Protein AF-A0A662XXK1-F1 (afdb_monomer)

pLDDT: mean 70.5, std 19.03, range [22.89, 95.5]

Radius of gyration: 34.02 Å; Cα contacts (8 Å, |Δi|>4): 520; chains: 1; bounding box: 99×76×112 Å

Mean predicted aligned error: 16.1 Å

Secondary structure (DSSP, 8-state):
--TT---SS----TT-TTEEEEEEEEE-TTSS-EEEEEEEEEPP----S---------------------TTSHHHHHHHHHHHHHHHHHHHHHHTTHHHHHHHHHHHHSPPB-TTT-----SB-TTT--B-S-----HHHHHHHHHTT--GGG----EE-TTT--EE-GGGEEEEEEE-TTS-EEEEEEEHHHHHHHHHS--TTTT-TT-GGGSSS-EEEPPPTT--HHHHHHHHHHHHHHHSPTT-HHHHHHHHHHHHHHHHHHTT------------HHHHHHHHHHHHHHHHH-GGGSPPTTT-PPTTSS-BSS-----S-TTT--PPPPPPTTHHHHHHHHHHTTHHHHHHHHS-SSPPPHHHHHTPPP-HHHHHHHHHHHHHHT-S-----S--------B---------SSS---------B----SS--SEEEHHHHHHHHHHHHHHHHHHHHHHHHHHHHHHHHHHHHHH-

Solvent-accessible surface area (backbone atoms only — not comparable to full-atom values): 29591 Å² total; per-residue (Å²): 134,78,91,82,77,81,76,92,84,74,98,64,88,81,81,60,82,58,58,49,74,50,76,46,81,42,74,40,96,82,71,82,46,72,47,76,49,78,47,73,49,68,61,78,81,75,76,90,70,86,79,91,72,88,87,83,85,90,84,90,77,91,78,90,80,82,88,80,88,82,88,69,64,67,60,55,57,56,51,48,52,53,50,53,50,53,49,52,52,49,49,55,57,51,59,74,40,45,69,58,53,52,50,16,45,55,52,34,70,53,60,29,27,32,74,83,74,42,84,76,83,66,57,37,15,87,80,76,63,48,74,59,56,83,69,79,74,49,71,65,58,56,50,50,29,61,76,66,75,37,66,69,90,74,55,84,56,60,45,58,20,44,53,36,47,46,57,28,45,64,92,37,52,44,84,44,54,27,31,41,75,86,70,48,78,44,82,42,39,36,30,56,60,62,52,49,34,64,68,57,56,88,53,76,82,69,66,47,83,96,38,77,80,46,63,55,56,44,42,64,38,80,64,64,98,86,64,62,53,54,55,60,51,46,54,49,53,51,51,51,49,74,69,31,53,89,91,34,73,66,32,52,36,55,51,50,52,54,51,47,63,56,51,71,70,46,84,81,59,90,71,88,77,86,72,93,66,94,65,57,74,65,60,54,52,56,47,52,52,51,52,44,44,52,68,68,61,42,69,88,77,49,79,53,72,88,71,55,71,63,82,54,29,73,39,28,71,57,63,54,51,70,45,95,50,48,87,86,42,59,58,57,77,76,79,64,95,55,49,70,58,39,52,48,52,31,52,74,38,18,38,56,62,44,45,51,67,77,63,44,96,60,84,71,53,80,72,57,60,72,72,48,80,89,51,66,56,55,52,50,49,44,52,50,47,32,58,50,70,68,51,94,67,81,89,74,90,88,77,84,76,77,99,24,60,81,36,66,17,59,39,75,58,87,71,93,56,103,64,77,91,71,69,50,65,60,53,68,56,68,58,67,37,95,66,80,69,29,64,41,35,45,62,41,54,52,50,50,52,52,47,18,51,43,48,27,52,52,51,47,50,51,6,44,50,54,47,50,52,52,50,52,54,52,52,54,62,74,74,105

Structure (mmCIF, N/CA/C/O backbone):
data_AF-A0A662XXK1-F1
#
_entry.id   AF-A0A662XXK1-F1
#
loop_
_atom_site.group_PDB
_atom_site.id
_atom_site.type_symbol
_atom_site.label_atom_id
_atom_site.label_alt_id
_atom_site.label_comp_id
_atom_site.label_asym_id
_atom_site.label_entity_id
_atom_site.label_seq_id
_atom_site.pdbx_PDB_ins_code
_atom_site.Cartn_x
_atom_site.Cartn_y
_atom_site.Cartn_z
_atom_site.occupancy
_atom_site.B_iso_or_equiv
_atom_site.auth_seq_id
_atom_site.auth_comp_id
_atom_site.auth_asym_id
_atom_site.auth_atom_id
_atom_site.pdbx_PDB_model_num
ATOM 1 N N . ALA A 1 1 ? 36.171 -15.153 -28.356 1.00 31.58 1 ALA A N 1
ATOM 2 C CA . ALA A 1 1 ? 35.823 -13.988 -27.520 1.00 31.58 1 ALA A CA 1
ATOM 3 C C . ALA A 1 1 ? 34.934 -13.062 -28.339 1.00 31.58 1 ALA A C 1
ATOM 5 O O . ALA A 1 1 ? 35.365 -12.599 -29.386 1.00 31.58 1 ALA A O 1
ATOM 6 N N . THR A 1 2 ? 33.678 -12.884 -27.938 1.00 24.86 2 THR A N 1
ATOM 7 C CA . THR A 1 2 ? 32.708 -12.047 -28.660 1.00 24.86 2 THR A CA 1
ATOM 8 C C . THR A 1 2 ? 32.994 -10.574 -28.346 1.00 24.86 2 THR A C 1
ATOM 10 O O . THR A 1 2 ? 32.985 -10.217 -27.166 1.00 24.86 2 THR A O 1
ATOM 13 N N . PRO A 1 3 ? 33.266 -9.706 -29.335 1.00 25.80 3 PRO A N 1
ATOM 14 C CA . PRO A 1 3 ? 33.479 -8.288 -29.076 1.00 25.80 3 PRO A CA 1
ATOM 15 C C . PRO A 1 3 ? 32.133 -7.654 -28.709 1.00 25.80 3 PRO A C 1
ATOM 17 O O . PRO A 1 3 ? 31.192 -7.719 -29.496 1.00 25.80 3 PRO A O 1
ATOM 20 N N . GLY A 1 4 ? 32.030 -7.065 -27.515 1.00 31.34 4 GLY A N 1
ATOM 21 C CA . GLY A 1 4 ? 30.837 -6.318 -27.094 1.00 31.34 4 GLY A CA 1
ATOM 22 C C . GLY A 1 4 ? 30.323 -6.592 -25.681 1.00 31.34 4 GLY A C 1
ATOM 23 O O . GLY A 1 4 ? 29.349 -5.965 -25.276 1.00 31.34 4 GLY A O 1
ATOM 24 N N . ARG A 1 5 ? 30.951 -7.481 -24.901 1.00 31.17 5 ARG A N 1
ATOM 25 C CA . ARG A 1 5 ? 30.608 -7.633 -23.480 1.00 31.17 5 ARG A CA 1
ATOM 26 C C . ARG A 1 5 ? 31.396 -6.611 -22.657 1.00 31.17 5 ARG A C 1
ATOM 28 O O . ARG A 1 5 ? 32.572 -6.823 -22.382 1.00 31.17 5 ARG A O 1
ATOM 35 N N . VAL A 1 6 ? 30.757 -5.497 -22.306 1.00 30.25 6 VAL A N 1
ATOM 36 C CA . VAL A 1 6 ? 31.266 -4.595 -21.265 1.00 30.25 6 VAL A CA 1
ATOM 37 C C . VAL A 1 6 ? 30.984 -5.275 -19.928 1.00 30.25 6 VAL A C 1
ATOM 39 O O . VAL A 1 6 ? 29.827 -5.524 -19.595 1.00 30.25 6 VAL A O 1
ATOM 42 N N . LEU A 1 7 ? 32.049 -5.671 -19.232 1.00 33.78 7 LEU A N 1
ATOM 43 C CA . LEU A 1 7 ? 31.985 -6.191 -17.870 1.00 33.78 7 LEU A CA 1
ATOM 44 C C . LEU A 1 7 ? 31.773 -5.024 -16.902 1.00 33.78 7 LEU A C 1
ATOM 46 O O . LEU A 1 7 ? 32.402 -3.975 -17.031 1.00 33.78 7 LEU A O 1
ATOM 50 N N . GLU A 1 8 ? 30.844 -5.231 -15.975 1.00 45.00 8 GLU A N 1
ATOM 51 C CA . GLU A 1 8 ? 30.481 -4.336 -14.882 1.00 45.00 8 GLU A CA 1
ATOM 52 C C . GLU A 1 8 ? 31.706 -3.968 -14.040 1.00 45.00 8 GLU A C 1
ATOM 54 O O . GLU A 1 8 ? 32.300 -4.846 -13.422 1.00 45.00 8 GLU A O 1
ATOM 59 N N . ALA A 1 9 ? 32.064 -2.679 -14.040 1.00 32.97 9 ALA A N 1
ATOM 60 C CA . ALA A 1 9 ? 32.615 -1.917 -12.911 1.00 32.97 9 ALA A CA 1
ATOM 61 C C . ALA A 1 9 ? 33.292 -0.639 -13.435 1.00 32.97 9 ALA A C 1
ATOM 63 O O . ALA A 1 9 ? 34.502 -0.588 -13.386 1.00 32.97 9 ALA A O 1
ATOM 64 N N . HIS A 1 10 ? 32.545 0.335 -13.987 1.00 35.16 10 HIS A N 1
ATOM 65 C CA . HIS A 1 10 ? 32.892 1.775 -14.122 1.00 35.16 10 HIS A CA 1
ATOM 66 C C . HIS A 1 10 ? 31.746 2.504 -14.867 1.00 35.16 10 HIS A C 1
ATOM 68 O O . HIS A 1 10 ? 31.880 2.888 -16.025 1.00 35.16 10 HIS A O 1
ATOM 74 N N . ASN A 1 11 ? 30.591 2.694 -14.219 1.00 34.31 11 ASN A N 1
ATOM 75 C CA . ASN A 1 11 ? 29.471 3.479 -14.772 1.00 34.31 11 ASN A CA 1
ATOM 76 C C . ASN A 1 11 ? 29.599 4.985 -14.471 1.00 34.31 11 ASN A C 1
ATOM 78 O O . ASN A 1 11 ? 28.631 5.632 -14.080 1.00 34.31 11 ASN A O 1
ATOM 82 N N . ARG A 1 12 ? 30.784 5.572 -14.665 1.00 38.12 12 ARG A N 1
ATOM 83 C CA . ARG A 1 12 ? 30.908 7.030 -14.783 1.00 38.12 12 ARG A CA 1
ATOM 84 C C . ARG A 1 12 ? 31.282 7.382 -16.210 1.00 38.12 12 ARG A C 1
ATOM 86 O O . ARG A 1 12 ? 32.182 6.789 -16.801 1.00 38.12 12 ARG A O 1
ATOM 93 N N . VAL A 1 13 ? 30.535 8.328 -16.769 1.00 47.72 13 VAL A N 1
ATOM 94 C CA . VAL A 1 13 ? 30.680 8.894 -18.116 1.00 47.72 13 VAL A CA 1
ATOM 95 C C . VAL A 1 13 ? 31.927 9.794 -18.154 1.00 47.72 13 VAL A C 1
ATOM 97 O O . VAL A 1 13 ? 31.874 10.938 -18.575 1.00 47.72 13 VAL A O 1
ATOM 100 N N . ASP A 1 14 ? 33.075 9.281 -17.717 1.00 38.69 14 ASP A N 1
ATOM 101 C CA . ASP A 1 14 ? 34.339 10.028 -17.667 1.00 38.69 14 ASP A CA 1
ATOM 102 C C . ASP A 1 14 ? 35.117 9.913 -18.997 1.00 38.69 14 ASP A C 1
ATOM 104 O O . ASP A 1 14 ? 36.255 10.354 -19.108 1.00 38.69 14 ASP A O 1
ATOM 108 N N . GLN A 1 15 ? 34.508 9.320 -20.036 1.00 48.41 15 GLN A N 1
ATOM 109 C CA . GLN A 1 15 ? 35.154 9.016 -21.325 1.00 48.41 15 GLN A CA 1
ATOM 110 C C . GLN A 1 15 ? 34.659 9.857 -22.517 1.00 48.41 15 GLN A C 1
ATOM 112 O O . GLN A 1 15 ? 35.030 9.581 -23.662 1.00 48.41 15 GLN A O 1
ATOM 117 N N . LEU A 1 16 ? 33.820 10.875 -22.301 1.00 59.28 16 LEU A N 1
ATOM 118 C CA . LEU A 1 16 ? 33.312 11.740 -23.377 1.00 59.28 16 LEU A CA 1
ATOM 119 C C . LEU A 1 16 ? 33.981 13.122 -23.336 1.00 59.28 16 LEU A C 1
ATOM 121 O O . LEU A 1 16 ? 33.328 14.139 -23.135 1.00 59.28 16 LEU A O 1
ATOM 125 N N . HIS A 1 17 ? 35.302 13.160 -23.531 1.00 67.56 17 HIS A N 1
ATOM 126 C CA . HIS A 1 17 ? 36.028 14.423 -23.687 1.00 67.56 17 HIS A CA 1
ATOM 127 C C . HIS A 1 17 ? 35.536 15.193 -24.923 1.00 67.56 17 HIS A C 1
ATOM 129 O O . HIS A 1 17 ? 35.324 14.601 -25.985 1.00 67.56 17 HIS A O 1
ATOM 135 N N . GLY A 1 18 ? 35.364 16.510 -24.774 1.00 72.38 18 GLY A N 1
ATOM 136 C CA . GLY A 1 18 ? 34.945 17.410 -25.851 1.00 72.38 18 GLY A CA 1
ATOM 137 C C . GLY A 1 18 ? 33.483 17.269 -26.278 1.00 72.38 18 GLY A C 1
ATOM 138 O O . GLY A 1 18 ? 33.143 17.755 -27.347 1.00 72.38 18 GLY A O 1
ATOM 139 N N . LEU A 1 19 ? 32.627 16.590 -25.507 1.00 80.19 19 LEU A N 1
ATOM 140 C CA . LEU A 1 19 ? 31.193 16.487 -25.782 1.00 80.19 19 LEU A CA 1
ATOM 141 C C . LEU A 1 19 ? 30.413 17.487 -24.920 1.00 80.19 19 LEU A C 1
ATOM 143 O O . LEU A 1 19 ? 30.423 17.386 -23.695 1.00 80.19 19 LEU A O 1
ATOM 147 N N . SER A 1 20 ? 29.670 18.376 -25.568 1.00 81.00 20 SER A N 1
ATOM 148 C CA . SER A 1 20 ? 28.708 19.271 -24.928 1.00 81.00 20 SER A CA 1
ATOM 149 C C . SER A 1 20 ? 27.298 18.733 -25.146 1.00 81.00 20 SER A C 1
ATOM 151 O O . SER A 1 20 ? 26.922 18.370 -26.264 1.00 81.00 20 SER A O 1
ATOM 153 N N . THR A 1 21 ? 26.517 18.640 -24.069 1.00 83.56 21 THR A N 1
ATOM 154 C CA . THR A 1 21 ? 25.138 18.138 -24.111 1.00 83.56 21 THR A CA 1
ATOM 155 C C . THR A 1 21 ? 24.203 19.050 -23.338 1.00 83.56 21 THR A C 1
ATOM 157 O O . THR A 1 21 ? 24.542 19.492 -22.243 1.00 83.56 21 THR A O 1
ATOM 160 N N . SER A 1 22 ? 23.002 19.263 -23.857 1.00 81.75 22 SER A N 1
ATOM 161 C CA . SER A 1 22 ? 21.910 19.936 -23.164 1.00 81.75 22 SER A CA 1
ATOM 162 C C . SER A 1 22 ? 20.597 19.192 -23.388 1.00 81.75 22 SER A C 1
ATOM 164 O O . SER A 1 22 ? 20.422 18.463 -24.368 1.00 81.75 22 SER A O 1
ATOM 166 N N . TYR A 1 23 ? 19.666 19.351 -22.453 1.00 83.12 23 TYR A N 1
ATOM 167 C CA . TYR A 1 23 ? 18.319 18.816 -22.570 1.00 83.12 23 TYR A CA 1
ATOM 168 C C . TYR A 1 23 ? 17.299 19.917 -22.284 1.00 83.12 23 TYR A C 1
ATOM 170 O O . TYR A 1 23 ? 17.513 20.774 -21.431 1.00 83.12 23 TYR A O 1
ATOM 178 N N . LEU A 1 24 ? 16.192 19.877 -23.014 1.00 82.44 24 LEU A N 1
ATOM 179 C CA . LEU A 1 24 ? 15.006 20.688 -22.783 1.00 82.44 24 LEU A CA 1
ATOM 180 C C . LEU A 1 24 ? 13.843 19.734 -22.532 1.00 82.44 24 LEU A C 1
ATOM 182 O O . LEU A 1 24 ? 13.635 18.799 -23.309 1.00 82.44 24 LEU A O 1
ATOM 186 N N . VAL A 1 25 ? 13.107 19.960 -21.449 1.00 83.38 25 VAL A N 1
ATOM 187 C CA . VAL A 1 25 ? 11.906 19.197 -21.109 1.00 83.38 25 VAL A CA 1
ATOM 188 C C . VAL A 1 25 ? 10.737 20.167 -21.087 1.00 83.38 25 VAL A C 1
ATOM 190 O O . VAL A 1 25 ? 10.667 21.022 -20.211 1.00 83.38 25 VAL A O 1
ATOM 193 N N . ASP A 1 26 ? 9.825 20.015 -22.043 1.00 82.88 26 ASP A N 1
ATOM 194 C CA . ASP A 1 26 ? 8.605 20.814 -22.131 1.00 82.88 26 ASP A CA 1
ATOM 195 C C . ASP A 1 26 ? 7.387 19.941 -21.827 1.00 82.88 26 ASP A C 1
ATOM 197 O O . ASP A 1 26 ? 7.275 18.821 -22.330 1.00 82.88 26 ASP A O 1
ATOM 201 N N . ILE A 1 27 ? 6.431 20.466 -21.067 1.00 81.31 27 ILE A N 1
ATOM 202 C CA . ILE A 1 27 ? 5.107 19.849 -20.939 1.00 81.31 27 ILE A CA 1
ATOM 203 C C . ILE A 1 27 ? 4.303 20.207 -22.191 1.00 81.31 27 ILE A C 1
ATOM 205 O O . ILE A 1 27 ? 4.246 21.373 -22.587 1.00 81.31 27 ILE A O 1
ATOM 209 N N . LEU A 1 28 ? 3.697 19.211 -22.839 1.00 80.19 28 LEU A N 1
ATOM 210 C CA . LEU A 1 28 ? 2.855 19.456 -24.006 1.00 80.19 28 LEU A CA 1
ATOM 211 C C . LEU A 1 28 ? 1.603 20.270 -23.616 1.00 80.19 28 LEU A C 1
ATOM 213 O O . LEU A 1 28 ? 1.118 20.144 -22.490 1.00 80.19 28 LEU A O 1
ATOM 217 N N . PRO A 1 29 ? 1.049 21.093 -24.528 1.00 75.56 29 PRO A N 1
ATOM 218 C CA . PRO A 1 29 ? -0.060 22.003 -24.218 1.00 75.56 29 PRO A CA 1
ATOM 219 C C . PRO A 1 29 ? -1.327 21.316 -23.688 1.00 75.56 29 PRO A C 1
ATOM 221 O O . PRO A 1 29 ? -2.119 21.938 -22.990 1.00 75.56 29 PRO A O 1
ATOM 224 N N . ASP A 1 30 ? -1.518 20.036 -24.007 1.00 76.00 30 ASP A N 1
ATOM 225 C CA . ASP A 1 30 ? -2.641 19.212 -23.556 1.00 76.00 30 ASP A CA 1
ATOM 226 C C . ASP A 1 30 ? -2.396 18.524 -22.201 1.00 76.00 30 ASP A C 1
ATOM 228 O O . ASP A 1 30 ? -3.271 17.810 -21.716 1.00 76.00 30 ASP A O 1
ATOM 232 N N . ARG A 1 31 ? -1.220 18.728 -21.587 1.00 62.09 31 ARG A N 1
ATOM 233 C CA . ARG A 1 31 ? -0.736 18.034 -20.380 1.00 62.09 31 ARG A CA 1
ATOM 234 C C . ARG A 1 31 ? -0.688 16.504 -20.511 1.00 62.09 31 ARG A C 1
ATOM 236 O O . ARG A 1 31 ? -0.513 15.824 -19.505 1.00 62.09 31 ARG A O 1
ATOM 243 N N . LYS A 1 32 ? -0.789 15.945 -21.725 1.00 65.19 32 LYS A N 1
ATOM 244 C CA . LYS A 1 32 ? -0.796 14.486 -21.960 1.00 65.19 32 LYS A CA 1
ATOM 245 C C . LYS A 1 32 ? 0.587 13.902 -22.238 1.00 65.19 32 LYS A C 1
ATOM 247 O O . LYS A 1 32 ? 0.710 12.718 -22.543 1.00 65.19 32 LYS A O 1
ATOM 252 N N . GLY A 1 33 ? 1.644 14.705 -22.141 1.00 68.50 33 GLY A N 1
ATOM 253 C CA . GLY A 1 33 ? 2.997 14.206 -22.329 1.00 68.50 33 GLY A CA 1
ATOM 254 C C . GLY A 1 33 ? 4.087 15.239 -22.099 1.00 68.50 33 GLY A C 1
ATOM 255 O O . GLY A 1 33 ? 3.839 16.436 -21.954 1.00 68.50 33 GLY A O 1
ATOM 256 N N . LEU A 1 34 ? 5.317 14.736 -22.090 1.00 79.06 34 LEU A N 1
ATOM 257 C CA . LEU A 1 34 ? 6.538 15.525 -22.025 1.00 79.06 34 LEU A CA 1
ATOM 258 C C . LEU A 1 34 ? 7.250 15.439 -23.372 1.00 79.06 34 LEU A C 1
ATOM 260 O O . LEU A 1 34 ? 7.427 14.352 -23.929 1.00 79.06 34 LEU A O 1
ATOM 264 N N . ARG A 1 35 ? 7.706 16.577 -23.882 1.00 82.38 35 ARG A N 1
ATOM 265 C CA . ARG A 1 35 ? 8.644 16.647 -24.995 1.00 82.38 35 ARG A CA 1
ATOM 266 C C . ARG A 1 35 ? 10.044 16.805 -24.429 1.00 82.38 35 ARG A C 1
ATOM 268 O O . ARG A 1 35 ? 10.363 17.831 -23.843 1.00 82.38 35 ARG A O 1
ATOM 275 N N . VAL A 1 36 ? 10.884 15.801 -24.656 1.00 81.50 36 VAL A N 1
ATOM 276 C CA . VAL A 1 36 ? 12.310 15.860 -24.326 1.00 81.50 36 VAL A CA 1
ATOM 277 C C . VAL A 1 36 ? 13.096 16.120 -25.605 1.00 81.50 36 VAL A C 1
ATOM 279 O O . VAL A 1 36 ? 13.094 15.293 -26.518 1.00 81.50 36 VAL A O 1
ATOM 282 N N . VAL A 1 37 ? 13.772 17.262 -25.678 1.00 83.50 37 VAL A N 1
ATOM 283 C CA . VAL A 1 37 ? 14.719 17.585 -26.749 1.00 83.50 37 VAL A CA 1
ATOM 284 C C . VAL A 1 37 ? 16.121 17.440 -26.184 1.00 83.50 37 VAL A C 1
ATOM 286 O O . VAL A 1 37 ? 16.512 18.178 -25.287 1.00 83.50 37 VAL A O 1
ATOM 289 N N . PHE A 1 38 ? 16.878 16.480 -26.704 1.00 83.88 38 PHE A N 1
ATOM 290 C CA . PHE A 1 38 ? 18.276 16.283 -26.339 1.00 83.88 38 PHE A CA 1
ATOM 291 C C . PHE A 1 38 ? 19.176 16.823 -27.445 1.00 83.88 38 PHE A C 1
ATOM 293 O O . PHE A 1 38 ? 19.081 16.393 -28.598 1.00 83.88 38 PHE A O 1
ATOM 300 N N . HIS A 1 39 ? 20.057 17.750 -27.090 1.00 84.75 39 HIS A N 1
ATOM 301 C CA . HIS A 1 39 ? 21.043 18.320 -27.989 1.00 84.75 39 HIS A CA 1
ATOM 302 C C . HIS A 1 39 ? 22.439 17.890 -27.541 1.00 84.75 39 HIS A C 1
ATOM 304 O O . HIS A 1 39 ? 22.791 18.010 -26.373 1.00 84.75 39 HIS A O 1
ATOM 310 N N . ALA A 1 40 ? 23.233 17.360 -28.467 1.00 86.44 40 ALA A N 1
ATOM 311 C CA . ALA A 1 40 ? 24.598 16.935 -28.194 1.00 86.44 40 ALA A CA 1
ATOM 312 C C . ALA A 1 40 ? 25.489 17.229 -29.396 1.00 86.44 40 ALA A C 1
ATOM 314 O O . ALA A 1 40 ? 25.115 16.931 -30.534 1.00 86.44 40 ALA A O 1
ATOM 315 N N . TRP A 1 41 ? 26.670 17.782 -29.142 1.00 85.50 41 TRP A N 1
ATOM 316 C CA . TRP A 1 41 ? 27.671 18.082 -30.160 1.00 85.50 41 TRP A CA 1
ATOM 317 C C . TRP A 1 41 ? 29.079 17.958 -29.580 1.00 85.50 41 TRP A C 1
ATOM 319 O O . TRP A 1 41 ? 29.278 18.086 -28.374 1.00 85.50 41 TRP A O 1
ATOM 329 N N . PHE A 1 42 ? 30.060 17.690 -30.440 1.00 84.38 42 PHE A N 1
ATOM 330 C CA . PHE A 1 42 ? 31.465 17.756 -30.046 1.00 84.38 42 PHE A CA 1
ATOM 331 C C . PHE A 1 42 ? 31.993 19.177 -30.266 1.00 84.38 42 PHE A C 1
ATOM 333 O O . PHE A 1 42 ? 31.730 19.781 -31.308 1.00 84.38 42 PHE A O 1
ATOM 340 N N . GLU A 1 43 ? 32.716 19.713 -29.287 1.00 78.00 43 GLU A N 1
ATOM 341 C CA . GLU A 1 43 ? 33.414 20.990 -29.391 1.00 78.00 43 GLU A CA 1
ATOM 342 C C . GLU A 1 43 ? 34.547 20.841 -30.418 1.00 78.00 43 GLU A C 1
ATOM 344 O O . GLU A 1 43 ? 35.380 19.936 -30.286 1.00 78.00 43 GLU A O 1
ATOM 349 N N . PRO A 1 44 ? 34.583 21.663 -31.479 1.00 65.12 44 PRO A N 1
ATOM 350 C CA . PRO A 1 44 ? 35.665 21.592 -32.445 1.00 65.12 44 PRO A CA 1
ATOM 351 C C . PRO A 1 44 ? 36.979 21.942 -31.744 1.00 65.12 44 PRO A C 1
ATOM 353 O O . PRO A 1 44 ? 37.112 23.016 -31.158 1.00 65.12 44 PRO A O 1
ATOM 356 N N . VAL A 1 45 ? 37.966 21.045 -31.816 1.00 59.66 45 VAL A N 1
ATOM 357 C CA . VAL A 1 45 ? 39.319 21.335 -31.336 1.00 59.66 45 VAL A CA 1
ATOM 358 C C . VAL A 1 45 ? 39.866 22.456 -32.215 1.00 59.66 45 VAL A C 1
ATOM 360 O O . VAL A 1 45 ? 40.223 22.238 -33.373 1.00 59.66 45 VAL A O 1
ATOM 363 N N . ALA A 1 46 ? 39.874 23.685 -31.700 1.00 50.44 46 ALA A N 1
ATOM 364 C CA . ALA A 1 46 ? 40.514 24.792 -32.384 1.00 50.44 46 ALA A CA 1
ATOM 365 C C . ALA A 1 46 ? 42.008 24.465 -32.484 1.00 50.44 46 ALA A C 1
ATOM 367 O O . ALA A 1 46 ? 42.715 24.459 -31.476 1.00 50.44 46 ALA A O 1
ATOM 368 N N . ASN A 1 47 ? 42.492 24.177 -33.693 1.00 43.91 47 ASN A N 1
ATOM 369 C CA . ASN A 1 47 ? 43.922 24.140 -33.971 1.00 43.91 47 ASN A CA 1
ATOM 370 C C . ASN A 1 47 ? 44.495 25.525 -33.640 1.00 43.91 47 ASN A C 1
ATOM 372 O O . ASN A 1 47 ? 44.405 26.463 -34.435 1.00 43.91 47 ASN A O 1
ATOM 376 N N . VAL A 1 48 ? 45.072 25.670 -32.446 1.00 48.44 48 VAL A N 1
ATOM 377 C CA . VAL A 1 48 ? 45.920 26.808 -32.089 1.00 48.44 48 VAL A CA 1
ATOM 378 C C . VAL A 1 48 ? 47.189 26.670 -32.923 1.00 48.44 48 VAL A C 1
ATOM 380 O O . VAL A 1 48 ? 48.154 26.025 -32.528 1.00 48.44 48 VAL A O 1
ATOM 383 N N . GLY A 1 49 ? 47.159 27.211 -34.137 1.00 46.31 49 GLY A N 1
ATOM 384 C CA . GLY A 1 49 ? 48.261 27.047 -35.070 1.00 46.31 49 GLY A CA 1
ATOM 385 C C . GLY A 1 49 ? 47.991 27.665 -36.429 1.00 46.31 49 GLY A C 1
ATOM 386 O O . GLY A 1 49 ? 47.654 26.966 -37.371 1.00 46.31 49 GLY A O 1
ATOM 387 N N . GLN A 1 50 ? 48.238 28.973 -36.511 1.00 46.22 50 GLN A N 1
ATOM 388 C CA . GLN A 1 50 ? 48.533 29.725 -37.735 1.00 46.22 50 GLN A CA 1
ATOM 389 C C . GLN A 1 50 ? 47.392 29.901 -38.754 1.00 46.22 50 GLN A C 1
ATOM 391 O O . GLN A 1 50 ? 47.208 29.122 -39.679 1.00 46.22 50 GLN A O 1
ATOM 396 N N . SER A 1 51 ? 46.753 31.071 -38.711 1.00 33.53 51 SER A N 1
ATOM 397 C CA . SER A 1 51 ? 46.606 31.883 -39.927 1.00 33.53 51 SER A CA 1
ATOM 398 C C . SER A 1 51 ? 46.380 33.350 -39.572 1.00 33.53 51 SER A C 1
ATOM 400 O O . SER A 1 51 ? 45.278 33.883 -39.495 1.00 33.53 51 SER A O 1
ATOM 402 N N . ASN A 1 52 ? 47.509 34.033 -39.409 1.00 38.06 52 ASN A N 1
ATOM 403 C CA . ASN A 1 52 ? 47.632 35.388 -39.917 1.00 38.06 52 ASN A CA 1
ATOM 404 C C . ASN A 1 52 ? 47.234 35.356 -41.403 1.00 38.06 52 ASN A C 1
ATOM 406 O O . ASN A 1 52 ? 47.916 34.698 -42.183 1.00 38.06 52 ASN A O 1
ATOM 410 N N . MET A 1 53 ? 46.171 36.056 -41.798 1.00 38.22 53 MET A N 1
ATOM 411 C CA . MET A 1 53 ? 46.274 37.190 -42.727 1.00 38.22 53 MET A CA 1
ATOM 412 C C . MET A 1 53 ? 44.907 37.636 -43.253 1.00 38.22 53 MET A C 1
ATOM 414 O O . MET A 1 53 ? 44.171 36.911 -43.915 1.00 38.22 53 MET A O 1
ATOM 418 N N . ARG A 1 54 ? 44.655 38.921 -42.997 1.00 39.12 54 ARG A N 1
ATOM 419 C CA . ARG A 1 54 ? 44.102 39.907 -43.931 1.00 39.12 54 ARG A CA 1
ATOM 420 C C . ARG A 1 54 ? 44.008 39.403 -45.377 1.00 39.12 54 ARG A C 1
ATOM 422 O O . ARG A 1 54 ? 45.023 39.096 -45.993 1.00 39.12 54 ARG A O 1
ATOM 429 N N . SER A 1 55 ? 42.811 39.466 -45.948 1.00 38.53 55 SER A N 1
ATOM 430 C CA . SER A 1 55 ? 42.634 39.502 -47.397 1.00 38.53 55 SER A CA 1
ATOM 431 C C . SER A 1 55 ? 42.178 40.891 -47.818 1.00 38.53 55 SER A C 1
ATOM 433 O O . SER A 1 55 ? 41.058 41.295 -47.524 1.00 38.53 55 SER A O 1
ATOM 435 N N . ALA A 1 56 ? 43.053 41.584 -48.544 1.00 34.72 56 ALA A N 1
ATOM 436 C CA . ALA A 1 56 ? 42.666 42.338 -49.726 1.00 34.72 56 ALA A CA 1
ATOM 437 C C . ALA A 1 56 ? 43.858 42.409 -50.698 1.00 34.72 56 ALA A C 1
ATOM 439 O O . ALA A 1 56 ? 44.874 43.037 -50.410 1.00 34.72 56 ALA A O 1
ATOM 440 N N . SER A 1 57 ? 43.644 41.798 -51.868 1.00 37.00 57 SER A N 1
ATOM 441 C CA . SER A 1 57 ? 44.107 42.257 -53.185 1.00 37.00 57 SER A CA 1
ATOM 442 C C . SER A 1 57 ? 45.455 41.766 -53.751 1.00 37.00 57 SER A C 1
ATOM 444 O O . SER A 1 57 ? 46.527 42.261 -53.427 1.00 37.00 57 SER A O 1
ATOM 446 N N . SER A 1 58 ? 45.301 40.933 -54.794 1.00 40.50 58 SER A N 1
ATOM 447 C CA . SER A 1 58 ? 45.941 41.072 -56.118 1.00 40.50 58 SER A CA 1
ATOM 448 C C . SER A 1 58 ? 47.376 40.563 -56.321 1.00 40.50 58 SER A C 1
ATOM 450 O O . SER A 1 58 ? 48.333 41.271 -56.038 1.00 40.50 58 SER A O 1
ATOM 452 N N . ARG A 1 59 ? 47.526 39.436 -57.039 1.00 36.28 59 ARG A N 1
ATOM 453 C CA . ARG A 1 59 ? 48.045 39.358 -58.431 1.00 36.28 59 ARG A CA 1
ATOM 454 C C . ARG A 1 59 ? 48.501 37.943 -58.807 1.00 36.28 59 ARG A C 1
ATOM 456 O O . ARG A 1 59 ? 49.051 37.197 -58.011 1.00 36.28 59 ARG A O 1
ATOM 463 N N . SER A 1 60 ? 48.266 37.629 -60.076 1.00 43.62 60 SER A N 1
ATOM 464 C CA . SER A 1 60 ? 48.648 36.425 -60.810 1.00 43.62 60 SER A CA 1
ATOM 465 C C . SER A 1 60 ? 50.140 36.081 -60.751 1.00 43.62 60 SER A C 1
ATOM 467 O O . SER A 1 60 ? 50.979 36.959 -60.951 1.00 43.62 60 SER A O 1
ATOM 469 N N . SER A 1 61 ? 50.471 34.792 -60.684 1.00 34.72 61 SER A N 1
ATOM 470 C CA . SER A 1 61 ? 51.517 34.192 -61.531 1.00 34.72 61 SER A CA 1
ATOM 471 C C . SER A 1 61 ? 51.473 32.664 -61.467 1.00 34.72 61 SER A C 1
ATOM 473 O O . SER A 1 61 ? 51.360 32.060 -60.406 1.00 34.72 61 SER A O 1
ATOM 475 N N . HIS A 1 62 ? 51.546 32.047 -62.645 1.00 43.59 62 HIS A N 1
ATOM 476 C CA . HIS A 1 62 ? 51.774 30.621 -62.835 1.00 43.59 62 HIS A CA 1
ATOM 477 C C . HIS A 1 62 ? 53.063 30.148 -62.155 1.00 43.59 62 HIS A C 1
ATOM 479 O O . HIS A 1 62 ? 54.087 30.817 -62.276 1.00 43.59 62 HIS A O 1
ATOM 485 N N . ARG A 1 63 ? 53.044 28.927 -61.607 1.00 35.75 63 ARG A N 1
ATOM 486 C CA . ARG A 1 63 ? 54.155 27.967 -61.712 1.00 35.75 63 ARG A CA 1
ATOM 487 C C . ARG A 1 63 ? 53.671 26.544 -61.422 1.00 35.75 63 ARG A C 1
ATOM 489 O O . ARG A 1 63 ? 53.047 26.278 -60.403 1.00 35.75 63 ARG A O 1
ATOM 496 N N . GLN A 1 64 ? 53.951 25.662 -62.378 1.00 43.34 64 GLN A N 1
ATOM 497 C CA . GLN A 1 64 ? 53.877 24.205 -62.272 1.00 43.34 64 GLN A CA 1
ATOM 498 C C . GLN A 1 64 ? 54.818 23.708 -61.163 1.00 43.34 64 GLN A C 1
ATOM 500 O O . GLN A 1 64 ? 55.863 24.331 -60.977 1.00 43.34 64 GLN A O 1
ATOM 505 N N . SER A 1 65 ? 54.493 22.585 -60.505 1.00 35.03 65 SER A N 1
ATOM 506 C CA . SER A 1 65 ? 55.406 21.459 -60.186 1.00 35.03 65 SER A CA 1
ATOM 507 C C . SER A 1 65 ? 54.785 20.485 -59.171 1.00 35.03 65 SER A C 1
ATOM 509 O O . SER A 1 65 ? 54.584 20.836 -58.017 1.00 35.03 65 SER A O 1
ATOM 511 N N . SER A 1 66 ? 54.583 19.249 -59.635 1.00 36.06 66 SER A N 1
ATOM 512 C CA . SER A 1 66 ? 55.055 18.003 -59.005 1.00 36.06 66 SER A CA 1
ATOM 513 C C . SER A 1 66 ? 54.464 17.507 -57.677 1.00 36.06 66 SER A C 1
ATOM 515 O O . SER A 1 66 ? 54.567 18.118 -56.622 1.00 36.06 66 SER A O 1
ATOM 517 N N . ALA A 1 67 ? 53.957 16.276 -57.770 1.00 45.88 67 ALA A N 1
ATOM 518 C CA . ALA A 1 67 ? 53.595 15.360 -56.699 1.00 45.88 67 ALA A CA 1
ATOM 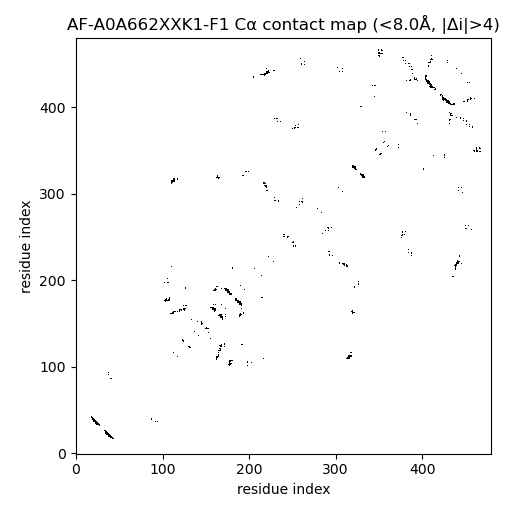519 C C . ALA A 1 67 ? 54.661 15.212 -55.599 1.00 45.88 67 ALA A C 1
ATOM 521 O O . ALA A 1 67 ? 55.852 15.203 -55.907 1.00 45.88 67 ALA A O 1
ATOM 522 N N . SER A 1 68 ? 54.221 14.958 -54.357 1.00 38.72 68 SER A N 1
ATOM 523 C CA . SER A 1 68 ? 54.620 13.797 -53.532 1.00 38.72 68 SER A CA 1
ATOM 524 C C . SER A 1 68 ? 53.966 13.821 -52.141 1.00 38.72 68 SER A C 1
ATOM 526 O O . SER A 1 68 ? 54.014 14.820 -51.436 1.00 38.72 68 SER A O 1
ATOM 528 N N . GLY A 1 69 ? 53.377 12.673 -51.792 1.00 45.88 69 GLY A N 1
ATOM 529 C CA . GLY A 1 69 ? 52.979 12.139 -50.483 1.00 45.88 69 GLY A CA 1
ATOM 530 C C . GLY A 1 69 ? 53.074 12.975 -49.199 1.00 45.88 69 GLY A C 1
ATOM 531 O O . GLY A 1 69 ? 54.146 13.371 -48.757 1.00 45.88 69 GLY A O 1
ATOM 532 N N . SER A 1 70 ? 51.941 13.054 -48.496 1.00 41.19 70 SER A N 1
ATOM 533 C CA . 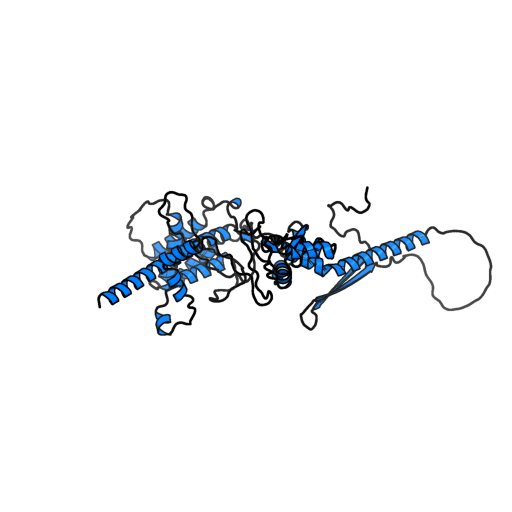SER A 1 70 ? 51.862 13.039 -47.021 1.00 41.19 70 SER A CA 1
ATOM 534 C C . SER A 1 70 ? 50.429 12.680 -46.593 1.00 41.19 70 SER A C 1
ATOM 536 O O . SER A 1 70 ? 49.653 13.500 -46.121 1.00 41.19 70 SER A O 1
ATOM 538 N N . SER A 1 71 ? 50.035 11.425 -46.821 1.00 43.88 71 SER A N 1
ATOM 539 C CA . SER A 1 71 ? 48.700 10.890 -46.512 1.00 43.88 71 SER A CA 1
ATOM 540 C C . SER A 1 71 ? 48.637 10.210 -45.137 1.00 43.88 71 SER A C 1
ATOM 542 O O . SER A 1 71 ? 48.165 9.079 -45.033 1.00 43.88 71 SER A O 1
ATOM 544 N N . SER A 1 72 ? 49.137 10.853 -44.079 1.00 46.44 72 SER A N 1
ATOM 545 C CA . SER A 1 72 ? 49.086 10.291 -42.716 1.00 46.44 72 SER A CA 1
ATOM 546 C C . SER A 1 72 ? 48.283 11.119 -41.706 1.00 46.44 72 SER A C 1
ATOM 548 O O . SER A 1 72 ? 47.821 10.538 -40.729 1.00 46.44 72 SER A O 1
ATOM 550 N N . SER A 1 73 ? 48.027 12.414 -41.942 1.00 45.56 73 SER A N 1
ATOM 551 C CA . SER A 1 73 ? 47.229 13.256 -41.025 1.00 45.56 73 SER A CA 1
ATOM 552 C C . SER A 1 73 ? 45.728 13.279 -41.340 1.00 45.56 73 SER A C 1
ATOM 554 O O . SER A 1 73 ? 44.903 13.344 -40.436 1.00 45.56 73 SER A O 1
ATOM 556 N N . SER A 1 74 ? 45.335 13.137 -42.609 1.00 48.38 74 SER A N 1
ATOM 557 C CA . SER A 1 74 ? 43.919 13.172 -43.013 1.00 48.38 74 SER A CA 1
ATOM 558 C C . SER A 1 74 ? 43.142 11.900 -42.647 1.00 48.38 74 SER A C 1
ATOM 560 O O . SER A 1 74 ? 41.914 11.916 -42.523 1.00 48.38 74 SER A O 1
ATOM 562 N N . HIS A 1 75 ? 43.833 10.775 -42.439 1.00 49.50 75 HIS A N 1
ATOM 563 C CA . HIS A 1 75 ? 43.201 9.519 -42.032 1.00 49.50 75 HIS A CA 1
ATOM 564 C C . HIS A 1 75 ? 42.834 9.482 -40.540 1.00 49.50 75 HIS A C 1
ATOM 566 O O . HIS A 1 75 ? 41.850 8.829 -40.195 1.00 49.50 75 HIS A O 1
ATOM 572 N N . SER A 1 76 ? 43.560 10.175 -39.653 1.00 52.72 76 SER A N 1
ATOM 573 C CA . SER A 1 76 ? 43.215 10.220 -38.223 1.00 52.72 76 SER A CA 1
ATOM 574 C C . SER A 1 76 ? 42.005 11.116 -37.963 1.00 52.72 76 SER A C 1
ATOM 576 O O . SER A 1 76 ? 41.062 10.669 -37.315 1.00 52.72 76 SER A O 1
ATOM 578 N N . GLU A 1 77 ? 41.965 12.312 -38.558 1.00 55.16 77 GLU A N 1
ATOM 579 C CA . GLU A 1 77 ? 40.857 13.272 -38.402 1.00 55.16 77 GLU A CA 1
ATOM 580 C C . GLU A 1 77 ? 39.535 12.732 -38.977 1.00 55.16 77 GLU A C 1
ATOM 582 O O . GLU A 1 77 ? 38.473 12.839 -38.362 1.00 55.16 77 GLU A O 1
ATOM 587 N N . THR A 1 78 ? 39.584 12.054 -40.132 1.00 61.22 78 THR A N 1
ATOM 588 C CA . THR A 1 78 ? 38.389 11.428 -40.730 1.00 61.22 78 THR A CA 1
ATOM 589 C C . THR A 1 78 ? 37.887 10.219 -39.938 1.00 61.22 78 THR A C 1
ATOM 591 O O . THR A 1 78 ? 36.682 9.951 -39.920 1.00 61.22 78 THR A O 1
ATOM 594 N N . ASN A 1 79 ? 38.775 9.482 -39.266 1.00 65.06 79 ASN A N 1
ATOM 595 C CA . ASN A 1 79 ? 38.395 8.372 -38.391 1.00 65.06 79 ASN A CA 1
ATOM 596 C C . ASN A 1 79 ? 37.836 8.862 -37.048 1.00 65.06 79 ASN A C 1
ATOM 598 O O . ASN A 1 79 ? 36.891 8.258 -36.532 1.00 65.06 79 ASN A O 1
ATOM 602 N N . GLU A 1 80 ? 38.356 9.970 -36.522 1.00 69.31 80 GLU A N 1
ATOM 603 C CA . GLU A 1 80 ? 37.849 10.622 -35.317 1.00 69.31 80 GLU A CA 1
ATOM 604 C C . GLU A 1 80 ? 36.453 11.214 -35.543 1.00 69.31 80 GLU A C 1
ATOM 606 O O . GLU A 1 80 ? 35.533 10.886 -34.794 1.00 69.31 80 GLU A O 1
ATOM 611 N N . GLY A 1 81 ? 36.233 11.943 -36.643 1.00 74.94 81 GLY A N 1
ATOM 612 C CA . GLY A 1 81 ? 34.903 12.447 -37.012 1.00 74.94 81 GLY A CA 1
ATOM 613 C C . GLY A 1 81 ? 33.867 11.328 -37.199 1.00 74.94 81 GLY A C 1
ATOM 614 O O . GLY A 1 81 ? 32.727 11.430 -36.741 1.00 74.94 81 GLY A O 1
ATOM 615 N N . LYS A 1 82 ? 34.265 10.183 -37.777 1.00 78.31 82 LYS A N 1
ATOM 616 C CA . LYS A 1 82 ? 33.408 8.981 -37.854 1.00 78.31 82 LYS A CA 1
ATOM 617 C C . LYS A 1 82 ? 33.132 8.363 -36.481 1.00 78.31 82 LYS A C 1
ATOM 619 O O . LYS A 1 82 ? 32.061 7.789 -36.270 1.00 78.31 82 LYS A O 1
ATOM 624 N N . ALA A 1 83 ? 34.082 8.405 -35.549 1.00 78.94 83 ALA A N 1
ATOM 625 C CA . ALA A 1 83 ? 33.886 7.916 -34.185 1.00 78.94 83 ALA A CA 1
ATOM 626 C C . ALA A 1 83 ? 32.950 8.837 -33.386 1.00 78.94 83 ALA A C 1
ATOM 628 O O . ALA A 1 83 ? 32.020 8.342 -32.749 1.00 78.94 83 ALA A O 1
ATOM 629 N N . GLN A 1 84 ? 33.137 10.153 -33.490 1.00 82.19 84 GLN A N 1
ATOM 630 C CA . GLN A 1 84 ? 32.274 11.180 -32.902 1.00 82.19 84 GLN A CA 1
ATOM 631 C C . GLN A 1 84 ? 30.833 11.059 -33.417 1.00 82.19 84 GLN A C 1
ATOM 633 O O . GLN A 1 84 ? 29.906 10.939 -32.617 1.00 82.19 84 GLN A O 1
ATOM 638 N N . LEU A 1 85 ? 30.632 10.950 -34.736 1.00 82.19 85 LEU A N 1
ATOM 639 C CA . LEU A 1 85 ? 29.304 10.746 -35.327 1.00 82.19 85 LEU A CA 1
ATOM 640 C C . LEU A 1 85 ? 28.634 9.458 -34.825 1.00 82.19 85 LEU A C 1
ATOM 642 O O . LEU A 1 85 ? 27.457 9.469 -34.468 1.00 82.19 85 LEU A O 1
ATOM 646 N N . ARG A 1 86 ? 29.374 8.341 -34.745 1.00 83.56 86 ARG A N 1
ATOM 647 C CA . ARG A 1 86 ? 28.844 7.083 -34.186 1.00 83.56 86 ARG A CA 1
ATOM 648 C C . ARG A 1 86 ? 28.405 7.240 -32.730 1.00 83.56 86 ARG A C 1
ATOM 650 O O . ARG A 1 86 ? 27.376 6.678 -32.360 1.00 83.56 86 ARG A O 1
ATOM 657 N N . ARG A 1 87 ? 29.148 8.001 -31.921 1.00 83.69 87 ARG A N 1
ATOM 658 C CA . ARG A 1 87 ? 28.797 8.295 -30.522 1.00 83.69 87 ARG A CA 1
ATOM 659 C C . ARG A 1 87 ? 27.548 9.172 -30.424 1.00 83.69 87 ARG A C 1
ATOM 661 O O . ARG A 1 87 ? 26.642 8.816 -29.679 1.00 83.69 87 ARG A O 1
ATOM 668 N N . LEU A 1 88 ? 27.442 10.240 -31.219 1.00 84.88 88 LEU A N 1
ATOM 669 C CA . LEU A 1 88 ? 26.242 11.090 -31.262 1.00 84.88 88 LEU A CA 1
ATOM 670 C C . LEU A 1 88 ? 24.995 10.300 -31.680 1.00 84.88 88 LEU A C 1
ATOM 672 O O . LEU A 1 88 ? 23.950 10.408 -31.045 1.00 84.88 88 LEU A O 1
ATOM 676 N N . LEU A 1 89 ? 25.111 9.435 -32.693 1.00 85.38 89 LEU A N 1
ATOM 677 C CA . LEU A 1 89 ? 24.016 8.549 -33.099 1.00 85.38 89 LEU A CA 1
ATOM 678 C C . LEU A 1 89 ? 23.649 7.537 -32.006 1.00 85.38 89 LEU A C 1
ATOM 680 O O . LEU A 1 89 ? 22.473 7.205 -31.854 1.00 85.38 89 LEU A O 1
ATOM 684 N N . ALA A 1 90 ? 24.625 7.040 -31.242 1.00 85.12 90 ALA A N 1
ATOM 685 C CA . ALA A 1 90 ? 24.362 6.170 -30.100 1.00 85.12 90 ALA A CA 1
ATOM 686 C C . ALA A 1 90 ? 23.608 6.911 -28.984 1.00 85.12 90 ALA A C 1
ATOM 688 O O . ALA A 1 90 ? 22.642 6.362 -28.457 1.00 85.12 90 ALA A O 1
ATOM 689 N N . LEU A 1 91 ? 23.981 8.161 -28.686 1.00 84.12 91 LEU A N 1
ATOM 690 C CA . LEU A 1 91 ? 23.272 9.014 -27.726 1.00 84.12 91 LEU A CA 1
ATOM 691 C C . LEU A 1 91 ? 21.836 9.295 -28.179 1.00 84.12 91 LEU A C 1
ATOM 693 O O . LEU A 1 91 ? 20.903 9.053 -27.419 1.00 84.12 91 LEU A O 1
ATOM 697 N N . ALA A 1 92 ? 21.637 9.699 -29.437 1.00 84.88 92 ALA A N 1
ATOM 698 C CA . ALA A 1 92 ? 20.305 9.943 -29.995 1.00 84.88 92 ALA A CA 1
ATOM 699 C C . ALA A 1 92 ? 19.408 8.692 -29.920 1.00 84.88 92 ALA A C 1
ATOM 701 O O . ALA A 1 92 ? 18.251 8.765 -29.507 1.00 84.88 92 ALA A O 1
ATOM 702 N N . ARG A 1 93 ? 19.956 7.513 -30.248 1.00 86.38 93 ARG A N 1
ATOM 703 C CA . ARG A 1 93 ? 19.248 6.230 -30.089 1.00 86.38 93 ARG A CA 1
ATOM 704 C C . ARG A 1 93 ? 18.969 5.887 -28.627 1.00 86.38 93 ARG A C 1
ATOM 706 O O . ARG A 1 93 ? 17.976 5.221 -28.358 1.00 86.38 93 ARG A O 1
ATOM 713 N N . GLY A 1 94 ? 19.837 6.292 -27.704 1.00 84.44 94 GLY A N 1
ATOM 714 C CA . GLY A 1 94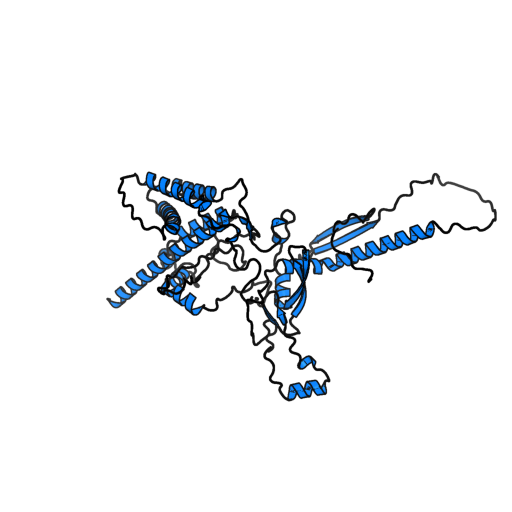 ? 19.637 6.126 -26.266 1.00 84.44 94 GLY A CA 1
ATOM 715 C C . GLY A 1 94 ? 18.463 6.958 -25.756 1.00 84.44 94 GLY A C 1
ATOM 716 O O . GLY A 1 94 ? 17.588 6.426 -25.081 1.00 84.44 94 GLY A O 1
ATOM 717 N N . VAL A 1 95 ? 18.386 8.226 -26.160 1.00 83.56 95 VAL A N 1
ATOM 718 C CA . VAL A 1 95 ? 17.294 9.144 -25.788 1.00 83.56 95 VAL A CA 1
ATOM 719 C C . VAL A 1 95 ? 15.944 8.651 -26.304 1.00 83.56 95 VAL A C 1
ATOM 721 O O . VAL A 1 95 ? 14.952 8.702 -25.583 1.00 83.56 95 VAL A O 1
ATOM 724 N N . ALA A 1 96 ? 15.901 8.070 -27.506 1.00 84.56 96 ALA A N 1
ATOM 725 C CA . ALA A 1 96 ? 14.681 7.458 -28.036 1.00 84.56 96 ALA A CA 1
ATOM 726 C C . ALA A 1 96 ? 14.147 6.290 -27.175 1.00 84.56 96 ALA A C 1
ATOM 728 O O . ALA A 1 96 ? 12.985 5.917 -27.310 1.00 84.56 96 ALA A O 1
ATOM 729 N N . LYS A 1 97 ? 14.967 5.721 -26.279 1.00 87.81 97 LYS A N 1
ATOM 730 C CA . LYS A 1 97 ? 14.586 4.643 -25.350 1.00 87.81 97 LYS A CA 1
ATOM 731 C C . LYS A 1 97 ? 14.179 5.140 -23.961 1.00 87.81 97 LYS A C 1
ATOM 733 O O . LYS A 1 97 ? 13.946 4.315 -23.078 1.00 87.81 97 LYS A O 1
ATOM 738 N N . LEU A 1 98 ? 14.078 6.454 -23.742 1.00 85.12 98 LEU A N 1
ATOM 739 C CA . LEU A 1 98 ? 13.629 7.012 -22.462 1.00 85.12 98 LEU A CA 1
ATOM 740 C C . LEU A 1 98 ? 12.279 6.444 -21.992 1.00 85.12 98 LEU A C 1
ATOM 742 O O . LEU A 1 98 ? 12.208 6.063 -20.825 1.00 85.12 98 LEU A O 1
ATOM 746 N N . PRO A 1 99 ? 11.242 6.288 -22.844 1.00 85.88 99 PRO A N 1
ATOM 747 C CA . PRO A 1 99 ? 9.979 5.692 -22.403 1.00 85.88 99 PRO A CA 1
ATOM 748 C C . PRO A 1 99 ? 10.145 4.267 -21.860 1.00 85.88 99 PRO A C 1
ATOM 750 O O . PRO A 1 99 ? 9.527 3.905 -20.861 1.00 85.88 99 PRO A O 1
ATOM 753 N N . ASP A 1 100 ? 11.019 3.466 -22.473 1.00 88.06 100 ASP A N 1
ATOM 754 C CA . ASP A 1 100 ? 11.307 2.109 -22.007 1.00 88.06 100 ASP A CA 1
ATOM 755 C C . ASP A 1 100 ? 12.082 2.125 -20.691 1.00 88.06 100 ASP A C 1
ATOM 757 O O . ASP A 1 100 ? 11.807 1.316 -19.812 1.00 88.06 100 ASP A O 1
ATOM 761 N N . LEU A 1 101 ? 13.029 3.052 -20.528 1.00 86.62 101 LEU A N 1
ATOM 762 C CA . LEU A 1 101 ? 13.776 3.229 -19.282 1.00 86.62 101 LEU A CA 1
ATOM 763 C C . LEU A 1 101 ? 12.853 3.642 -18.130 1.00 86.62 101 LEU A C 1
ATOM 765 O O . LEU A 1 101 ? 12.911 3.042 -17.058 1.00 86.62 101 LEU A O 1
ATOM 769 N N . VAL A 1 102 ? 11.957 4.604 -18.362 1.00 85.94 102 VAL A N 1
ATOM 770 C CA . VAL A 1 102 ? 10.947 5.025 -17.380 1.00 85.94 102 VAL A CA 1
ATOM 771 C C . VAL A 1 102 ? 10.058 3.845 -17.001 1.00 85.94 102 VAL A C 1
ATOM 773 O O . VAL A 1 102 ? 9.885 3.561 -15.820 1.00 85.94 102 VAL A O 1
ATOM 776 N N . ARG A 1 103 ? 9.547 3.101 -17.985 1.00 89.19 103 ARG A N 1
ATOM 777 C CA . ARG A 1 103 ? 8.690 1.932 -17.742 1.00 89.19 103 ARG A CA 1
ATOM 778 C C . ARG A 1 103 ? 9.398 0.846 -16.929 1.00 89.19 103 ARG A C 1
ATOM 780 O O . ARG A 1 103 ? 8.819 0.322 -15.982 1.00 89.19 103 ARG A O 1
ATOM 787 N N . ARG A 1 104 ? 10.663 0.551 -17.246 1.00 89.38 104 ARG A N 1
ATOM 788 C CA . ARG A 1 104 ? 11.493 -0.421 -16.508 1.00 89.38 104 ARG A CA 1
ATOM 789 C C . ARG A 1 104 ? 11.670 -0.040 -15.043 1.00 89.38 104 ARG A C 1
ATOM 791 O O . ARG A 1 104 ? 11.584 -0.908 -14.177 1.00 89.38 104 ARG A O 1
ATOM 798 N N . ARG A 1 105 ? 11.887 1.246 -14.764 1.00 86.12 105 ARG A N 1
ATOM 799 C CA . ARG A 1 105 ? 11.981 1.772 -13.395 1.00 86.12 105 ARG A CA 1
ATOM 800 C C . ARG A 1 105 ? 10.648 1.711 -12.669 1.00 86.12 105 ARG A C 1
ATOM 802 O O . ARG A 1 105 ? 10.602 1.251 -11.538 1.00 86.12 105 ARG A O 1
ATOM 809 N N . ARG A 1 106 ? 9.553 2.075 -13.341 1.00 86.62 106 ARG A N 1
ATOM 810 C CA . ARG A 1 106 ? 8.197 1.974 -12.780 1.00 86.62 106 ARG A CA 1
ATOM 811 C C . ARG A 1 106 ? 7.847 0.545 -12.375 1.00 86.62 106 ARG A C 1
ATOM 813 O O . ARG A 1 106 ? 7.309 0.359 -11.288 1.00 86.62 106 ARG A O 1
ATOM 820 N N . PHE A 1 107 ? 8.205 -0.453 -13.191 1.00 87.75 107 PHE A N 1
ATOM 821 C CA . PHE A 1 107 ? 8.087 -1.867 -12.816 1.00 87.75 107 PHE A CA 1
ATOM 822 C C . PHE A 1 107 ? 8.987 -2.250 -11.638 1.00 87.75 107 PHE A C 1
ATOM 824 O O . PHE A 1 107 ? 8.579 -3.056 -10.811 1.00 87.75 107 PHE A O 1
ATOM 831 N N . GLY A 1 108 ? 10.181 -1.662 -11.554 1.00 83.50 108 GLY A N 1
ATOM 832 C CA . GLY A 1 108 ? 11.133 -1.853 -10.459 1.00 83.50 108 GLY A CA 1
ATOM 833 C C . GLY A 1 108 ? 10.633 -1.431 -9.081 1.00 83.50 108 GLY A C 1
ATOM 834 O O . GLY A 1 108 ? 11.043 -2.005 -8.078 1.00 83.50 108 GLY A O 1
ATOM 835 N N . VAL A 1 109 ? 9.734 -0.449 -9.051 1.00 80.06 109 VAL A N 1
ATOM 836 C CA . VAL A 1 109 ? 9.131 0.108 -7.829 1.00 80.06 109 VAL A CA 1
ATOM 837 C C . VAL A 1 109 ? 7.930 -0.719 -7.358 1.00 80.06 109 VAL A C 1
ATOM 839 O O . VAL A 1 109 ? 7.536 -0.637 -6.200 1.00 80.06 109 VAL A O 1
ATOM 842 N N . GLN A 1 110 ? 7.319 -1.514 -8.240 1.00 83.81 110 GLN A N 1
ATOM 843 C CA . GLN A 1 110 ? 6.146 -2.300 -7.865 1.00 83.81 110 GLN A CA 1
ATOM 844 C C . GLN A 1 110 ? 6.532 -3.437 -6.916 1.00 83.81 110 GLN A C 1
ATOM 846 O O . GLN A 1 110 ? 7.515 -4.136 -7.157 1.00 83.81 110 GLN A O 1
ATOM 851 N N . VAL A 1 111 ? 5.694 -3.695 -5.910 1.00 84.38 111 VAL A N 1
ATOM 852 C CA . VAL A 1 111 ? 5.820 -4.893 -5.072 1.00 84.38 111 VAL A CA 1
ATOM 853 C C . VAL A 1 111 ? 5.264 -6.099 -5.848 1.00 84.38 111 VAL A C 1
ATOM 855 O O . VAL A 1 111 ? 4.073 -6.131 -6.174 1.00 84.38 111 VAL A O 1
ATOM 858 N N . PRO A 1 112 ? 6.086 -7.103 -6.187 1.00 87.19 112 PRO A N 1
ATOM 859 C CA . PRO A 1 112 ? 5.647 -8.251 -6.970 1.00 87.19 112 PRO A CA 1
ATOM 860 C C . PRO A 1 112 ? 4.891 -9.289 -6.142 1.00 87.19 112 PRO A C 1
ATOM 862 O O . PRO A 1 112 ? 5.075 -9.404 -4.930 1.00 87.19 112 PRO A O 1
ATOM 865 N N . ALA A 1 113 ? 4.084 -10.105 -6.822 1.00 88.44 113 ALA A N 1
ATOM 866 C CA . ALA A 1 113 ? 3.502 -11.310 -6.239 1.00 88.44 113 ALA A CA 1
ATOM 867 C C . ALA A 1 113 ? 4.599 -12.322 -5.894 1.00 88.44 113 ALA A C 1
ATOM 869 O O . ALA A 1 113 ? 5.469 -12.614 -6.721 1.00 88.44 113 ALA A O 1
ATOM 870 N N . ASP A 1 114 ? 4.527 -12.918 -4.704 1.00 89.88 114 ASP A N 1
ATOM 871 C CA . ASP A 1 114 ? 5.369 -14.054 -4.380 1.00 89.88 114 ASP A CA 1
ATOM 872 C C . ASP A 1 114 ? 4.834 -15.313 -5.061 1.00 89.88 114 ASP A C 1
ATOM 874 O O . ASP A 1 114 ? 3.876 -15.954 -4.623 1.00 89.88 114 ASP A O 1
ATOM 878 N N . LEU A 1 115 ? 5.460 -15.662 -6.183 1.00 87.44 115 LEU A N 1
ATOM 879 C CA . LEU A 1 115 ? 5.021 -16.784 -7.005 1.00 87.44 115 LEU A CA 1
ATOM 880 C C . LEU A 1 115 ? 5.248 -18.141 -6.316 1.00 87.44 115 LEU A C 1
ATOM 882 O O . LEU A 1 115 ? 4.711 -19.148 -6.774 1.00 87.44 115 LEU A O 1
ATOM 886 N N . THR A 1 116 ? 6.025 -18.183 -5.234 1.00 87.75 116 THR A N 1
ATOM 887 C CA . THR A 1 116 ? 6.210 -19.386 -4.417 1.00 87.75 116 THR A CA 1
ATOM 888 C C . THR A 1 116 ? 5.136 -19.548 -3.348 1.00 87.75 116 THR A C 1
ATOM 890 O O . THR A 1 116 ? 4.663 -20.665 -3.164 1.00 87.75 116 THR A O 1
ATOM 893 N N . ALA A 1 117 ? 4.712 -18.466 -2.688 1.00 84.88 117 ALA A N 1
ATOM 894 C CA . ALA A 1 117 ? 3.654 -18.518 -1.679 1.00 84.88 117 ALA A CA 1
ATOM 895 C C . ALA A 1 117 ? 2.246 -18.612 -2.285 1.00 84.88 117 ALA A C 1
ATOM 897 O O . ALA A 1 117 ? 1.371 -19.270 -1.730 1.00 84.88 117 ALA A O 1
ATOM 898 N N . ILE A 1 118 ? 2.009 -17.970 -3.431 1.00 84.44 118 ILE A N 1
ATOM 899 C CA . ILE A 1 118 ? 0.675 -17.937 -4.033 1.00 84.44 118 ILE A CA 1
ATOM 900 C C . ILE A 1 118 ? 0.499 -19.145 -4.956 1.00 84.44 118 ILE A C 1
ATOM 902 O O . ILE A 1 118 ? 1.209 -19.273 -5.959 1.00 84.44 118 ILE A O 1
ATOM 906 N N . PHE A 1 119 ? -0.522 -19.961 -4.701 1.00 81.81 119 PHE A N 1
ATOM 907 C CA . PHE A 1 119 ? -1.002 -20.978 -5.634 1.00 81.81 119 PHE A CA 1
ATOM 908 C C . PHE A 1 119 ? -2.233 -20.456 -6.383 1.00 81.81 119 PHE A C 1
ATOM 910 O O . PHE A 1 119 ? -3.197 -20.017 -5.765 1.00 81.81 119 PHE A O 1
ATOM 917 N N . VAL A 1 120 ? -2.210 -20.477 -7.719 1.00 82.62 120 VAL A N 1
ATOM 918 C CA . VAL A 1 120 ? -3.301 -19.932 -8.540 1.00 82.62 120 VAL A CA 1
ATOM 919 C C . VAL A 1 120 ? -3.779 -20.948 -9.572 1.00 82.62 120 VAL A C 1
ATOM 921 O O . VAL A 1 120 ? -2.982 -21.595 -10.250 1.00 82.62 120 VAL A O 1
ATOM 924 N N . SER A 1 121 ? -5.098 -21.071 -9.703 1.00 82.88 121 SER A N 1
ATOM 925 C CA . SER A 1 121 ? -5.758 -21.975 -10.651 1.00 82.88 121 SER A CA 1
ATOM 926 C C . SER A 1 121 ? -6.997 -21.325 -11.279 1.00 82.88 121 SER A C 1
ATOM 928 O O . SER A 1 121 ? -8.062 -21.929 -11.393 1.00 82.88 121 SER A O 1
ATOM 930 N N . ASN A 1 122 ? -6.876 -20.059 -11.693 1.00 88.12 122 ASN A N 1
ATOM 931 C CA . ASN A 1 122 ? -7.999 -19.330 -12.276 1.00 88.12 122 ASN A CA 1
ATOM 932 C C . ASN A 1 122 ? -8.457 -19.975 -13.605 1.00 88.12 122 ASN A C 1
ATOM 934 O O . ASN A 1 122 ? -7.646 -20.162 -14.516 1.00 88.12 122 ASN A O 1
ATOM 938 N N . PRO A 1 123 ? -9.760 -20.279 -13.773 1.00 85.75 123 PRO A N 1
ATOM 939 C CA . PRO A 1 123 ? -10.263 -20.984 -14.954 1.00 85.75 123 PRO A CA 1
ATOM 940 C C . PRO A 1 123 ? -10.327 -20.097 -16.203 1.00 85.75 123 PRO A C 1
ATOM 942 O O . PRO A 1 123 ? -10.462 -20.604 -17.319 1.00 85.75 123 PRO A O 1
ATOM 945 N N . ARG A 1 124 ? -10.262 -18.771 -16.037 1.00 89.50 124 ARG A N 1
ATOM 946 C CA . ARG A 1 124 ? -10.380 -17.768 -17.101 1.00 89.50 124 ARG A CA 1
ATOM 947 C C . ARG A 1 124 ? -9.318 -16.690 -16.949 1.00 89.50 124 ARG A C 1
ATOM 949 O O . ARG A 1 124 ? -8.929 -16.351 -15.837 1.00 89.50 124 ARG A O 1
ATOM 956 N N . CYS A 1 125 ? -8.879 -16.134 -18.073 1.00 90.62 125 CYS A N 1
ATOM 957 C CA . CYS A 1 125 ? -7.930 -15.033 -18.109 1.00 90.62 125 CYS A CA 1
ATOM 958 C C . CYS A 1 125 ? -8.566 -13.777 -17.489 1.00 90.62 125 CYS A C 1
ATOM 960 O O . CYS A 1 125 ? -9.601 -13.344 -17.999 1.00 90.62 125 CYS A O 1
ATOM 962 N N . PRO A 1 126 ? -7.954 -13.138 -16.478 1.00 89.12 126 PRO A N 1
ATOM 963 C CA . PRO A 1 126 ? -8.490 -11.912 -15.878 1.00 89.12 126 PRO A CA 1
ATOM 964 C C . PRO A 1 126 ? -8.475 -10.706 -16.831 1.00 89.12 126 PRO A C 1
ATOM 966 O O . PRO A 1 126 ? -9.084 -9.686 -16.533 1.00 89.12 126 PRO A O 1
ATOM 969 N N . CYS A 1 127 ? -7.770 -10.785 -17.964 1.00 90.56 127 CYS A N 1
ATOM 970 C CA . CYS A 1 127 ? -7.692 -9.687 -18.932 1.00 90.56 127 CYS A CA 1
ATOM 971 C C . CYS A 1 127 ? -8.762 -9.757 -20.026 1.00 90.56 127 CYS A C 1
ATOM 973 O O . CYS A 1 127 ? -9.219 -8.724 -20.491 1.00 90.56 127 CYS A O 1
ATOM 975 N N . CYS A 1 128 ? -9.134 -10.960 -20.472 1.00 90.81 128 CYS A N 1
ATOM 976 C CA . CYS A 1 128 ? -10.035 -11.137 -21.618 1.00 90.81 128 CYS A CA 1
ATOM 977 C C . CYS A 1 128 ? -11.144 -12.165 -21.384 1.00 90.81 128 CYS A C 1
ATOM 979 O O . CYS A 1 128 ? -11.885 -12.488 -22.307 1.00 90.81 128 CYS A O 1
ATOM 981 N N . THR A 1 129 ? -11.240 -12.733 -20.178 1.00 89.62 129 THR A N 1
ATOM 982 C CA . THR A 1 129 ? -12.212 -13.763 -19.757 1.00 89.62 129 THR A CA 1
ATOM 983 C C . THR A 1 129 ? -12.171 -15.086 -20.537 1.00 89.62 129 THR A C 1
ATOM 985 O O . THR A 1 129 ? -12.968 -15.997 -20.274 1.00 89.62 129 THR A O 1
ATOM 988 N N . ARG A 1 130 ? -11.212 -15.241 -21.466 1.00 86.12 130 ARG A N 1
ATOM 989 C CA . ARG A 1 130 ? -10.987 -16.478 -22.225 1.00 86.12 130 ARG A CA 1
ATOM 990 C C . ARG A 1 130 ? -10.656 -17.624 -21.274 1.00 86.12 130 ARG A C 1
ATOM 992 O O . ARG A 1 130 ? -9.839 -17.461 -20.371 1.00 86.12 130 ARG A O 1
ATOM 999 N N . SER A 1 131 ? -11.263 -18.785 -21.509 1.00 85.19 131 SER A N 1
ATOM 1000 C CA . SER A 1 131 ? -10.978 -20.006 -20.752 1.00 85.19 131 SER A CA 1
ATOM 1001 C C . SER A 1 131 ? -9.492 -20.371 -20.816 1.00 85.19 131 SER A C 1
ATOM 1003 O O . SER A 1 131 ? -8.914 -20.437 -21.902 1.00 85.19 131 SER A O 1
ATOM 1005 N N . LEU A 1 132 ? -8.907 -20.625 -19.647 1.00 82.50 132 LEU A N 1
ATOM 1006 C CA . LEU A 1 132 ? -7.553 -21.151 -19.452 1.00 82.50 132 LEU A CA 1
ATOM 1007 C C . LEU A 1 132 ? -7.555 -22.634 -19.083 1.00 82.50 132 LEU A C 1
ATOM 1009 O O . LEU A 1 132 ? -6.494 -23.251 -19.056 1.00 82.50 132 LEU A O 1
ATOM 1013 N N . ALA A 1 133 ? -8.729 -23.203 -18.788 1.00 70.06 133 ALA A N 1
ATOM 1014 C CA . ALA A 1 133 ? -8.853 -24.631 -18.547 1.00 70.06 133 ALA A CA 1
ATOM 1015 C C . ALA A 1 133 ? -8.264 -25.393 -19.744 1.00 70.06 133 ALA A C 1
ATOM 1017 O O . ALA A 1 133 ? -8.611 -25.041 -20.879 1.00 70.06 133 ALA A O 1
ATOM 1018 N N . PRO A 1 134 ? -7.418 -26.420 -19.521 1.00 59.53 134 PRO A N 1
ATOM 1019 C CA . PRO A 1 134 ? -6.934 -27.264 -20.599 1.00 59.53 134 PRO A CA 1
ATOM 1020 C C . PRO A 1 134 ? -8.166 -27.823 -21.293 1.00 59.53 134 PRO A C 1
ATOM 1022 O O . PRO A 1 134 ? -8.915 -28.617 -20.720 1.00 59.53 134 PRO A O 1
ATOM 1025 N N . VAL A 1 135 ? -8.436 -27.329 -22.501 1.00 51.91 135 VAL A N 1
ATOM 1026 C CA . VAL A 1 135 ? -9.561 -27.800 -23.297 1.00 51.91 135 VAL A CA 1
ATOM 1027 C C . VAL A 1 135 ? -9.323 -29.295 -23.443 1.00 51.91 135 VAL A C 1
ATOM 1029 O O . VAL A 1 135 ? -8.347 -29.697 -24.076 1.00 51.91 135 VAL A O 1
ATOM 1032 N N . LYS A 1 136 ? -10.179 -30.130 -22.837 1.00 46.81 136 LYS A N 1
ATOM 1033 C CA . LYS A 1 136 ? -10.322 -31.518 -23.278 1.00 46.81 136 LYS A CA 1
ATOM 1034 C C . LYS A 1 136 ? -10.626 -31.399 -24.763 1.00 46.81 136 LYS A C 1
ATOM 1036 O O . LYS A 1 136 ? -11.709 -30.938 -25.115 1.00 46.81 136 LYS A O 1
ATOM 1041 N N . LEU A 1 137 ? -9.610 -31.639 -25.590 1.00 49.28 137 LEU A N 1
ATOM 1042 C CA . LEU A 1 137 ? -9.597 -31.292 -27.005 1.00 49.28 137 LEU A CA 1
ATOM 1043 C C . LEU A 1 137 ? -10.893 -31.783 -27.640 1.00 49.28 137 LEU A C 1
ATOM 1045 O O . LEU A 1 137 ? -11.116 -32.988 -27.740 1.00 49.28 137 LEU A O 1
ATOM 1049 N N . SER A 1 138 ? -11.769 -30.862 -28.040 1.00 55.41 138 SER A N 1
ATOM 1050 C CA . SER A 1 138 ? -12.894 -31.260 -28.870 1.00 55.41 138 SER A CA 1
ATOM 1051 C C . SER A 1 138 ? -12.330 -31.685 -30.224 1.00 55.41 138 SER A C 1
ATOM 1053 O O . SER A 1 138 ? -11.377 -31.093 -30.743 1.00 55.41 138 SER A O 1
ATOM 1055 N N . LEU A 1 139 ? -12.916 -32.731 -30.804 1.00 56.47 139 LEU A N 1
ATOM 1056 C CA . LEU A 1 139 ? -12.482 -33.319 -32.075 1.00 56.47 139 LEU A CA 1
ATOM 1057 C C . LEU A 1 139 ? -12.416 -32.259 -33.200 1.00 56.47 139 LEU A C 1
ATOM 1059 O O . LEU A 1 139 ? -11.550 -32.318 -34.068 1.00 56.47 139 LEU A O 1
ATOM 1063 N N . ALA A 1 140 ? -13.255 -31.222 -33.111 1.00 59.31 140 ALA A N 1
ATOM 1064 C CA . ALA A 1 140 ? -13.275 -30.073 -34.015 1.00 59.31 140 ALA A CA 1
ATOM 1065 C C . ALA A 1 140 ? -12.031 -29.165 -33.913 1.00 59.31 140 ALA A C 1
ATOM 1067 O O . ALA A 1 140 ? -11.532 -28.697 -34.936 1.00 59.31 140 ALA A O 1
ATOM 1068 N N . VAL A 1 141 ? -11.492 -28.929 -32.710 1.00 58.97 141 VAL A N 1
ATOM 1069 C CA . VAL A 1 141 ? -10.281 -28.102 -32.518 1.00 58.97 141 VAL A CA 1
ATOM 1070 C C . VAL A 1 141 ? -9.038 -28.845 -33.009 1.00 58.97 141 VAL A C 1
ATOM 1072 O O . VAL A 1 141 ? -8.190 -28.249 -33.673 1.00 58.97 141 VAL A O 1
ATOM 1075 N N . ALA A 1 142 ? -8.965 -30.158 -32.769 1.00 59.09 142 ALA A N 1
ATOM 1076 C CA . ALA A 1 142 ? -7.905 -31.005 -33.316 1.00 59.09 142 ALA A CA 1
ATOM 1077 C C . ALA A 1 142 ? -7.958 -31.061 -34.855 1.00 59.09 142 ALA A C 1
ATOM 1079 O O . ALA A 1 142 ? -6.936 -30.869 -35.513 1.00 59.09 142 ALA A O 1
ATOM 1080 N N . ALA A 1 143 ? -9.150 -31.237 -35.437 1.00 60.25 143 ALA A N 1
ATOM 1081 C CA . ALA A 1 143 ? -9.340 -31.237 -36.888 1.00 60.25 143 ALA A CA 1
ATOM 1082 C C . ALA A 1 143 ? -8.963 -29.888 -37.530 1.00 60.25 143 ALA A C 1
ATOM 1084 O O . ALA A 1 143 ? -8.308 -29.864 -38.571 1.00 60.25 143 ALA A O 1
ATOM 1085 N N . SER A 1 144 ? -9.307 -28.768 -36.888 1.00 63.72 144 SER A N 1
ATOM 1086 C CA . SER A 1 144 ? -8.966 -27.421 -37.367 1.00 63.72 144 SER A CA 1
ATOM 1087 C C . SER A 1 144 ? -7.460 -27.123 -37.294 1.00 63.72 144 SER A C 1
ATOM 1089 O O . SER A 1 144 ? -6.894 -26.555 -38.230 1.00 63.72 144 SER A O 1
ATOM 1091 N N . ALA A 1 145 ? -6.766 -27.567 -36.240 1.00 60.53 145 ALA A N 1
ATOM 1092 C CA . ALA A 1 145 ? -5.307 -27.445 -36.127 1.00 60.53 145 ALA A CA 1
ATOM 1093 C C . ALA A 1 145 ? -4.563 -28.259 -37.207 1.00 60.53 145 ALA A C 1
ATOM 1095 O O . ALA A 1 145 ? -3.567 -27.796 -37.767 1.00 60.53 145 ALA A O 1
ATOM 1096 N N . ILE A 1 146 ? -5.079 -29.445 -37.553 1.00 61.91 146 ILE A N 1
ATOM 1097 C CA . ILE A 1 146 ? -4.545 -30.285 -38.638 1.00 61.91 146 ILE A CA 1
ATOM 1098 C C . ILE A 1 146 ? -4.810 -29.635 -40.004 1.00 61.91 146 ILE A C 1
ATOM 1100 O O . ILE A 1 146 ? -3.894 -29.538 -40.822 1.00 61.91 146 ILE A O 1
ATOM 1104 N N . ALA A 1 147 ? -6.030 -29.139 -40.238 1.00 66.81 147 ALA A N 1
ATOM 1105 C CA . ALA A 1 147 ? -6.408 -28.474 -41.486 1.00 66.81 147 ALA A CA 1
ATOM 1106 C C . ALA A 1 147 ? -5.609 -27.182 -41.731 1.00 66.81 147 ALA A C 1
ATOM 1108 O O . ALA A 1 147 ? -5.190 -26.914 -42.854 1.00 66.81 147 ALA A O 1
ATOM 1109 N N . SER A 1 148 ? -5.346 -26.409 -40.675 1.00 66.19 148 SER A N 1
ATOM 1110 C CA . SER A 1 148 ? -4.560 -25.169 -40.740 1.00 66.19 148 SER A CA 1
ATOM 1111 C C . SER A 1 148 ? -3.045 -25.380 -40.633 1.00 66.19 148 SER A C 1
ATOM 1113 O O . SER A 1 148 ? -2.297 -24.405 -40.703 1.00 66.19 148 SER A O 1
ATOM 1115 N N . ARG A 1 149 ? -2.571 -26.628 -40.456 1.00 63.47 149 ARG A N 1
ATOM 1116 C CA . ARG A 1 149 ? -1.160 -26.973 -40.171 1.00 63.47 149 ARG A CA 1
ATOM 1117 C C . ARG A 1 149 ? -0.539 -26.109 -39.061 1.00 63.47 149 ARG A C 1
ATOM 1119 O O . ARG A 1 149 ? 0.667 -25.872 -39.053 1.00 63.47 149 ARG A O 1
ATOM 1126 N N . SER A 1 150 ? -1.357 -25.632 -38.124 1.00 56.62 150 SER A N 1
ATOM 1127 C CA . SER A 1 150 ? -0.946 -24.738 -37.048 1.00 56.62 150 SER A CA 1
ATOM 1128 C C . SER A 1 150 ? -1.300 -25.364 -35.711 1.00 56.62 150 SER A C 1
ATOM 1130 O O . SER A 1 150 ? -2.465 -25.590 -35.397 1.00 56.62 150 SER A O 1
ATOM 1132 N N . LEU A 1 151 ? -0.275 -25.622 -34.897 1.00 55.22 151 LEU A N 1
ATOM 1133 C CA . LEU A 1 151 ? -0.433 -26.073 -33.513 1.00 55.22 151 LEU A CA 1
ATOM 1134 C C . LEU A 1 151 ? -0.686 -24.897 -32.548 1.00 55.22 151 LEU A C 1
ATOM 1136 O O . LEU A 1 151 ? -0.831 -25.118 -31.348 1.00 55.22 151 LEU A O 1
ATOM 1140 N N . ALA A 1 152 ? -0.749 -23.653 -33.044 1.00 54.59 152 ALA A N 1
ATOM 1141 C CA . ALA A 1 152 ? -1.008 -22.466 -32.223 1.00 54.59 152 ALA A CA 1
ATOM 1142 C C . ALA A 1 152 ? -2.317 -22.545 -31.401 1.00 54.59 152 ALA A C 1
ATOM 1144 O O . ALA A 1 152 ? -2.277 -22.179 -30.229 1.00 54.59 152 ALA A O 1
ATOM 1145 N N . PRO A 1 153 ? -3.440 -23.096 -31.914 1.00 53.88 153 PRO A N 1
ATOM 1146 C CA . PRO A 1 153 ? -4.668 -23.272 -31.129 1.00 53.88 153 PRO A CA 1
ATOM 1147 C C . PRO A 1 153 ? -4.547 -24.317 -30.007 1.00 53.88 153 PRO A C 1
ATOM 1149 O O . PRO A 1 153 ? -5.375 -24.341 -29.101 1.00 53.88 153 PRO A O 1
ATOM 1152 N N . LEU A 1 154 ? -3.545 -25.202 -30.079 1.00 53.94 154 LEU A N 1
ATOM 1153 C CA . LEU A 1 154 ? -3.326 -26.304 -29.133 1.00 53.94 154 LEU A CA 1
ATOM 1154 C C . LEU A 1 154 ? -2.351 -25.931 -28.010 1.00 53.94 154 LEU A C 1
ATOM 1156 O O . LEU A 1 154 ? -2.267 -26.632 -27.003 1.00 53.94 154 LEU A O 1
ATOM 1160 N N . LYS A 1 155 ? -1.601 -24.838 -28.172 1.00 54.16 155 LYS A N 1
ATOM 1161 C CA . LYS A 1 155 ? -0.610 -24.389 -27.201 1.00 54.16 155 LYS A CA 1
ATOM 1162 C C . LYS A 1 155 ? -1.257 -23.372 -26.267 1.00 54.16 155 LYS A C 1
ATOM 1164 O O . LYS A 1 155 ? -1.267 -22.176 -26.539 1.00 54.16 155 LYS A O 1
ATOM 1169 N N . MET A 1 156 ? -1.790 -23.847 -25.144 1.00 62.09 156 MET A N 1
ATOM 1170 C CA . MET A 1 156 ? -2.120 -22.967 -24.023 1.00 62.09 156 MET A CA 1
ATOM 1171 C C . MET A 1 156 ? -0.812 -22.506 -23.362 1.00 62.09 156 MET A C 1
ATOM 1173 O O . MET A 1 156 ? -0.418 -23.021 -22.323 1.00 62.09 156 MET A O 1
ATOM 1177 N N . ASP A 1 157 ? -0.096 -21.571 -23.998 1.00 72.31 157 ASP A N 1
ATOM 1178 C CA . ASP A 1 157 ? 1.043 -20.863 -23.388 1.00 72.31 157 ASP A CA 1
ATOM 1179 C C . ASP A 1 157 ? 0.481 -19.838 -22.396 1.00 72.31 157 ASP A C 1
ATOM 1181 O O . ASP A 1 157 ? 0.397 -18.633 -22.655 1.00 72.31 157 ASP A O 1
ATOM 1185 N N . THR A 1 158 ? -0.035 -20.362 -21.286 1.00 85.44 158 THR A N 1
ATOM 1186 C CA . THR A 1 158 ? -0.442 -19.553 -20.149 1.00 85.44 158 THR A CA 1
ATOM 1187 C C . THR A 1 158 ? 0.789 -19.201 -19.350 1.00 85.44 158 THR A C 1
ATOM 1189 O O . THR A 1 158 ? 1.577 -20.080 -18.995 1.00 85.44 158 THR A O 1
ATOM 1192 N N . ARG A 1 159 ? 0.929 -17.925 -19.016 1.00 89.44 159 ARG A N 1
ATOM 1193 C CA . ARG A 1 159 ? 2.008 -17.466 -18.150 1.00 89.44 159 ARG A CA 1
ATOM 1194 C C . ARG A 1 159 ? 1.459 -16.809 -16.917 1.00 89.44 159 ARG A C 1
ATOM 1196 O O . ARG A 1 159 ? 0.340 -16.303 -16.905 1.00 89.44 159 ARG A O 1
ATOM 1203 N N . ARG A 1 160 ? 2.275 -16.831 -15.876 1.00 92.12 160 ARG A N 1
ATOM 1204 C CA . ARG A 1 160 ? 1.959 -16.179 -14.623 1.00 92.12 160 ARG A CA 1
ATOM 1205 C C . ARG A 1 160 ? 2.457 -14.744 -14.655 1.00 92.12 160 ARG A C 1
ATOM 1207 O O . ARG A 1 160 ? 3.626 -14.507 -14.950 1.00 92.12 160 ARG A O 1
ATOM 1214 N N . CYS A 1 161 ? 1.571 -13.798 -14.374 1.00 94.31 161 CYS A N 1
ATOM 1215 C CA . CYS A 1 161 ? 1.941 -12.395 -14.287 1.00 94.31 161 CYS A CA 1
ATOM 1216 C C . CYS A 1 161 ? 2.752 -12.138 -13.009 1.00 94.31 161 CYS A C 1
ATOM 1218 O O . CYS A 1 161 ? 2.304 -12.464 -11.913 1.00 94.31 161 CYS A O 1
ATOM 1220 N N . TYR A 1 162 ? 3.909 -11.496 -13.154 1.00 93.75 162 TYR A N 1
ATOM 1221 C CA . TYR A 1 162 ? 4.834 -11.130 -12.080 1.00 93.75 162 TYR A CA 1
ATOM 1222 C C . TYR A 1 162 ? 4.201 -10.203 -11.030 1.00 93.75 162 TYR A C 1
ATOM 1224 O O . TYR A 1 162 ? 4.467 -10.333 -9.840 1.00 93.75 162 TYR A O 1
ATOM 1232 N N . LEU A 1 163 ? 3.325 -9.291 -11.466 1.00 91.38 163 LEU A N 1
ATOM 1233 C CA . LEU A 1 163 ? 2.676 -8.325 -10.580 1.00 91.38 163 LEU A CA 1
ATOM 1234 C C . LEU A 1 163 ? 1.425 -8.894 -9.907 1.00 91.38 163 LEU A C 1
ATOM 1236 O O . LEU A 1 163 ? 1.433 -9.086 -8.696 1.00 91.38 163 LEU A O 1
ATOM 1240 N N . CYS A 1 164 ? 0.359 -9.202 -10.656 1.00 90.38 164 CYS A N 1
ATOM 1241 C CA . CYS A 1 164 ? -0.889 -9.674 -10.045 1.00 90.38 164 CYS A CA 1
ATOM 1242 C C . CYS A 1 164 ? -0.883 -11.136 -9.580 1.00 90.38 164 CYS A C 1
ATOM 1244 O O . CYS A 1 164 ? -1.724 -11.508 -8.768 1.00 90.38 164 CYS A O 1
ATOM 1246 N N . GLY A 1 165 ? 0.047 -11.962 -10.063 1.00 91.19 165 GLY A N 1
ATOM 1247 C CA . GLY A 1 165 ? 0.143 -13.376 -9.701 1.00 91.19 165 GLY A CA 1
ATOM 1248 C C . GLY A 1 165 ? -0.810 -14.307 -10.460 1.00 91.19 165 GLY A C 1
ATOM 1249 O O . GLY A 1 165 ? -0.643 -15.518 -10.345 1.00 91.19 165 GLY A O 1
ATOM 1250 N N . TYR A 1 166 ? -1.753 -13.793 -11.259 1.00 92.56 166 TYR A N 1
ATOM 1251 C CA . TYR A 1 166 ? -2.702 -14.599 -12.041 1.00 92.56 166 TYR A CA 1
ATOM 1252 C C . TYR A 1 166 ? -2.082 -15.298 -13.256 1.00 92.56 166 TYR A C 1
ATOM 1254 O O . TYR A 1 166 ? -1.106 -14.812 -13.839 1.00 92.56 166 TYR A O 1
ATOM 1262 N N . LEU A 1 167 ? -2.699 -16.406 -13.691 1.00 92.44 167 LEU A N 1
ATOM 1263 C CA . LEU A 1 167 ? -2.444 -16.990 -15.009 1.00 92.44 167 LEU A CA 1
ATOM 1264 C C . LEU A 1 167 ? -3.183 -16.192 -16.083 1.00 92.44 167 LEU A C 1
ATOM 1266 O O . LEU A 1 167 ? -4.367 -15.876 -15.945 1.00 92.44 167 LEU A O 1
ATOM 1270 N N . VAL A 1 168 ? -2.488 -15.895 -17.174 1.00 92.75 168 VAL A N 1
ATOM 1271 C CA . VAL A 1 168 ? -3.000 -15.126 -18.312 1.00 92.75 168 VAL A CA 1
ATOM 1272 C C . VAL A 1 168 ? -2.710 -15.845 -19.622 1.00 92.75 168 VAL A C 1
ATOM 1274 O O . VAL A 1 168 ? -1.703 -16.543 -19.752 1.00 92.75 168 VAL A O 1
ATOM 1277 N N . CYS A 1 169 ? -3.618 -15.706 -20.592 1.00 91.19 169 CYS A N 1
ATOM 1278 C CA . CYS A 1 169 ? -3.458 -16.322 -21.907 1.00 91.19 169 CYS A CA 1
ATOM 1279 C C . CYS A 1 169 ? -2.345 -15.643 -22.716 1.00 91.19 169 CYS A C 1
ATOM 1281 O O . CYS A 1 169 ? -1.971 -14.507 -22.429 1.00 91.19 169 CYS A O 1
ATOM 1283 N N . ILE A 1 170 ? -1.872 -16.330 -23.759 1.00 87.06 170 ILE A N 1
ATOM 1284 C CA . ILE A 1 170 ? -0.788 -15.870 -24.640 1.00 87.06 170 ILE A CA 1
ATOM 1285 C C . ILE A 1 170 ? -0.992 -14.458 -25.211 1.00 87.06 170 ILE A C 1
ATOM 1287 O O . ILE A 1 170 ? -0.031 -13.712 -25.338 1.00 87.06 170 ILE A O 1
ATOM 1291 N N . ASP A 1 171 ? -2.240 -14.066 -25.477 1.00 89.94 171 ASP A N 1
ATOM 1292 C CA . ASP A 1 171 ? -2.566 -12.758 -26.061 1.00 89.94 171 ASP A CA 1
ATOM 1293 C C . ASP A 1 171 ? -2.605 -11.620 -25.024 1.00 89.94 171 ASP A C 1
ATOM 1295 O O . ASP A 1 171 ? -2.754 -10.454 -25.382 1.00 89.94 171 ASP A O 1
ATOM 1299 N N . CYS A 1 172 ? -2.543 -11.938 -23.728 1.00 93.69 172 CYS A N 1
ATOM 1300 C CA . CYS A 1 172 ? -2.754 -10.975 -22.646 1.00 93.69 172 CYS A CA 1
ATOM 1301 C C . CYS A 1 172 ? -1.524 -10.761 -21.763 1.00 93.69 172 CYS A C 1
ATOM 1303 O O . CYS A 1 172 ? -1.657 -10.155 -20.698 1.00 93.69 172 CYS A O 1
ATOM 1305 N N . TRP A 1 173 ? -0.341 -11.224 -22.174 1.00 93.62 173 TRP A N 1
ATOM 1306 C CA . TRP A 1 173 ? 0.907 -10.935 -21.473 1.00 93.62 173 TRP A CA 1
ATOM 1307 C C . TRP A 1 173 ? 1.984 -10.385 -22.400 1.00 93.62 173 TRP A C 1
ATOM 1309 O O . TRP A 1 173 ? 2.059 -10.734 -23.572 1.00 93.62 173 TRP A O 1
ATOM 1319 N N . ASN A 1 174 ? 2.843 -9.543 -21.831 1.00 92.56 174 ASN A N 1
ATOM 1320 C CA . ASN A 1 174 ? 4.022 -8.989 -22.478 1.00 92.56 174 ASN A CA 1
ATOM 1321 C C . ASN A 1 174 ? 5.279 -9.388 -21.699 1.00 92.56 174 ASN A C 1
ATOM 1323 O O . ASN A 1 174 ? 5.256 -9.500 -20.468 1.00 92.56 174 ASN A O 1
ATOM 1327 N N . ALA A 1 175 ? 6.373 -9.616 -22.428 1.00 94.00 175 ALA A N 1
ATOM 1328 C CA . ALA A 1 175 ? 7.699 -9.740 -21.838 1.00 94.00 175 ALA A CA 1
ATOM 1329 C C . ALA A 1 175 ? 8.271 -8.336 -21.630 1.00 94.00 175 ALA A C 1
ATOM 1331 O O . ALA A 1 175 ? 8.539 -7.620 -22.593 1.00 94.00 175 ALA A O 1
ATOM 1332 N N . GLU A 1 176 ? 8.463 -7.962 -20.376 1.00 94.50 176 GLU A N 1
ATOM 1333 C CA . GLU A 1 176 ? 8.966 -6.655 -19.969 1.00 94.50 176 GLU A CA 1
ATOM 1334 C C . GLU A 1 176 ? 10.287 -6.801 -19.216 1.00 94.50 176 GLU A C 1
ATOM 1336 O O . GLU A 1 176 ? 10.720 -7.904 -18.877 1.00 94.50 176 GLU A O 1
ATOM 1341 N N . HIS A 1 177 ? 10.951 -5.676 -18.966 1.00 93.06 177 HIS A N 1
ATOM 1342 C CA . HIS A 1 177 ? 12.123 -5.632 -18.098 1.00 93.06 177 HIS A CA 1
ATOM 1343 C C . HIS A 1 177 ? 11.839 -4.726 -16.905 1.00 93.06 177 HIS A C 1
ATOM 1345 O O . HIS A 1 177 ? 11.153 -3.715 -17.045 1.00 93.06 177 HIS A O 1
ATOM 1351 N N . MET A 1 178 ? 12.410 -5.057 -15.755 1.00 89.88 178 MET A N 1
ATOM 1352 C CA . MET A 1 178 ? 12.411 -4.208 -14.568 1.00 89.88 178 MET A CA 1
ATOM 1353 C C . MET A 1 178 ? 13.838 -3.917 -14.122 1.00 89.88 178 MET A C 1
ATOM 1355 O O . MET A 1 178 ? 14.727 -4.754 -14.289 1.00 89.88 178 MET A O 1
ATOM 1359 N N . GLU A 1 179 ? 14.048 -2.738 -13.551 1.00 87.38 179 GLU A N 1
ATOM 1360 C CA . GLU A 1 179 ? 15.285 -2.361 -12.868 1.00 87.38 179 GLU A CA 1
ATOM 1361 C C . GLU A 1 179 ? 15.089 -2.574 -11.363 1.00 87.38 179 GLU A C 1
ATOM 1363 O O . GLU A 1 179 ? 14.149 -2.047 -10.785 1.00 87.38 179 GLU A O 1
ATOM 1368 N N . SER A 1 180 ? 15.925 -3.387 -10.720 1.00 79.00 180 SER A N 1
ATOM 1369 C CA . SER A 1 180 ? 15.881 -3.548 -9.258 1.00 79.00 180 SER A CA 1
ATOM 1370 C C . SER A 1 180 ? 16.492 -2.333 -8.556 1.00 79.00 180 SER A C 1
ATOM 1372 O O . SER A 1 180 ? 17.259 -1.593 -9.166 1.00 79.00 180 SER A O 1
ATOM 1374 N N . ALA A 1 181 ? 16.247 -2.180 -7.251 1.00 70.62 181 ALA A N 1
ATOM 1375 C CA . ALA A 1 181 ? 16.872 -1.128 -6.438 1.00 70.62 181 ALA A CA 1
ATOM 1376 C C . ALA A 1 181 ? 18.417 -1.146 -6.491 1.00 70.62 181 ALA A C 1
ATOM 1378 O O . ALA A 1 181 ? 19.061 -0.119 -6.325 1.00 70.62 181 ALA A O 1
ATOM 1379 N N . ALA A 1 182 ? 19.020 -2.301 -6.797 1.00 73.69 182 ALA A N 1
ATOM 1380 C CA . ALA A 1 182 ? 20.461 -2.446 -7.010 1.00 73.69 182 ALA A CA 1
ATOM 1381 C C . ALA A 1 182 ? 20.919 -2.100 -8.448 1.00 73.69 182 ALA A C 1
ATOM 1383 O O . ALA A 1 182 ? 22.038 -2.436 -8.830 1.00 73.69 182 ALA A O 1
ATOM 1384 N N . GLY A 1 183 ? 20.048 -1.532 -9.290 1.00 76.00 183 GLY A N 1
ATOM 1385 C CA . GLY A 1 183 ? 20.323 -1.199 -10.695 1.00 76.00 183 GLY A CA 1
ATOM 1386 C C . GLY A 1 183 ? 20.393 -2.403 -11.644 1.00 76.00 183 GLY A C 1
ATOM 1387 O O . GLY A 1 183 ? 20.760 -2.262 -12.810 1.00 76.00 183 GLY A O 1
ATOM 1388 N N . ARG A 1 184 ? 20.053 -3.615 -11.177 1.00 84.06 184 ARG A N 1
ATOM 1389 C CA . ARG A 1 184 ? 20.096 -4.836 -12.006 1.00 84.06 184 ARG A CA 1
ATOM 1390 C C . ARG A 1 184 ? 18.828 -4.986 -12.831 1.00 84.06 184 ARG A C 1
ATOM 1392 O O . ARG A 1 184 ? 17.737 -4.846 -12.286 1.00 84.06 184 ARG A O 1
ATOM 1399 N N . LEU A 1 185 ? 18.975 -5.347 -14.105 1.00 89.06 185 LEU A N 1
ATOM 1400 C CA . LEU A 1 185 ? 17.853 -5.604 -15.007 1.00 89.06 185 LEU A CA 1
ATOM 1401 C C . LEU A 1 185 ? 17.386 -7.062 -14.921 1.00 89.06 185 LEU A C 1
ATOM 1403 O O . LEU A 1 185 ? 18.190 -7.983 -15.067 1.00 89.06 185 LEU A O 1
ATOM 1407 N N . ALA A 1 186 ? 16.082 -7.268 -14.753 1.00 89.44 186 ALA A N 1
ATOM 1408 C CA . ALA A 1 186 ? 15.441 -8.580 -14.777 1.00 89.44 186 ALA A CA 1
ATOM 1409 C C . ALA A 1 186 ? 14.322 -8.620 -15.825 1.00 89.44 186 ALA A C 1
ATOM 1411 O O . ALA A 1 186 ? 13.596 -7.643 -15.997 1.00 89.44 186 ALA A O 1
ATOM 1412 N N . ALA A 1 187 ? 14.184 -9.749 -16.524 1.00 93.69 187 ALA A N 1
ATOM 1413 C CA . ALA A 1 187 ? 13.071 -9.987 -17.439 1.00 93.69 187 ALA A CA 1
ATOM 1414 C C . ALA A 1 187 ? 11.860 -10.516 -16.661 1.00 93.69 187 ALA A C 1
ATOM 1416 O O . ALA A 1 187 ? 11.991 -11.436 -15.852 1.00 93.69 187 ALA A O 1
ATOM 1417 N N . ILE A 1 188 ? 10.687 -9.953 -16.929 1.00 94.38 188 ILE A N 1
ATOM 1418 C CA . ILE A 1 188 ? 9.435 -10.271 -16.245 1.00 94.38 188 ILE A CA 1
ATOM 1419 C C . ILE A 1 188 ? 8.308 -10.497 -17.250 1.00 94.38 188 ILE A C 1
ATOM 1421 O O . ILE A 1 188 ? 8.343 -10.016 -18.381 1.00 94.38 188 ILE A O 1
ATOM 1425 N N . VAL A 1 189 ? 7.288 -11.237 -16.822 1.00 94.75 189 VAL A N 1
ATOM 1426 C CA . VAL A 1 189 ? 6.039 -11.395 -17.571 1.00 94.75 189 VAL A CA 1
ATOM 1427 C C . VAL A 1 189 ? 4.972 -10.562 -16.885 1.00 94.75 189 VAL A C 1
ATOM 1429 O O . VAL A 1 189 ? 4.723 -10.752 -15.698 1.00 94.75 189 VAL A O 1
ATOM 1432 N N . VAL A 1 190 ? 4.324 -9.659 -17.613 1.00 95.50 190 VAL A N 1
ATOM 1433 C CA . VAL A 1 190 ? 3.285 -8.783 -17.057 1.00 95.50 190 VAL A CA 1
ATOM 1434 C C . VAL A 1 190 ? 2.041 -8.863 -17.926 1.00 95.50 190 VAL A C 1
ATOM 1436 O O . VAL A 1 190 ? 2.137 -8.872 -19.152 1.00 95.50 190 VAL A O 1
ATOM 1439 N N . CYS A 1 191 ? 0.864 -8.948 -17.307 1.00 94.81 191 CYS A N 1
ATOM 1440 C CA . CYS A 1 191 ? -0.383 -8.935 -18.055 1.00 94.81 191 CYS A CA 1
ATOM 1441 C C . CYS A 1 191 ? -0.713 -7.534 -18.586 1.00 94.81 191 CYS A C 1
ATOM 1443 O O . CYS A 1 191 ? -0.243 -6.528 -18.054 1.00 94.81 191 CYS A O 1
ATOM 1445 N N . THR A 1 192 ? -1.552 -7.453 -19.616 1.00 94.00 192 THR A N 1
ATOM 1446 C CA . THR A 1 192 ? -1.937 -6.173 -20.235 1.00 94.00 192 THR A CA 1
ATOM 1447 C C . THR A 1 192 ? -2.573 -5.201 -19.241 1.00 94.00 192 THR A C 1
ATOM 1449 O O . THR A 1 192 ? -2.272 -4.012 -19.288 1.00 94.00 192 THR A O 1
ATOM 1452 N N . ARG A 1 193 ? -3.375 -5.703 -18.292 1.00 91.94 193 ARG A N 1
ATOM 1453 C CA . ARG A 1 193 ? -3.980 -4.880 -17.231 1.00 91.94 193 ARG A CA 1
ATOM 1454 C C . ARG A 1 193 ? -2.927 -4.308 -16.280 1.00 91.94 193 ARG A C 1
ATOM 1456 O O . ARG A 1 193 ? -2.872 -3.101 -16.105 1.00 91.94 193 ARG A O 1
ATOM 1463 N N . CYS A 1 194 ? -2.035 -5.142 -15.737 1.00 91.94 194 CYS A N 1
ATOM 1464 C CA . CYS A 1 194 ? -0.947 -4.670 -14.871 1.00 91.94 194 CYS A CA 1
ATOM 1465 C C . CYS A 1 194 ? -0.036 -3.670 -15.587 1.00 91.94 194 CYS A C 1
ATOM 1467 O O . CYS A 1 194 ? 0.410 -2.702 -14.981 1.00 91.94 194 CYS A O 1
ATOM 1469 N N . HIS A 1 195 ? 0.244 -3.903 -16.869 1.00 92.56 195 HIS A N 1
ATOM 1470 C CA . HIS A 1 195 ? 1.022 -2.973 -17.674 1.00 92.56 195 HIS A CA 1
ATOM 1471 C C . HIS A 1 195 ? 0.326 -1.605 -17.773 1.00 92.56 195 HIS A C 1
ATOM 1473 O O . HIS A 1 195 ? 0.982 -0.586 -17.578 1.00 92.56 195 HIS A O 1
ATOM 1479 N N . ALA A 1 196 ? -0.986 -1.572 -18.031 1.00 89.81 196 ALA A N 1
ATOM 1480 C CA . ALA A 1 196 ? -1.762 -0.331 -18.071 1.00 89.81 196 ALA A CA 1
ATOM 1481 C C . ALA A 1 196 ? -1.802 0.377 -16.704 1.00 89.81 196 ALA A C 1
ATOM 1483 O O . ALA A 1 196 ? -1.523 1.571 -16.641 1.00 89.81 196 ALA A O 1
ATOM 1484 N N . CYS A 1 197 ? -2.034 -0.355 -15.607 1.00 87.25 197 CYS A N 1
ATOM 1485 C CA . CYS A 1 197 ? -2.007 0.209 -14.252 1.00 87.25 197 CYS A CA 1
ATOM 1486 C C . CYS A 1 197 ? -0.668 0.897 -13.947 1.00 87.25 197 CYS A C 1
ATOM 1488 O O . CYS A 1 197 ? -0.647 2.052 -13.545 1.00 87.25 197 CYS A O 1
ATOM 1490 N N . VAL A 1 198 ? 0.462 0.237 -14.228 1.00 87.25 198 VAL A N 1
ATOM 1491 C CA . VAL A 1 198 ? 1.809 0.813 -14.027 1.00 87.25 198 VAL A CA 1
ATOM 1492 C C . VAL A 1 198 ? 2.049 2.058 -14.892 1.00 87.25 198 VAL A C 1
ATOM 1494 O O . VAL A 1 198 ? 2.858 2.923 -14.558 1.00 87.25 198 VAL A O 1
ATOM 1497 N N . GLN A 1 199 ? 1.376 2.180 -16.033 1.00 84.94 199 GLN A N 1
ATOM 1498 C CA . GLN A 1 199 ? 1.468 3.391 -16.845 1.00 84.94 199 GLN A CA 1
ATOM 1499 C C . GLN A 1 199 ? 0.639 4.544 -16.271 1.00 84.94 199 GLN A C 1
ATOM 1501 O O . GLN A 1 199 ? 1.114 5.680 -16.335 1.00 84.94 199 GLN A O 1
ATOM 1506 N N . ALA A 1 200 ? -0.528 4.240 -15.700 1.00 81.62 200 ALA A N 1
ATOM 1507 C CA . ALA A 1 200 ? -1.473 5.204 -15.140 1.00 81.62 200 ALA A CA 1
ATOM 1508 C C . ALA A 1 200 ? -1.109 5.698 -13.725 1.00 81.62 200 ALA A C 1
ATOM 1510 O O . ALA A 1 200 ? -1.527 6.785 -13.342 1.00 81.62 200 ALA A O 1
ATOM 1511 N N . CYS A 1 201 ? -0.326 4.938 -12.950 1.00 78.44 201 CYS A N 1
ATOM 1512 C CA . CYS A 1 201 ? 0.058 5.329 -11.590 1.00 78.44 201 CYS A CA 1
ATOM 1513 C C . CYS A 1 201 ? 0.851 6.651 -11.527 1.00 78.44 201 CYS A C 1
ATOM 1515 O O . CYS A 1 201 ? 1.642 6.971 -12.420 1.00 78.44 201 CYS A O 1
ATOM 1517 N N . ASP A 1 202 ? 0.698 7.369 -10.408 1.00 76.50 202 ASP A N 1
ATOM 1518 C CA . ASP A 1 202 ? 1.509 8.540 -10.069 1.00 76.50 202 ASP A CA 1
ATOM 1519 C C . ASP A 1 202 ? 2.842 8.129 -9.417 1.00 76.50 202 ASP A C 1
ATOM 1521 O O . ASP A 1 202 ? 2.879 7.359 -8.457 1.00 76.50 202 ASP A O 1
ATOM 1525 N N . TYR A 1 203 ? 3.942 8.663 -9.952 1.00 75.88 203 TYR A N 1
ATOM 1526 C CA . TYR A 1 203 ? 5.321 8.401 -9.521 1.00 75.88 203 TYR A CA 1
ATOM 1527 C C . TYR A 1 203 ? 6.061 9.673 -9.085 1.00 75.88 203 TYR A C 1
ATOM 1529 O O . TYR A 1 203 ? 7.281 9.626 -8.915 1.00 75.88 203 TYR A O 1
ATOM 1537 N N . SER A 1 204 ? 5.352 10.794 -8.928 1.00 71.50 204 SER A N 1
ATOM 1538 C CA . SER A 1 204 ? 5.887 12.090 -8.485 1.00 71.50 204 SER A CA 1
ATOM 1539 C C . SER A 1 204 ? 6.827 11.960 -7.277 1.00 71.50 204 SER A C 1
ATOM 1541 O O . SER A 1 204 ? 7.975 12.395 -7.334 1.00 71.50 204 SER A O 1
ATOM 1543 N N . GLU A 1 205 ? 6.380 11.244 -6.245 1.00 65.50 205 GLU A N 1
ATOM 1544 C CA . GLU A 1 205 ? 7.093 11.084 -4.968 1.00 65.50 205 GLU A CA 1
ATOM 1545 C C . GLU A 1 205 ? 8.199 10.017 -4.980 1.00 65.50 205 GLU A C 1
ATOM 1547 O O . GLU A 1 205 ? 9.083 10.009 -4.129 1.00 65.50 205 GLU A O 1
ATOM 1552 N N . VAL A 1 206 ? 8.185 9.102 -5.952 1.00 62.81 206 VAL A N 1
ATOM 1553 C CA . VAL A 1 206 ? 9.163 8.000 -6.028 1.00 62.81 206 VAL A CA 1
ATOM 1554 C C . VAL A 1 206 ? 10.492 8.470 -6.629 1.00 62.81 206 VAL A C 1
ATOM 1556 O O . VAL A 1 206 ? 11.538 7.869 -6.402 1.00 62.81 206 VAL A O 1
ATOM 1559 N N . CYS A 1 207 ? 10.463 9.530 -7.437 1.00 54.44 207 CYS A N 1
ATOM 1560 C CA . CYS A 1 207 ? 11.608 9.997 -8.221 1.00 54.44 207 CYS A CA 1
ATOM 1561 C C . CYS A 1 207 ? 12.252 11.280 -7.672 1.00 54.44 207 CYS A C 1
ATOM 1563 O O . CYS A 1 207 ? 12.949 11.960 -8.426 1.00 54.44 207 CYS A O 1
ATOM 1565 N N . ASN A 1 208 ? 12.033 11.622 -6.398 1.00 56.19 208 ASN A N 1
ATOM 1566 C CA . ASN A 1 208 ? 12.595 12.836 -5.810 1.00 56.19 208 ASN A CA 1
ATOM 1567 C C . ASN A 1 208 ? 14.139 12.713 -5.676 1.00 56.19 208 ASN A C 1
ATOM 1569 O O . ASN A 1 208 ? 14.617 11.834 -4.951 1.00 56.19 208 ASN A O 1
ATOM 1573 N N . PRO A 1 209 ? 14.938 13.530 -6.398 1.00 50.28 209 PRO A N 1
ATOM 1574 C CA . PRO A 1 209 ? 16.391 13.354 -6.519 1.00 50.28 209 PRO A CA 1
ATOM 1575 C C . PRO A 1 209 ? 17.167 13.592 -5.220 1.00 50.28 209 PRO A C 1
ATOM 1577 O O . PRO A 1 209 ? 18.250 13.034 -5.063 1.00 50.28 209 PRO A O 1
ATOM 1580 N N . ASP A 1 210 ? 16.608 14.336 -4.264 1.00 51.47 210 ASP A N 1
ATOM 1581 C CA . ASP A 1 210 ? 17.229 14.590 -2.951 1.00 51.47 210 ASP A CA 1
ATOM 1582 C C . ASP A 1 210 ? 17.176 13.365 -2.016 1.00 51.47 210 ASP A C 1
ATOM 1584 O O . ASP A 1 210 ? 17.499 13.430 -0.830 1.00 51.47 210 ASP A O 1
ATOM 1588 N N . SER A 1 211 ? 16.702 12.232 -2.532 1.00 52.84 211 SER A N 1
ATOM 1589 C CA . SER A 1 211 ? 16.091 11.182 -1.738 1.00 52.84 211 SER A CA 1
ATOM 1590 C C . SER A 1 211 ? 16.391 9.784 -2.282 1.00 52.84 211 SER A C 1
ATOM 1592 O O . SER A 1 211 ? 15.511 8.929 -2.330 1.00 52.84 211 SER A O 1
ATOM 1594 N N . GLU A 1 212 ? 17.666 9.499 -2.592 1.00 50.41 212 GLU A N 1
ATOM 1595 C CA . GLU A 1 212 ? 18.177 8.140 -2.894 1.00 50.41 212 GLU A CA 1
ATOM 1596 C C . GLU A 1 212 ? 17.718 7.076 -1.868 1.00 50.41 212 GLU A C 1
ATOM 1598 O O . GLU A 1 212 ? 17.639 5.889 -2.183 1.00 50.41 212 GLU A O 1
ATOM 1603 N N . ARG A 1 213 ? 17.351 7.513 -0.655 1.00 51.75 213 ARG A N 1
ATOM 1604 C CA . ARG A 1 213 ? 16.787 6.708 0.439 1.00 51.75 213 ARG A CA 1
ATOM 1605 C C . ARG A 1 213 ? 15.400 6.112 0.157 1.00 51.75 213 ARG A C 1
ATOM 1607 O O . ARG A 1 213 ? 15.010 5.176 0.843 1.00 51.75 213 ARG A O 1
ATOM 1614 N N . HIS A 1 214 ? 14.674 6.595 -0.854 1.00 54.53 214 HIS A N 1
ATOM 1615 C CA . HIS A 1 214 ? 13.314 6.132 -1.166 1.00 54.53 214 HIS A CA 1
ATOM 1616 C C . HIS A 1 214 ? 13.251 5.014 -2.218 1.00 54.53 214 HIS A C 1
ATOM 1618 O O . HIS A 1 214 ? 12.177 4.487 -2.509 1.00 54.53 214 HIS A O 1
ATOM 1624 N N . CYS A 1 215 ? 14.395 4.616 -2.781 1.00 55.81 215 CYS A N 1
ATOM 1625 C CA . CYS A 1 215 ? 14.472 3.526 -3.748 1.00 55.81 215 CYS A CA 1
ATOM 1626 C C . CYS A 1 215 ? 14.618 2.171 -3.041 1.00 55.81 215 CYS A C 1
ATOM 1628 O O . CYS A 1 215 ? 15.713 1.784 -2.631 1.00 55.81 215 CYS A O 1
ATOM 1630 N N . GLY A 1 216 ? 13.528 1.409 -2.950 1.00 63.97 216 GLY A N 1
ATOM 1631 C CA . GLY A 1 216 ? 13.559 0.034 -2.450 1.00 63.97 216 GLY A CA 1
ATOM 1632 C C . GLY A 1 216 ? 12.266 -0.401 -1.765 1.00 63.97 216 GLY A C 1
ATOM 1633 O O . GLY A 1 216 ? 11.331 0.392 -1.664 1.00 63.97 216 GLY A O 1
ATOM 1634 N N . PRO A 1 217 ? 12.198 -1.666 -1.312 1.00 68.12 217 PRO A N 1
ATOM 1635 C CA . PRO A 1 217 ? 11.103 -2.128 -0.470 1.00 68.12 217 PRO A CA 1
ATOM 1636 C C . PRO A 1 217 ? 11.064 -1.319 0.828 1.00 68.12 217 PRO A C 1
ATOM 1638 O O . PRO A 1 217 ? 12.113 -0.932 1.353 1.00 68.12 217 PRO A O 1
ATOM 1641 N N . THR A 1 218 ? 9.860 -1.085 1.348 1.00 74.56 218 THR A N 1
ATOM 1642 C CA . THR A 1 218 ? 9.694 -0.358 2.606 1.00 74.56 218 THR A CA 1
ATOM 1643 C C . THR A 1 218 ? 10.405 -1.096 3.741 1.00 74.56 218 THR A C 1
ATOM 1645 O O . THR A 1 218 ? 10.232 -2.305 3.895 1.00 74.56 218 THR A O 1
ATOM 1648 N N . ARG A 1 219 ? 11.200 -0.398 4.552 1.00 77.94 219 ARG A N 1
ATOM 1649 C CA . ARG A 1 219 ? 11.972 -1.014 5.643 1.00 77.94 219 ARG A CA 1
ATOM 1650 C C . ARG A 1 219 ? 11.947 -0.192 6.922 1.00 77.94 219 ARG A C 1
ATOM 1652 O O . ARG A 1 219 ? 11.733 1.018 6.892 1.00 77.94 219 ARG A O 1
ATOM 1659 N N . VAL A 1 220 ? 12.226 -0.869 8.031 1.00 83.88 220 VAL A N 1
ATOM 1660 C CA . VAL A 1 220 ? 12.494 -0.221 9.314 1.00 83.88 220 VAL A CA 1
ATOM 1661 C C . VAL A 1 220 ? 13.983 0.124 9.386 1.00 83.88 220 VAL A C 1
ATOM 1663 O O . VAL A 1 220 ? 14.829 -0.712 9.063 1.00 83.88 220 VAL A O 1
ATOM 1666 N N . VAL A 1 221 ? 14.309 1.360 9.756 1.00 85.31 221 VAL A N 1
ATOM 1667 C CA . VAL A 1 221 ? 15.685 1.868 9.878 1.00 85.31 221 VAL A CA 1
ATOM 1668 C C . VAL A 1 221 ? 15.980 2.307 11.310 1.00 85.31 221 VAL A C 1
ATOM 1670 O O . VAL A 1 221 ? 15.064 2.590 12.075 1.00 85.31 221 VAL A O 1
ATOM 1673 N N . ALA A 1 222 ? 17.259 2.364 11.684 1.00 86.62 222 ALA A N 1
ATOM 1674 C CA . ALA A 1 222 ? 17.660 2.872 12.994 1.00 86.62 222 ALA A CA 1
ATOM 1675 C C . ALA A 1 222 ? 17.232 4.339 13.182 1.00 86.62 222 ALA A C 1
ATOM 1677 O O . ALA A 1 222 ? 17.184 5.107 12.217 1.00 86.62 222 ALA A O 1
ATOM 1678 N N . ASP A 1 223 ? 16.930 4.716 14.423 1.00 82.62 223 ASP A N 1
ATOM 1679 C CA . ASP A 1 223 ? 16.525 6.079 14.753 1.00 82.62 223 ASP A CA 1
ATOM 1680 C C . ASP A 1 223 ? 17.668 7.086 14.520 1.00 82.62 223 ASP A C 1
ATOM 1682 O O . ASP A 1 223 ? 18.839 6.778 14.775 1.00 82.62 223 ASP A O 1
ATOM 1686 N N . PRO A 1 224 ? 17.364 8.300 14.021 1.00 81.31 224 PRO A N 1
ATOM 1687 C CA . PRO A 1 224 ? 18.344 9.371 13.955 1.00 81.31 224 PRO A CA 1
ATOM 1688 C C . PRO A 1 224 ? 18.715 9.832 15.377 1.00 81.31 224 PRO A C 1
ATOM 1690 O O . PRO A 1 224 ? 17.854 9.874 16.253 1.00 81.31 224 PRO A O 1
ATOM 1693 N N . PRO A 1 225 ? 19.967 10.258 15.613 1.00 72.19 225 PRO A N 1
ATOM 1694 C CA . PRO A 1 225 ? 20.473 10.556 16.957 1.00 72.19 225 PRO A CA 1
ATOM 1695 C C . PRO A 1 225 ? 19.811 11.760 17.655 1.00 72.19 225 PRO A C 1
ATOM 1697 O O . PRO A 1 225 ? 20.064 11.978 18.835 1.00 72.19 225 PRO A O 1
ATOM 1700 N N . GLU A 1 226 ? 19.003 12.557 16.950 1.00 64.00 226 GLU A N 1
ATOM 1701 C CA . GLU A 1 226 ? 18.512 13.857 17.435 1.00 64.00 226 GLU A CA 1
ATOM 1702 C C . GLU A 1 226 ? 17.001 13.907 17.723 1.00 64.00 226 GLU A C 1
ATOM 1704 O O . GLU A 1 226 ? 16.541 14.877 18.320 1.00 64.00 226 GLU A O 1
ATOM 1709 N N . VAL A 1 227 ? 16.210 12.898 17.331 1.00 63.69 227 VAL A N 1
ATOM 1710 C CA . VAL A 1 227 ? 14.742 12.940 17.481 1.00 63.69 227 VAL A CA 1
ATOM 1711 C C . VAL A 1 227 ? 14.228 11.639 18.082 1.00 63.69 227 VAL A C 1
ATOM 1713 O O . VAL A 1 227 ? 14.088 10.635 17.387 1.00 63.69 227 VAL A O 1
ATOM 1716 N N . SER A 1 228 ? 13.898 11.679 19.374 1.00 73.69 228 SER A N 1
ATOM 1717 C CA . SER A 1 228 ? 13.136 10.612 20.017 1.00 73.69 228 SER A CA 1
ATOM 1718 C C . SER A 1 228 ? 11.654 10.853 19.771 1.00 73.69 228 SER A C 1
ATOM 1720 O O . SER A 1 228 ? 11.052 11.778 20.319 1.00 73.69 228 SER A O 1
ATOM 1722 N N . ALA A 1 229 ? 11.049 10.018 18.934 1.00 76.94 229 ALA A N 1
ATOM 1723 C CA . ALA A 1 229 ? 9.627 10.124 18.650 1.00 76.94 229 ALA A CA 1
ATOM 1724 C C . ALA A 1 229 ? 8.758 9.777 19.890 1.00 76.94 229 ALA A C 1
ATOM 1726 O O . ALA A 1 229 ? 7.602 10.188 19.961 1.00 76.94 229 ALA A O 1
ATOM 1727 N N . VAL A 1 230 ? 9.358 9.152 20.915 1.00 82.25 230 VAL A N 1
ATOM 1728 C CA . VAL A 1 230 ? 8.780 8.981 22.259 1.00 82.25 230 VAL A CA 1
ATOM 1729 C C . VAL A 1 230 ? 8.571 10.323 22.958 1.00 82.25 230 VAL A C 1
ATOM 1731 O O . VAL A 1 230 ? 7.487 10.568 23.476 1.00 82.25 230 VAL A O 1
ATOM 1734 N N . SER A 1 231 ? 9.573 11.209 22.947 1.00 84.12 231 SER A N 1
ATOM 1735 C CA . SER A 1 231 ? 9.468 12.525 23.592 1.00 84.12 231 SER A CA 1
ATOM 1736 C C . SER A 1 231 ? 8.340 13.352 22.979 1.00 84.12 231 SER A C 1
ATOM 1738 O O . SER A 1 231 ? 7.520 13.888 23.707 1.00 84.12 231 SER A O 1
ATOM 1740 N N . LEU A 1 232 ? 8.217 13.352 21.647 1.00 82.19 232 LEU A N 1
ATOM 1741 C CA . LEU A 1 232 ? 7.129 14.053 20.951 1.00 82.19 232 LEU A CA 1
ATOM 1742 C C . LEU A 1 232 ? 5.736 13.551 21.355 1.00 82.19 232 LEU A C 1
ATOM 1744 O O . LEU A 1 232 ? 4.798 14.341 21.438 1.00 82.19 232 LEU A O 1
ATOM 1748 N N . LEU A 1 233 ? 5.596 12.241 21.571 1.00 84.94 233 LEU A N 1
ATOM 1749 C CA . LEU A 1 233 ? 4.339 11.626 21.986 1.00 84.94 233 LEU A CA 1
ATOM 1750 C C . LEU A 1 233 ? 3.995 12.006 23.430 1.00 84.94 233 LEU A C 1
ATOM 1752 O O . LEU A 1 233 ? 2.866 12.409 23.703 1.00 84.94 233 LEU A O 1
ATOM 1756 N N . VAL A 1 234 ? 4.968 11.906 24.338 1.00 87.69 234 VAL A N 1
ATOM 1757 C CA . VAL A 1 234 ? 4.797 12.253 25.757 1.00 87.69 234 VAL A CA 1
ATOM 1758 C C . VAL A 1 234 ? 4.486 13.739 25.914 1.00 87.69 234 VAL A C 1
ATOM 1760 O O . VAL A 1 234 ? 3.499 14.072 26.561 1.00 87.69 234 VAL A O 1
ATOM 1763 N N . ASP A 1 235 ? 5.241 14.616 25.248 1.00 88.75 235 ASP A N 1
ATOM 1764 C CA . ASP A 1 235 ? 5.019 16.066 25.268 1.00 88.75 235 ASP A CA 1
ATOM 1765 C C . ASP A 1 235 ? 3.616 16.427 24.759 1.00 88.75 235 ASP A C 1
ATOM 1767 O O . ASP A 1 235 ? 2.971 17.342 25.269 1.00 88.75 235 ASP A O 1
ATOM 1771 N N . PHE A 1 236 ? 3.116 15.706 23.750 1.00 88.88 236 PHE A N 1
ATOM 1772 C CA . PHE A 1 236 ? 1.773 15.925 23.224 1.00 88.88 236 PHE A CA 1
ATOM 1773 C C . PHE A 1 236 ? 0.679 15.479 24.200 1.00 88.88 236 PHE A C 1
ATOM 1775 O O . PHE A 1 236 ? -0.308 16.196 24.375 1.00 88.88 236 PHE A O 1
ATOM 1782 N N . LEU A 1 237 ? 0.835 14.320 24.843 1.00 90.00 237 LEU A N 1
ATOM 1783 C CA . LEU A 1 237 ? -0.107 13.850 25.862 1.00 90.00 237 LEU A CA 1
ATOM 1784 C C . LEU A 1 237 ? -0.119 14.776 27.081 1.00 90.00 237 LEU A C 1
ATOM 1786 O O . LEU A 1 237 ? -1.196 15.130 27.561 1.00 90.00 237 LEU A O 1
ATOM 1790 N N . ASP A 1 238 ? 1.054 15.228 27.519 1.00 89.25 238 ASP A N 1
ATOM 1791 C CA . ASP A 1 238 ? 1.203 16.175 28.623 1.00 89.25 238 ASP A CA 1
ATOM 1792 C C . ASP A 1 238 ? 0.555 17.529 28.287 1.00 89.25 238 ASP A C 1
ATOM 1794 O O . ASP A 1 238 ? -0.279 18.044 29.034 1.00 89.25 238 ASP A O 1
ATOM 1798 N N . ALA A 1 239 ? 0.811 18.059 27.085 1.00 89.19 239 ALA A N 1
ATOM 1799 C CA . ALA A 1 239 ? 0.156 19.272 26.599 1.00 89.19 239 ALA A CA 1
ATOM 1800 C C . ALA A 1 239 ? -1.371 19.119 26.486 1.00 89.19 239 ALA A C 1
ATOM 1802 O O . ALA A 1 239 ? -2.102 20.066 26.786 1.00 89.19 239 ALA A O 1
ATOM 1803 N N . SER A 1 240 ? -1.858 17.944 26.077 1.00 89.44 240 SER A N 1
ATOM 1804 C CA . SER A 1 240 ? -3.292 17.643 25.983 1.00 89.44 240 SER A CA 1
ATOM 1805 C C . SER A 1 240 ? -3.944 17.601 27.368 1.00 89.44 240 SER A C 1
ATOM 1807 O O . SER A 1 240 ? -5.020 18.167 27.562 1.00 89.44 240 SER A O 1
ATOM 1809 N N . LEU A 1 241 ? -3.271 17.016 28.365 1.00 88.44 241 LEU A N 1
ATOM 1810 C CA . LEU A 1 241 ? -3.713 17.066 29.761 1.00 88.44 241 LEU A CA 1
ATOM 1811 C C . LEU A 1 241 ? -3.681 18.491 30.313 1.00 88.44 241 LEU A C 1
ATOM 1813 O O . LEU A 1 241 ? -4.613 18.889 31.005 1.00 88.44 241 LEU A O 1
ATOM 1817 N N . ALA A 1 242 ? -2.655 19.285 30.020 1.00 87.00 242 ALA A N 1
ATOM 1818 C CA . ALA A 1 242 ? -2.567 20.661 30.507 1.00 87.00 242 ALA A CA 1
ATOM 1819 C C . ALA A 1 242 ? -3.689 21.559 29.951 1.00 87.00 242 ALA A C 1
ATOM 1821 O O . ALA A 1 242 ? -4.146 22.477 30.633 1.00 87.00 242 ALA A O 1
ATOM 1822 N N . GLN A 1 243 ? -4.141 21.293 28.722 1.00 87.50 243 GLN A N 1
ATOM 1823 C CA . GLN A 1 243 ? -5.214 22.045 28.065 1.00 87.50 243 GLN A CA 1
ATOM 1824 C C . GLN A 1 243 ? -6.616 21.589 28.493 1.00 87.50 243 GLN A C 1
ATOM 1826 O O . GLN A 1 243 ? -7.531 22.412 28.540 1.00 87.50 243 GLN A O 1
ATOM 1831 N N . ALA A 1 244 ? -6.791 20.310 28.839 1.00 86.94 244 ALA A N 1
ATOM 1832 C CA . ALA A 1 244 ? -8.086 19.753 29.213 1.00 86.94 244 ALA A CA 1
ATOM 1833 C C . ALA A 1 244 ? -8.482 20.122 30.663 1.00 86.94 244 ALA A C 1
ATOM 1835 O O . ALA A 1 244 ? -7.775 19.753 31.612 1.00 86.94 244 ALA A O 1
ATOM 1836 N N . PRO A 1 245 ? -9.641 20.778 30.890 1.00 86.44 245 PRO A N 1
ATOM 1837 C CA . PRO A 1 245 ? -10.094 21.145 32.231 1.00 86.44 245 PRO A CA 1
ATOM 1838 C C . PRO A 1 245 ? -10.218 19.933 33.165 1.00 86.44 245 PRO A C 1
ATOM 1840 O O . PRO A 1 245 ? -10.607 18.839 32.742 1.00 86.44 245 PRO A O 1
ATOM 1843 N N . ILE A 1 246 ? -9.938 20.127 34.456 1.00 81.81 246 ILE A N 1
ATOM 1844 C CA . ILE A 1 246 ? -10.071 19.075 35.476 1.00 81.81 246 ILE A CA 1
ATOM 1845 C C . ILE A 1 246 ? -11.529 18.597 35.529 1.00 81.81 246 ILE A C 1
ATOM 1847 O O . ILE A 1 246 ? -12.450 19.402 35.658 1.00 81.81 246 ILE A O 1
ATOM 1851 N N . GLY A 1 247 ? -11.732 17.282 35.414 1.00 77.94 247 GLY A N 1
ATOM 1852 C CA . GLY A 1 247 ? -13.061 16.660 35.384 1.00 77.94 247 GLY A CA 1
ATOM 1853 C C . GLY A 1 247 ? -13.789 16.748 34.037 1.00 77.94 247 GLY A C 1
ATOM 1854 O O . GLY A 1 247 ? -14.931 16.304 33.943 1.00 77.94 247 GLY A O 1
ATOM 1855 N N . SER A 1 248 ? -13.157 17.297 32.993 1.00 87.50 248 SER A N 1
ATOM 1856 C CA . SER A 1 248 ? -13.715 17.264 31.638 1.00 87.50 248 SER A CA 1
ATOM 1857 C C . SER A 1 248 ? -13.697 15.849 31.059 1.00 87.50 248 SER A C 1
ATOM 1859 O O . SER A 1 248 ? -12.837 15.023 31.377 1.00 87.50 248 SER A O 1
ATOM 1861 N N . SER A 1 249 ? -14.641 15.579 30.158 1.00 86.62 249 SER A N 1
ATOM 1862 C CA . SER A 1 249 ? -14.664 14.323 29.412 1.00 86.62 249 SER A CA 1
ATOM 1863 C C . SER A 1 249 ? -13.462 14.194 28.465 1.00 86.62 249 SER A C 1
ATOM 1865 O O . SER A 1 249 ? -12.994 13.086 28.246 1.00 86.62 249 SER A O 1
ATOM 1867 N N . GLU A 1 250 ? -12.903 15.308 27.982 1.00 86.06 250 GLU A N 1
ATOM 1868 C CA . GLU A 1 250 ? -11.649 15.341 27.213 1.00 86.06 250 GLU A CA 1
ATOM 1869 C C . GLU A 1 250 ? -10.459 14.846 28.045 1.00 86.06 250 GLU A C 1
ATOM 1871 O O . GLU A 1 250 ? -9.729 13.956 27.609 1.00 86.06 250 GLU A O 1
ATOM 1876 N N . ARG A 1 251 ? -10.306 15.331 29.288 1.00 89.25 251 ARG A N 1
ATOM 1877 C CA . ARG A 1 251 ? -9.252 14.852 30.199 1.00 89.25 251 ARG A CA 1
ATOM 1878 C C . ARG A 1 251 ? -9.388 13.352 30.465 1.00 89.25 251 ARG A C 1
ATOM 1880 O O . ARG A 1 251 ? -8.393 12.634 30.464 1.00 89.25 251 ARG A O 1
ATOM 1887 N N . ALA A 1 252 ? -10.618 12.869 30.654 1.00 88.81 252 ALA A N 1
ATOM 1888 C CA . ALA A 1 252 ? -10.885 11.448 30.865 1.00 88.81 252 ALA A CA 1
ATOM 1889 C C . ALA A 1 252 ? -10.474 10.584 29.659 1.00 88.81 252 ALA A C 1
ATOM 1891 O O . ALA A 1 252 ? -9.930 9.497 29.854 1.00 88.81 252 ALA A O 1
ATOM 1892 N N . VAL A 1 253 ? -10.676 11.075 28.430 1.00 89.88 253 VAL A N 1
ATOM 1893 C CA . VAL A 1 253 ? -10.239 10.399 27.196 1.00 89.88 253 VAL A CA 1
ATOM 1894 C C . VAL A 1 253 ? -8.716 10.286 27.149 1.00 89.88 253 VAL A C 1
ATOM 1896 O O . VAL A 1 253 ? -8.198 9.186 26.948 1.00 89.88 253 VAL A O 1
ATOM 1899 N N . VAL A 1 254 ? -7.991 11.380 27.408 1.00 90.44 254 VAL A N 1
ATOM 1900 C CA . VAL A 1 254 ? -6.517 11.374 27.407 1.00 90.44 254 VAL A CA 1
ATOM 1901 C C . VAL A 1 254 ? -5.971 10.383 28.441 1.00 90.44 254 VAL A C 1
ATOM 1903 O O . VAL A 1 254 ? -5.116 9.557 28.118 1.00 90.44 254 VAL A O 1
ATOM 1906 N N . LEU A 1 255 ? -6.523 10.380 29.658 1.00 89.81 255 LEU A N 1
ATOM 1907 C CA . LEU A 1 255 ? -6.134 9.424 30.702 1.00 89.81 255 LEU A CA 1
ATOM 1908 C C . LEU A 1 255 ? -6.486 7.980 30.345 1.00 89.81 255 LEU A C 1
ATOM 1910 O O . LEU A 1 255 ? -5.715 7.070 30.645 1.00 89.81 255 LEU A O 1
ATOM 1914 N N . SER A 1 256 ? -7.624 7.748 29.690 1.00 90.06 256 SER A N 1
ATOM 1915 C CA . SER A 1 256 ? -7.998 6.415 29.215 1.00 90.06 256 SER A CA 1
ATOM 1916 C C . SER A 1 256 ? -6.991 5.885 28.193 1.00 90.06 256 SER A C 1
ATOM 1918 O O . SER A 1 256 ? -6.618 4.711 28.258 1.00 90.06 256 SER A O 1
ATOM 1920 N N . VAL A 1 257 ? -6.516 6.734 27.275 1.00 90.25 257 VAL A N 1
ATOM 1921 C CA . VAL A 1 257 ? -5.478 6.367 26.299 1.00 90.25 257 VAL A CA 1
ATOM 1922 C C . VAL A 1 257 ? -4.151 6.071 26.998 1.00 90.25 257 VAL A C 1
ATOM 1924 O O . VAL A 1 257 ? -3.574 5.014 26.747 1.00 90.25 257 VAL A O 1
ATOM 1927 N N . ILE A 1 258 ? -3.706 6.925 27.928 1.00 90.25 258 ILE A N 1
ATOM 1928 C CA . ILE A 1 258 ? -2.474 6.709 28.713 1.00 90.25 258 ILE A CA 1
ATOM 1929 C C . ILE A 1 258 ? -2.524 5.367 29.453 1.00 90.25 258 ILE A C 1
ATOM 1931 O O . ILE A 1 258 ? -1.619 4.546 29.312 1.00 90.25 258 ILE A O 1
ATOM 1935 N N . ARG A 1 259 ? -3.610 5.100 30.186 1.00 90.25 259 ARG A N 1
ATOM 1936 C CA . ARG A 1 259 ? -3.783 3.846 30.937 1.00 90.25 259 ARG A CA 1
ATOM 1937 C C . ARG A 1 259 ? -3.815 2.628 30.025 1.00 90.25 259 ARG A C 1
ATOM 1939 O O . ARG A 1 259 ? -3.195 1.620 30.344 1.00 90.25 259 ARG A O 1
ATOM 1946 N N . THR A 1 260 ? -4.487 2.724 28.879 1.00 87.69 260 THR A N 1
ATOM 1947 C CA . THR A 1 260 ? -4.535 1.626 27.901 1.00 87.69 260 THR A CA 1
ATOM 1948 C C . THR A 1 260 ? -3.142 1.323 27.348 1.00 87.69 260 THR A C 1
ATOM 1950 O O . THR A 1 260 ? -2.772 0.157 27.240 1.00 87.69 260 THR A O 1
ATOM 1953 N N . LEU A 1 261 ? -2.338 2.350 27.050 1.00 86.88 261 LEU A N 1
ATOM 1954 C CA . LEU A 1 261 ? -0.954 2.176 26.596 1.00 86.88 261 LEU A CA 1
ATOM 1955 C C . LEU A 1 261 ? -0.053 1.558 27.680 1.00 86.88 261 LEU A C 1
ATOM 1957 O O . LEU A 1 261 ? 0.802 0.741 27.350 1.00 86.88 261 LEU A O 1
ATOM 1961 N N . LEU A 1 262 ? -0.262 1.894 28.958 1.00 86.25 262 LEU A N 1
ATOM 1962 C CA . LEU A 1 262 ? 0.458 1.290 30.089 1.00 86.25 262 LEU A CA 1
ATOM 1963 C C . LEU A 1 262 ? 0.074 -0.185 30.323 1.00 86.25 262 LEU A C 1
ATOM 1965 O O . LEU A 1 262 ? 0.940 -1.022 30.575 1.00 86.25 262 LEU A O 1
ATOM 1969 N N . GLN A 1 263 ? -1.215 -0.523 30.224 1.00 80.94 263 GLN A N 1
ATOM 1970 C CA . GLN A 1 263 ? -1.736 -1.868 30.515 1.00 80.94 263 GLN A CA 1
ATOM 1971 C C . GLN A 1 263 ? -1.332 -2.931 29.486 1.00 80.94 263 GLN A C 1
ATOM 1973 O O . GLN A 1 263 ? -1.283 -4.115 29.817 1.00 80.94 263 GLN A O 1
ATOM 1978 N N . GLN A 1 264 ? -1.013 -2.535 28.252 1.00 71.69 264 GLN A N 1
ATOM 1979 C CA . GLN A 1 264 ? -0.624 -3.464 27.182 1.00 71.69 264 GLN A CA 1
ATOM 1980 C C . GLN A 1 264 ? 0.599 -4.329 27.511 1.00 71.69 264 GLN A C 1
ATOM 1982 O O . GLN A 1 264 ? 0.734 -5.408 26.938 1.00 71.69 264 GLN A O 1
ATOM 1987 N N . GLU A 1 265 ? 1.457 -3.904 28.440 1.00 61.41 265 GLU A N 1
ATOM 1988 C CA . GLU A 1 265 ? 2.649 -4.662 28.841 1.00 61.41 265 GLU A CA 1
ATOM 1989 C C . GLU A 1 265 ? 2.484 -5.431 30.160 1.00 61.41 265 GLU A C 1
ATOM 1991 O O . GLU A 1 265 ? 3.217 -6.386 30.404 1.00 61.41 265 GLU A O 1
ATOM 1996 N N . GLN A 1 266 ? 1.490 -5.093 30.990 1.00 55.56 266 GLN A N 1
ATOM 1997 C CA . GLN A 1 266 ? 1.247 -5.766 32.278 1.00 55.56 266 GLN A CA 1
ATOM 1998 C C . GLN A 1 266 ? 0.548 -7.127 32.138 1.00 55.56 266 GLN A C 1
ATOM 2000 O O . GLN A 1 266 ? 0.392 -7.851 33.118 1.00 55.56 266 GLN A O 1
ATOM 2005 N N . ARG A 1 267 ? 0.185 -7.542 30.917 1.00 49.47 267 ARG A N 1
ATOM 2006 C CA . ARG A 1 267 ? -0.478 -8.829 30.626 1.00 49.47 267 ARG A CA 1
ATOM 2007 C C . ARG A 1 267 ? 0.371 -10.079 30.942 1.00 49.47 267 ARG A C 1
ATOM 2009 O O . ARG A 1 267 ? -0.085 -11.189 30.683 1.00 49.47 267 ARG A O 1
ATOM 2016 N N . GLY A 1 268 ? 1.575 -9.905 31.496 1.00 42.16 268 GLY A N 1
ATOM 2017 C CA . GLY A 1 268 ? 2.469 -10.970 31.960 1.00 42.16 268 GLY A CA 1
ATOM 2018 C C . GLY A 1 268 ? 2.873 -10.915 33.439 1.00 42.16 268 GLY A C 1
ATOM 2019 O O . GLY A 1 268 ? 3.554 -11.839 33.872 1.00 42.16 268 GLY A O 1
ATOM 2020 N N . ASP A 1 269 ? 2.471 -9.901 34.212 1.00 35.59 269 ASP A N 1
ATOM 2021 C CA . ASP A 1 269 ? 2.837 -9.798 35.634 1.00 35.59 269 ASP A CA 1
ATOM 2022 C C . ASP A 1 269 ? 1.646 -9.255 36.436 1.00 35.59 269 ASP A C 1
ATOM 2024 O O . ASP A 1 269 ? 1.468 -8.055 36.635 1.00 35.59 269 ASP A O 1
ATOM 2028 N N . THR A 1 270 ? 0.764 -10.163 36.855 1.00 34.25 270 THR A N 1
ATOM 2029 C CA . THR A 1 270 ? -0.260 -9.861 37.856 1.00 34.25 270 THR A CA 1
ATOM 2030 C C . THR A 1 270 ? 0.396 -9.852 39.233 1.00 34.25 270 THR A C 1
ATOM 2032 O O . THR A 1 270 ? 0.398 -10.868 39.932 1.00 34.25 270 THR A O 1
ATOM 2035 N N . THR A 1 271 ? 0.941 -8.710 39.631 1.00 35.03 271 THR A N 1
ATOM 2036 C CA . THR A 1 271 ? 1.022 -8.343 41.045 1.00 35.03 271 THR A CA 1
ATOM 2037 C C . THR A 1 271 ? 0.061 -7.186 41.257 1.00 35.03 271 THR A C 1
ATOM 2039 O O . THR A 1 271 ? 0.321 -6.052 40.864 1.00 35.03 271 THR A O 1
ATOM 2042 N N . GLU A 1 272 ? -1.105 -7.521 41.805 1.00 40.06 272 GLU A N 1
ATOM 2043 C CA . GLU A 1 272 ? -2.037 -6.566 42.394 1.00 40.06 272 GLU A CA 1
ATOM 2044 C C . GLU A 1 272 ? -1.330 -5.915 43.592 1.00 40.06 272 GLU A C 1
ATOM 2046 O O . GLU A 1 272 ? -1.397 -6.418 44.711 1.00 40.06 272 GLU A O 1
ATOM 2051 N N . ASP A 1 273 ? -0.589 -4.836 43.347 1.00 35.94 273 ASP A N 1
ATOM 2052 C CA . ASP A 1 273 ? -0.131 -3.951 44.415 1.00 35.94 273 ASP A CA 1
ATOM 2053 C C . ASP A 1 273 ? -1.249 -2.937 44.687 1.00 35.94 273 ASP A C 1
ATOM 2055 O O . ASP A 1 273 ? -1.271 -1.823 44.159 1.00 35.94 273 ASP A O 1
ATOM 2059 N N . ASP A 1 274 ? -2.214 -3.367 45.501 1.00 42.16 274 ASP A N 1
ATOM 2060 C CA . ASP A 1 274 ? -3.125 -2.483 46.224 1.00 42.16 274 ASP A CA 1
ATOM 2061 C C . ASP A 1 274 ? -2.312 -1.707 47.277 1.00 42.16 274 ASP A C 1
ATOM 2063 O O . ASP A 1 274 ? -2.226 -2.122 48.436 1.00 42.16 274 ASP A O 1
ATOM 2067 N N . ASP A 1 275 ? -1.703 -0.583 46.890 1.00 40.50 275 ASP A N 1
ATOM 2068 C CA . ASP A 1 275 ? -1.206 0.412 47.849 1.00 40.50 275 ASP A CA 1
ATOM 2069 C C . ASP A 1 275 ? -2.067 1.681 47.755 1.00 40.50 275 ASP A C 1
ATOM 2071 O O . ASP A 1 275 ? -1.835 2.596 46.962 1.00 40.50 275 ASP A O 1
ATOM 2075 N N . ASP A 1 276 ? -3.131 1.688 48.563 1.00 48.62 276 ASP A N 1
ATOM 2076 C CA . ASP A 1 276 ? -4.034 2.815 48.818 1.00 48.62 276 ASP A CA 1
ATOM 2077 C C . ASP A 1 276 ? -3.297 3.898 49.628 1.00 48.62 276 ASP A C 1
ATOM 2079 O O . ASP A 1 276 ? -3.458 4.055 50.842 1.00 48.62 276 ASP A O 1
ATOM 2083 N N . GLY A 1 277 ? -2.423 4.633 48.942 1.00 43.88 277 GLY A N 1
ATOM 2084 C CA . GLY A 1 277 ? -1.808 5.863 49.420 1.00 43.88 277 GLY A CA 1
ATOM 2085 C C . GLY A 1 277 ? -2.502 7.065 48.789 1.00 43.88 277 GLY A C 1
ATOM 2086 O O . GLY A 1 277 ? -2.361 7.300 47.595 1.00 43.88 277 GLY A O 1
ATOM 2087 N N . GLY A 1 278 ? -3.247 7.840 49.585 1.00 47.19 278 GLY A N 1
ATOM 2088 C CA . GLY A 1 278 ? -4.017 9.010 49.141 1.00 47.19 278 GLY A CA 1
ATOM 2089 C C . GLY A 1 278 ? -3.184 10.131 48.502 1.00 47.19 278 GLY A C 1
ATOM 2090 O O . GLY A 1 278 ? -2.925 11.157 49.135 1.00 47.19 278 GLY A O 1
ATOM 2091 N N . CYS A 1 279 ? -2.811 9.962 47.237 1.00 41.72 279 CYS A N 1
ATOM 2092 C CA . CYS A 1 279 ? -2.250 10.996 46.378 1.00 41.72 279 CYS A CA 1
ATOM 2093 C C . CYS A 1 279 ? -3.370 11.813 45.727 1.00 41.72 279 CYS A C 1
ATOM 2095 O O . CYS A 1 279 ? -4.446 11.305 45.401 1.00 41.72 279 CYS A O 1
ATOM 2097 N N . SER A 1 280 ? -3.137 13.115 45.551 1.00 57.56 280 SER A N 1
ATOM 2098 C CA . SER A 1 280 ? -4.077 13.953 44.808 1.00 57.56 280 SER A CA 1
ATOM 2099 C C . SER A 1 280 ? -4.179 13.446 43.367 1.00 57.56 280 SER A C 1
ATOM 2101 O O . SER A 1 280 ? -3.186 13.012 42.789 1.00 57.56 280 SER A O 1
ATOM 2103 N N . SER A 1 281 ? -5.370 13.521 42.765 1.00 64.31 281 SER A N 1
ATOM 2104 C CA . SER A 1 281 ? -5.615 13.003 41.410 1.00 64.31 281 SER A CA 1
ATOM 2105 C C . SER A 1 281 ? -4.611 13.523 40.372 1.00 64.31 281 SER A C 1
ATOM 2107 O O . SER A 1 281 ? -4.255 12.787 39.467 1.00 64.31 281 SER A O 1
ATOM 2109 N N . GLN A 1 282 ? -4.102 14.748 40.542 1.00 65.44 282 GLN A N 1
ATOM 2110 C CA . GLN A 1 282 ? -3.067 15.341 39.686 1.00 65.44 282 GLN A CA 1
ATOM 2111 C C . GLN A 1 282 ? -1.693 14.669 39.806 1.00 65.44 282 GLN A C 1
ATOM 2113 O O . GLN A 1 282 ? -1.017 14.500 38.801 1.00 65.44 282 GLN A O 1
ATOM 2118 N N . GLN A 1 283 ? -1.282 14.256 41.008 1.00 68.00 283 GLN A N 1
ATOM 2119 C CA . GLN A 1 283 ? 0.007 13.578 41.199 1.00 68.00 283 GLN A CA 1
ATOM 2120 C C . GLN A 1 283 ? 0.025 12.208 40.517 1.00 68.00 283 GLN A C 1
ATOM 2122 O O . GLN A 1 283 ? 1.042 11.832 39.946 1.00 68.00 283 GLN A O 1
ATOM 2127 N N . GLN A 1 284 ? -1.113 11.506 40.521 1.00 76.94 284 GLN A N 1
ATOM 2128 C CA . GLN A 1 284 ? -1.259 10.234 39.817 1.00 76.94 284 GLN A CA 1
ATOM 2129 C C . GLN A 1 284 ? -1.204 10.410 38.292 1.00 76.94 284 GLN A C 1
ATOM 2131 O O . GLN A 1 284 ? -0.607 9.594 37.602 1.00 76.94 284 GLN A O 1
ATOM 2136 N N . GLU A 1 285 ? -1.812 11.475 37.760 1.00 81.31 285 GLU A N 1
ATOM 2137 C CA . GLU A 1 285 ? -1.807 11.768 36.320 1.00 81.31 285 GLU A CA 1
ATOM 2138 C C . GLU A 1 285 ? -0.384 12.061 35.812 1.00 81.31 285 GLU A C 1
ATOM 2140 O O . GLU A 1 285 ? 0.039 11.481 34.811 1.00 81.31 285 GLU A O 1
ATOM 2145 N N . ASP A 1 286 ? 0.376 12.891 36.535 1.00 80.25 286 ASP A N 1
ATOM 2146 C CA . ASP A 1 286 ? 1.773 13.208 36.203 1.00 80.25 286 ASP A CA 1
ATOM 2147 C C . ASP A 1 286 ? 2.677 11.962 36.313 1.00 80.25 286 ASP A C 1
ATOM 2149 O O . ASP A 1 286 ? 3.590 11.748 35.503 1.00 80.25 286 ASP A O 1
ATOM 2153 N N . GLU A 1 287 ? 2.411 11.101 37.300 1.00 86.19 287 GLU A N 1
ATOM 2154 C CA . GLU A 1 287 ? 3.114 9.831 37.476 1.00 86.19 287 GLU A CA 1
ATOM 2155 C C . GLU A 1 287 ? 2.820 8.854 36.328 1.00 86.19 287 GLU A C 1
ATOM 2157 O O . GLU A 1 287 ? 3.748 8.232 35.804 1.00 86.19 287 GLU A O 1
ATOM 2162 N N . ASP A 1 288 ? 1.565 8.747 35.888 1.00 84.56 288 ASP A N 1
ATOM 2163 C CA . ASP A 1 288 ? 1.151 7.874 34.785 1.00 84.56 288 ASP A CA 1
ATOM 2164 C C . ASP A 1 288 ? 1.817 8.292 33.457 1.00 84.56 288 ASP A C 1
ATOM 2166 O O . ASP A 1 288 ? 2.319 7.438 32.717 1.00 84.56 288 ASP A O 1
ATOM 2170 N N . VAL A 1 289 ? 1.900 9.597 33.166 1.00 85.81 289 VAL A N 1
ATOM 2171 C CA . VAL A 1 289 ? 2.602 10.126 31.977 1.00 85.81 289 VAL A CA 1
ATOM 2172 C C . VAL A 1 289 ? 4.103 9.840 32.050 1.00 85.81 289 VAL A C 1
ATOM 2174 O O . VAL A 1 289 ? 4.705 9.393 31.069 1.00 85.81 289 VAL A O 1
ATOM 2177 N N . THR A 1 290 ? 4.711 10.031 33.223 1.00 86.12 290 THR A N 1
ATOM 2178 C CA . THR A 1 290 ? 6.142 9.764 33.438 1.00 86.12 290 THR A CA 1
ATOM 2179 C C . THR A 1 290 ? 6.461 8.277 33.269 1.00 86.12 290 THR A C 1
ATOM 2181 O O . THR A 1 290 ? 7.416 7.911 32.575 1.00 86.12 290 THR A O 1
ATOM 2184 N N . LYS A 1 291 ? 5.630 7.397 33.843 1.00 87.06 291 LYS A N 1
ATOM 2185 C CA . LYS A 1 291 ? 5.716 5.940 33.664 1.00 87.06 291 LYS A CA 1
ATOM 2186 C C . LYS A 1 291 ? 5.607 5.559 32.192 1.00 87.06 291 LYS A C 1
ATOM 2188 O O . LYS A 1 291 ? 6.404 4.749 31.719 1.00 87.06 291 LYS A O 1
ATOM 2193 N N . LEU A 1 292 ? 4.675 6.168 31.457 1.00 85.69 292 LEU A N 1
ATOM 2194 C CA . LEU A 1 292 ? 4.496 5.910 30.030 1.00 85.69 292 LEU A CA 1
ATOM 2195 C C . LEU A 1 292 ? 5.734 6.327 29.227 1.00 85.69 292 LEU A C 1
ATOM 2197 O O . LEU A 1 292 ? 6.179 5.572 28.363 1.00 85.69 292 LEU A O 1
ATOM 2201 N N . GLY A 1 293 ? 6.334 7.476 29.543 1.00 83.62 293 GLY A N 1
ATOM 2202 C CA . GLY A 1 293 ? 7.575 7.930 28.913 1.00 83.62 293 GLY A CA 1
ATOM 2203 C C . GLY A 1 293 ? 8.742 6.965 29.127 1.00 83.62 293 GLY A C 1
ATOM 2204 O O . GLY A 1 293 ? 9.426 6.608 28.168 1.00 83.62 293 GLY A O 1
ATOM 2205 N N . HIS A 1 294 ? 8.930 6.470 30.353 1.00 85.06 294 HIS A N 1
ATOM 2206 C CA . HIS A 1 294 ? 9.936 5.442 30.638 1.00 85.06 294 HIS A CA 1
ATOM 2207 C C . HIS A 1 294 ? 9.664 4.133 29.889 1.00 85.06 294 HIS A C 1
ATOM 2209 O O . HIS A 1 294 ? 10.585 3.549 29.324 1.00 85.06 294 HIS A O 1
ATOM 2215 N N . LEU A 1 295 ? 8.405 3.699 29.833 1.00 82.38 295 LEU A N 1
ATOM 2216 C CA . LEU A 1 295 ? 7.989 2.462 29.168 1.00 82.38 295 LEU A CA 1
ATOM 2217 C C . LEU A 1 295 ? 8.136 2.535 27.637 1.00 82.38 295 LEU A C 1
ATOM 2219 O O . LEU A 1 295 ? 8.433 1.543 26.970 1.00 82.38 295 LEU A O 1
ATOM 2223 N N . LEU A 1 296 ? 7.935 3.711 27.047 1.00 79.62 296 LEU A N 1
ATOM 2224 C CA . LEU A 1 296 ? 8.175 3.958 25.622 1.00 79.62 296 LEU A CA 1
ATOM 2225 C C . LEU A 1 296 ? 9.664 4.115 25.291 1.00 79.62 296 LEU A C 1
ATOM 2227 O O . LEU A 1 296 ? 10.066 3.757 24.186 1.00 79.6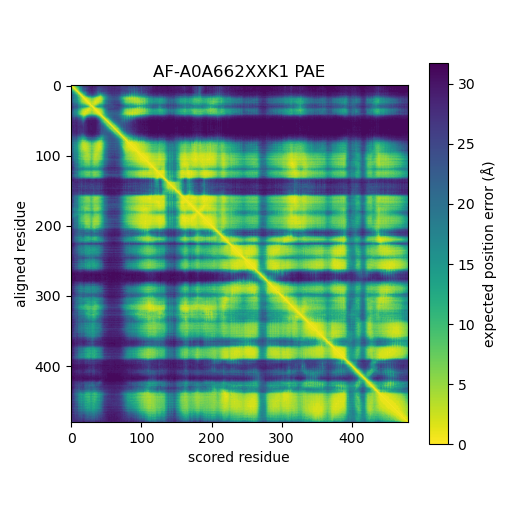2 296 LEU A O 1
ATOM 2231 N N . GLY A 1 297 ? 10.470 4.623 26.226 1.00 76.19 297 GLY A N 1
ATOM 2232 C CA . GLY A 1 297 ? 11.904 4.860 26.043 1.00 76.19 297 GLY A CA 1
ATOM 2233 C C . GLY A 1 297 ? 12.828 3.693 26.412 1.00 76.19 297 GLY A C 1
ATOM 2234 O O . GLY A 1 297 ? 14.029 3.795 26.171 1.00 76.19 297 GLY A O 1
ATOM 2235 N N . ASP A 1 298 ? 12.320 2.608 27.004 1.00 78.44 298 ASP A N 1
ATOM 2236 C CA . ASP A 1 298 ? 13.145 1.472 27.434 1.00 78.44 298 ASP A CA 1
ATOM 2237 C C . ASP A 1 298 ? 13.607 0.611 26.244 1.00 78.44 298 ASP A C 1
ATOM 2239 O O . ASP A 1 298 ? 12.942 -0.346 25.846 1.00 78.44 298 ASP A O 1
ATOM 2243 N N . GLU A 1 299 ? 14.786 0.934 25.701 1.00 68.62 299 GLU A N 1
ATOM 2244 C CA . GLU A 1 299 ? 15.415 0.227 24.576 1.00 68.62 299 GLU A CA 1
ATOM 2245 C C . GLU A 1 299 ? 15.614 -1.277 24.815 1.00 68.62 299 GLU A C 1
ATOM 2247 O O . GLU A 1 299 ? 15.658 -2.046 23.854 1.00 68.62 299 GLU A O 1
ATOM 2252 N N . GLN A 1 300 ? 15.722 -1.726 26.071 1.00 69.19 300 GLN A N 1
ATOM 2253 C CA . GLN A 1 300 ? 15.958 -3.139 26.396 1.00 69.19 300 GLN A CA 1
ATOM 2254 C C . GLN A 1 300 ? 14.702 -3.993 26.208 1.00 69.19 300 GLN A C 1
ATOM 2256 O O . GLN A 1 300 ? 14.803 -5.209 26.040 1.00 69.19 300 GLN A O 1
ATOM 2261 N N . ARG A 1 301 ? 13.525 -3.360 26.224 1.00 70.50 301 ARG A N 1
ATOM 2262 C CA . ARG A 1 301 ? 12.221 -4.005 26.016 1.00 70.50 301 ARG A CA 1
ATOM 2263 C C . ARG A 1 301 ? 11.755 -3.948 24.567 1.00 70.50 301 ARG A C 1
ATOM 2265 O O . ARG A 1 301 ? 10.748 -4.565 24.224 1.00 70.50 301 ARG A O 1
ATOM 2272 N N . LEU A 1 302 ? 12.471 -3.220 23.712 1.00 73.19 302 LEU A N 1
ATOM 2273 C CA . LEU A 1 302 ? 12.108 -3.073 22.312 1.00 73.19 302 LEU A CA 1
ATOM 2274 C C . LEU A 1 302 ? 12.536 -4.309 21.506 1.00 73.19 302 LEU A C 1
ATOM 2276 O O . LEU A 1 302 ? 13.618 -4.859 21.738 1.00 73.19 302 LEU A O 1
ATOM 2280 N N . PRO A 1 303 ? 11.719 -4.758 20.534 1.00 80.81 303 PRO A N 1
ATOM 2281 C CA . PRO A 1 303 ? 12.158 -5.772 19.585 1.00 80.81 303 PRO A CA 1
ATOM 2282 C C . PRO A 1 303 ? 13.428 -5.300 18.870 1.00 80.81 303 PRO A C 1
ATOM 2284 O O . PRO A 1 303 ? 13.669 -4.110 18.709 1.00 80.81 303 PRO A O 1
ATOM 2287 N N . THR A 1 304 ? 14.263 -6.232 18.421 1.00 85.81 304 THR A N 1
ATOM 2288 C CA . THR A 1 304 ? 15.444 -5.862 17.635 1.00 85.81 304 THR A CA 1
ATOM 2289 C C . THR A 1 304 ? 15.027 -5.330 16.260 1.00 85.81 304 THR A C 1
ATOM 2291 O O . THR A 1 304 ? 13.989 -5.716 15.716 1.00 85.81 304 THR A O 1
ATOM 2294 N N . LEU A 1 305 ? 15.871 -4.499 15.637 1.00 85.12 305 LEU A N 1
ATOM 2295 C CA . LEU A 1 305 ? 15.603 -3.962 14.295 1.00 85.12 305 LEU A CA 1
ATOM 2296 C C . LEU A 1 305 ? 15.335 -5.076 13.262 1.00 85.12 305 LEU A C 1
ATOM 2298 O O . LEU A 1 305 ? 14.482 -4.930 12.394 1.00 85.12 305 LEU A O 1
ATOM 2302 N N . GLU A 1 306 ? 16.017 -6.219 13.386 1.00 84.06 306 GLU A N 1
ATOM 2303 C CA . GLU A 1 306 ? 15.827 -7.389 12.513 1.00 84.06 306 GLU A CA 1
ATOM 2304 C C . GLU A 1 306 ? 14.476 -8.099 12.721 1.00 84.06 306 GLU A C 1
ATOM 2306 O O . GLU A 1 306 ? 13.956 -8.742 11.801 1.00 84.06 306 GLU A O 1
ATOM 2311 N N . ALA A 1 307 ? 13.899 -7.995 13.921 1.00 84.81 307 ALA A N 1
ATOM 2312 C CA . ALA A 1 307 ? 12.575 -8.523 14.230 1.00 84.81 307 ALA A CA 1
ATOM 2313 C C . ALA A 1 307 ? 11.450 -7.625 13.683 1.00 84.81 307 ALA A C 1
ATOM 2315 O O . ALA A 1 307 ? 10.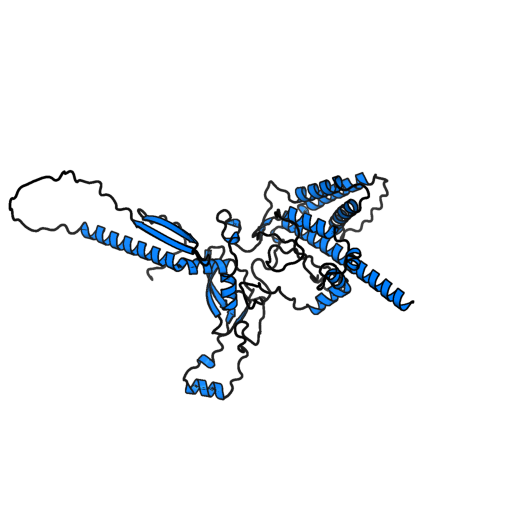343 -8.110 13.442 1.00 84.81 307 ALA A O 1
ATOM 2316 N N . CYS A 1 308 ? 11.733 -6.344 13.427 1.00 83.81 308 CYS A N 1
ATOM 2317 C CA . CYS A 1 308 ? 10.778 -5.375 12.896 1.00 83.81 308 CYS A CA 1
ATOM 2318 C C . CYS A 1 308 ? 10.562 -5.576 11.387 1.00 83.81 308 CYS A C 1
ATOM 2320 O O . CYS A 1 308 ? 11.205 -4.947 10.544 1.00 83.81 308 CYS A O 1
ATOM 2322 N N . LYS A 1 309 ? 9.652 -6.488 11.032 1.00 78.00 309 LYS A N 1
ATOM 2323 C CA . LYS A 1 309 ? 9.349 -6.845 9.640 1.00 78.00 309 LYS A CA 1
ATOM 2324 C C . LYS A 1 309 ? 8.050 -6.206 9.174 1.00 78.00 309 LYS A C 1
ATOM 2326 O O . LYS A 1 309 ? 6.980 -6.493 9.699 1.00 78.00 309 LYS A O 1
ATOM 2331 N N . LEU A 1 310 ? 8.135 -5.413 8.110 1.00 75.62 310 LEU A N 1
ATOM 2332 C CA . LEU A 1 310 ? 6.957 -4.896 7.424 1.00 75.62 310 LEU A CA 1
ATOM 2333 C C . LEU A 1 310 ? 6.379 -5.966 6.492 1.00 75.62 310 LEU A C 1
ATOM 2335 O O . LEU A 1 310 ? 7.049 -6.462 5.580 1.00 75.62 310 LEU A O 1
ATOM 2339 N N . GLY A 1 311 ? 5.116 -6.322 6.726 1.00 72.19 311 GLY A N 1
ATOM 2340 C CA . GLY A 1 311 ? 4.393 -7.277 5.897 1.00 72.19 311 GLY A CA 1
ATOM 2341 C C . GLY A 1 311 ? 4.309 -6.808 4.444 1.00 72.19 311 GLY A C 1
ATOM 2342 O O . GLY A 1 311 ? 4.005 -5.652 4.167 1.00 72.19 311 GLY A O 1
ATOM 2343 N N . ASN A 1 312 ? 4.555 -7.723 3.506 1.00 72.81 312 ASN A N 1
ATOM 2344 C CA . ASN A 1 312 ? 4.479 -7.476 2.063 1.00 72.81 312 ASN A CA 1
ATOM 2345 C C . ASN A 1 312 ? 5.393 -6.356 1.523 1.00 72.81 312 ASN A C 1
ATOM 2347 O O . ASN A 1 312 ? 5.143 -5.854 0.431 1.00 72.81 312 ASN A O 1
ATOM 2351 N N . ALA A 1 313 ? 6.458 -5.981 2.240 1.00 75.38 313 ALA A N 1
ATOM 2352 C CA . ALA A 1 313 ? 7.389 -4.946 1.787 1.00 75.38 313 ALA A CA 1
ATOM 2353 C C . ALA A 1 313 ? 8.163 -5.339 0.516 1.00 75.38 313 ALA A C 1
ATOM 2355 O O . ALA A 1 313 ? 8.328 -4.533 -0.396 1.00 75.38 313 ALA A O 1
ATOM 2356 N N . GLU A 1 314 ? 8.637 -6.586 0.451 1.00 78.38 314 GLU A N 1
ATOM 2357 C CA . GLU A 1 314 ? 9.425 -7.081 -0.685 1.00 78.38 314 GLU A CA 1
ATOM 2358 C C . GLU A 1 314 ? 8.585 -7.825 -1.717 1.00 78.38 314 GLU A C 1
ATOM 2360 O O . GLU A 1 314 ? 8.818 -7.705 -2.919 1.00 78.38 314 GLU A O 1
ATOM 2365 N N . ARG A 1 315 ? 7.640 -8.645 -1.247 1.00 84.62 315 ARG A N 1
ATOM 2366 C CA . ARG A 1 315 ? 6.732 -9.438 -2.074 1.00 84.62 315 ARG A CA 1
ATOM 2367 C C . ARG A 1 315 ? 5.408 -9.620 -1.362 1.00 84.62 315 ARG A C 1
ATOM 2369 O O . ARG A 1 315 ? 5.376 -9.794 -0.150 1.00 84.62 315 ARG A O 1
ATOM 2376 N N . ARG A 1 316 ? 4.333 -9.653 -2.138 1.00 85.75 316 ARG A N 1
ATOM 2377 C CA . ARG A 1 316 ? 2.957 -9.840 -1.661 1.00 85.75 316 ARG A CA 1
ATOM 2378 C C . ARG A 1 316 ? 2.570 -11.308 -1.733 1.00 85.75 316 ARG A C 1
ATOM 2380 O O . ARG A 1 316 ? 2.776 -11.946 -2.763 1.00 85.75 316 ARG A O 1
ATOM 2387 N N . ASN A 1 317 ? 1.979 -11.831 -0.666 1.00 84.69 317 ASN A N 1
ATOM 2388 C CA . ASN A 1 317 ? 1.517 -13.220 -0.577 1.00 84.69 317 ASN A CA 1
ATOM 2389 C C . ASN A 1 317 ? 0.055 -13.423 -1.030 1.00 84.69 317 ASN A C 1
ATOM 2391 O O . ASN A 1 317 ? -0.496 -14.502 -0.846 1.00 84.69 317 ASN A O 1
ATOM 2395 N N . TYR A 1 318 ? -0.560 -12.416 -1.657 1.00 84.00 318 TYR A N 1
ATOM 2396 C CA . TYR A 1 318 ? -1.934 -12.445 -2.170 1.00 84.00 318 TYR A CA 1
ATOM 2397 C C . TYR A 1 318 ? -2.013 -12.018 -3.646 1.00 84.00 318 TYR A C 1
ATOM 2399 O O . TYR A 1 318 ? -1.100 -11.395 -4.192 1.00 84.00 318 TYR A O 1
ATOM 2407 N N . LEU A 1 319 ? -3.115 -12.340 -4.325 1.00 86.12 319 LEU A N 1
ATOM 2408 C CA . LEU A 1 319 ? -3.374 -11.940 -5.718 1.00 86.12 319 LEU A CA 1
ATOM 2409 C C . LEU A 1 319 ? -3.805 -10.462 -5.806 1.00 86.12 319 LEU A C 1
ATOM 2411 O O . LEU A 1 319 ? -4.298 -9.920 -4.830 1.00 86.12 319 LEU A O 1
ATOM 2415 N N . LEU A 1 320 ? -3.576 -9.779 -6.939 1.00 84.69 320 LEU A N 1
ATOM 2416 C CA . LEU A 1 320 ? -4.148 -8.430 -7.166 1.00 84.69 320 LEU A CA 1
ATOM 2417 C C . LEU A 1 320 ? -5.322 -8.538 -8.118 1.00 84.69 320 LEU A C 1
ATOM 2419 O O . LEU A 1 320 ? -5.119 -8.819 -9.306 1.00 84.69 320 LEU A O 1
ATOM 2423 N N . ASP A 1 321 ? -6.500 -8.210 -7.612 1.00 82.56 321 ASP A N 1
ATOM 2424 C CA . ASP A 1 321 ? -7.677 -7.966 -8.429 1.00 82.56 321 ASP A CA 1
ATOM 2425 C C . ASP A 1 321 ? -7.627 -6.538 -8.950 1.00 82.56 321 ASP A C 1
ATOM 2427 O O . ASP A 1 321 ? -7.846 -5.561 -8.237 1.00 82.56 321 ASP A O 1
ATOM 2431 N N . LEU A 1 322 ? -7.224 -6.427 -10.213 1.00 79.62 322 LEU A N 1
ATOM 2432 C CA . LEU A 1 322 ? -7.064 -5.145 -10.883 1.00 79.62 322 LEU A CA 1
ATOM 2433 C C . LEU A 1 322 ? -8.438 -4.555 -11.225 1.00 79.62 322 LEU A C 1
ATOM 2435 O O . LEU A 1 322 ? -9.349 -5.317 -11.548 1.00 79.62 322 LEU A O 1
ATOM 2439 N N . PRO A 1 323 ? -8.567 -3.220 -11.238 1.00 80.19 323 PRO A N 1
ATOM 2440 C CA . PRO A 1 323 ? -9.788 -2.545 -11.658 1.00 80.19 323 PRO A CA 1
ATOM 2441 C C . PRO A 1 323 ? -9.965 -2.630 -13.175 1.00 80.19 323 PRO A C 1
ATOM 2443 O O . PRO A 1 323 ? -8.999 -2.851 -13.919 1.00 80.19 323 PRO A O 1
ATOM 2446 N N . ASP A 1 324 ? -11.203 -2.502 -13.653 1.00 77.94 324 ASP A N 1
ATOM 2447 C CA . ASP A 1 324 ? -11.504 -2.510 -15.092 1.00 77.94 324 ASP A CA 1
ATOM 2448 C C . ASP A 1 324 ? -10.977 -1.251 -15.788 1.00 77.94 324 ASP A C 1
ATOM 2450 O O . ASP A 1 324 ? -10.389 -1.359 -16.865 1.00 77.94 324 ASP A O 1
ATOM 2454 N N . ASP A 1 325 ? -11.094 -0.096 -15.126 1.00 80.12 325 ASP A N 1
ATOM 2455 C CA . ASP A 1 325 ? -10.465 1.160 -15.532 1.00 80.12 325 ASP A CA 1
ATOM 2456 C C . ASP A 1 325 ? -9.343 1.548 -14.544 1.00 80.12 325 ASP A C 1
ATOM 2458 O O . ASP A 1 325 ? -9.622 1.819 -13.371 1.00 80.12 325 ASP A O 1
ATOM 2462 N N . PRO A 1 326 ? -8.068 1.546 -14.979 1.00 75.88 326 PRO A N 1
ATOM 2463 C CA . PRO A 1 326 ? -6.931 1.905 -14.138 1.00 75.88 326 PRO A CA 1
ATOM 2464 C C . PRO A 1 326 ? -6.738 3.415 -13.932 1.00 75.88 326 PRO A C 1
ATOM 2466 O O . PRO A 1 326 ? -5.901 3.781 -13.109 1.00 75.88 326 PRO A O 1
ATOM 2469 N N . GLU A 1 327 ? -7.434 4.287 -14.671 1.00 75.62 327 GLU A N 1
ATOM 2470 C CA . GLU A 1 327 ? -7.342 5.746 -14.482 1.00 75.62 327 GLU A CA 1
ATOM 2471 C C . GLU A 1 327 ? -8.316 6.250 -13.411 1.00 75.62 327 GLU A C 1
ATOM 2473 O O . GLU A 1 327 ? -8.048 7.260 -12.761 1.00 75.62 327 GLU A O 1
ATOM 2478 N N . THR A 1 328 ? -9.433 5.547 -13.203 1.00 76.19 328 THR A N 1
ATOM 2479 C CA . THR A 1 328 ? -10.514 5.987 -12.305 1.00 76.19 328 THR A CA 1
ATOM 2480 C C . THR A 1 328 ? -10.661 5.145 -11.041 1.00 76.19 328 THR A C 1
ATOM 2482 O O . THR A 1 328 ? -11.468 5.480 -10.178 1.00 76.19 328 THR A O 1
ATOM 2485 N N . SER A 1 329 ? -9.937 4.031 -10.927 1.00 70.50 329 SER A N 1
ATOM 2486 C CA . SER A 1 329 ? -10.035 3.102 -9.799 1.00 70.50 329 SER A CA 1
ATOM 2487 C C . SER A 1 329 ? -8.685 2.456 -9.512 1.00 70.50 329 SER A C 1
ATOM 2489 O O . SER A 1 329 ? -7.814 2.390 -10.379 1.00 70.50 329 SER A O 1
ATOM 2491 N N . VAL A 1 330 ? -8.514 1.921 -8.301 1.00 68.31 330 VAL A N 1
ATOM 2492 C CA . VAL A 1 330 ? -7.330 1.124 -7.946 1.00 68.31 330 VAL A CA 1
ATOM 2493 C C . VAL A 1 330 ? -7.716 -0.322 -7.603 1.00 68.31 330 VAL A C 1
ATOM 2495 O O . VAL A 1 330 ? -8.909 -0.624 -7.508 1.00 68.31 330 VAL A O 1
ATOM 2498 N N . PRO A 1 331 ? -6.737 -1.241 -7.482 1.00 69.94 331 PRO A N 1
ATOM 2499 C CA . PRO A 1 331 ? -7.002 -2.641 -7.171 1.00 69.94 331 PRO A CA 1
ATOM 2500 C C . PRO A 1 331 ? -7.750 -2.838 -5.854 1.00 69.94 331 PRO A C 1
ATOM 2502 O O . PRO A 1 331 ? -7.522 -2.113 -4.883 1.00 69.94 331 PRO A O 1
ATOM 2505 N N . CYS A 1 332 ? -8.602 -3.861 -5.811 1.00 69.25 332 CYS A N 1
ATOM 2506 C CA . CYS A 1 332 ? -9.255 -4.265 -4.575 1.00 69.25 332 CYS A CA 1
ATOM 2507 C C . CYS A 1 332 ? -8.211 -4.780 -3.573 1.00 69.25 332 CYS A C 1
ATOM 2509 O O . CYS A 1 332 ? -7.214 -5.408 -3.950 1.00 69.25 332 CYS A O 1
ATOM 2511 N N . GLY A 1 333 ? -8.449 -4.507 -2.288 1.00 66.50 333 GLY A N 1
ATOM 2512 C CA . GLY A 1 333 ? -7.655 -5.087 -1.209 1.00 66.50 333 GLY A CA 1
ATOM 2513 C C . GLY A 1 333 ? -7.788 -6.616 -1.182 1.00 66.50 333 GLY A C 1
ATOM 2514 O O . GLY A 1 333 ? -8.784 -7.152 -1.672 1.00 66.50 333 GLY A O 1
ATOM 2515 N N . PRO A 1 334 ? -6.797 -7.337 -0.633 1.00 69.50 334 PRO A N 1
ATOM 2516 C CA . PRO A 1 334 ? -6.897 -8.783 -0.505 1.00 69.50 334 PRO A CA 1
ATOM 2517 C C . PRO A 1 334 ? -8.068 -9.168 0.397 1.00 69.50 334 PRO A C 1
ATOM 2519 O O . PRO A 1 334 ? -8.179 -8.664 1.513 1.00 69.50 334 PRO A O 1
ATOM 2522 N N . MET A 1 335 ? -8.890 -10.106 -0.068 1.00 68.25 335 MET A N 1
ATOM 2523 C CA . MET A 1 335 ? -9.817 -10.831 0.795 1.00 68.25 335 MET A CA 1
ATOM 2524 C C . MET A 1 335 ? -9.091 -12.056 1.373 1.00 68.25 335 MET A C 1
ATOM 2526 O O . MET A 1 335 ? -8.596 -12.878 0.592 1.00 68.25 335 MET A O 1
ATOM 2530 N N . PRO A 1 336 ? -8.963 -12.171 2.706 1.00 68.88 336 PRO A N 1
ATOM 2531 C CA . PRO A 1 336 ? -8.446 -13.368 3.357 1.00 68.88 336 PRO A CA 1
ATOM 2532 C C . PRO A 1 336 ? -9.200 -14.640 2.953 1.00 68.88 336 PRO A C 1
ATOM 2534 O O . PRO A 1 336 ? -10.378 -14.615 2.603 1.00 68.88 336 PRO A O 1
ATOM 2537 N N . SER A 1 337 ? -8.515 -15.783 3.009 1.00 69.12 337 SER A N 1
ATOM 2538 C CA . SER A 1 337 ? -9.126 -17.086 2.715 1.00 69.12 337 SER A CA 1
ATOM 2539 C C . SER A 1 337 ? -10.119 -17.553 3.784 1.00 69.12 337 SER A C 1
ATOM 2541 O O . SER A 1 337 ? -10.926 -18.435 3.509 1.00 69.12 337 SER A O 1
ATOM 2543 N N . ASP A 1 338 ? -10.040 -16.991 4.987 1.00 75.00 338 ASP A N 1
ATOM 2544 C CA . ASP A 1 338 ? -10.870 -17.278 6.160 1.00 75.00 338 ASP A CA 1
ATOM 2545 C C . ASP A 1 338 ? -11.924 -16.185 6.405 1.00 75.00 338 ASP A C 1
ATOM 2547 O O . ASP A 1 338 ? -12.351 -15.971 7.535 1.00 75.00 338 ASP A O 1
ATOM 2551 N N . GLU A 1 339 ? -12.364 -15.499 5.345 1.00 78.94 339 GLU A N 1
ATOM 2552 C CA . GLU A 1 339 ? -13.297 -14.370 5.433 1.00 78.94 339 GLU A CA 1
ATOM 2553 C C . GLU A 1 339 ? -14.535 -14.672 6.293 1.00 78.94 339 GLU A C 1
ATOM 2555 O O . GLU A 1 339 ? -14.947 -13.840 7.096 1.00 78.94 339 GLU A O 1
ATOM 2560 N N . ASP A 1 340 ? -15.098 -15.877 6.181 1.00 81.31 340 ASP A N 1
ATOM 2561 C CA . ASP A 1 340 ? -16.262 -16.289 6.970 1.00 81.31 340 ASP A CA 1
ATOM 2562 C C . ASP A 1 340 ? -15.962 -16.351 8.479 1.00 81.31 340 ASP A C 1
ATOM 2564 O O . ASP A 1 340 ? -16.797 -15.949 9.295 1.00 81.31 340 ASP A O 1
ATOM 2568 N N . ALA A 1 341 ? -14.773 -16.833 8.860 1.00 80.19 341 ALA A N 1
ATOM 2569 C CA . ALA A 1 341 ? -14.327 -16.868 10.252 1.00 80.19 341 ALA A CA 1
ATOM 2570 C C . ALA A 1 341 ? -14.092 -15.443 10.762 1.00 80.19 341 ALA A C 1
ATOM 2572 O O . ALA A 1 341 ? -14.683 -15.046 11.767 1.00 80.19 341 ALA A O 1
ATOM 2573 N N . ARG A 1 342 ? -13.381 -14.630 9.973 1.00 80.12 342 ARG A N 1
ATOM 2574 C CA . ARG A 1 342 ? -13.131 -13.216 10.261 1.00 80.12 342 ARG A CA 1
ATOM 2575 C C . ARG A 1 342 ? -14.421 -12.427 10.488 1.00 80.12 342 ARG A C 1
ATOM 2577 O O . ARG A 1 342 ? -14.531 -11.677 11.455 1.00 80.12 342 ARG A O 1
ATOM 2584 N N . LEU A 1 343 ? -15.416 -12.589 9.613 1.00 82.12 343 LEU A N 1
ATOM 2585 C CA . LEU A 1 343 ? -16.716 -11.919 9.734 1.00 82.12 343 LEU A CA 1
ATOM 2586 C C . LEU A 1 343 ? -17.524 -12.434 10.931 1.00 82.12 343 LEU A C 1
ATOM 2588 O O . LEU A 1 343 ? -18.268 -11.667 11.547 1.00 82.12 343 LEU A O 1
ATOM 2592 N N . SER A 1 344 ? -17.376 -13.713 11.278 1.00 81.69 344 SER A N 1
ATOM 2593 C CA . SER A 1 344 ? -18.002 -14.296 12.468 1.00 81.69 344 SER A CA 1
ATOM 2594 C C . SER A 1 344 ? -17.405 -13.715 13.751 1.00 81.69 344 SER A C 1
ATOM 2596 O O . SER A 1 344 ? -18.169 -13.276 14.611 1.00 81.69 344 SER A O 1
ATOM 2598 N N . ALA A 1 345 ? -16.076 -13.613 13.837 1.00 80.50 345 ALA A N 1
ATOM 2599 C CA . ALA A 1 345 ? -15.359 -12.942 14.924 1.00 80.50 345 ALA A CA 1
ATOM 2600 C C . ALA A 1 345 ? -15.755 -11.458 15.027 1.00 80.50 345 ALA A C 1
ATOM 2602 O O . ALA A 1 345 ? -16.120 -10.969 16.098 1.00 80.50 345 ALA A O 1
ATOM 2603 N N . ALA A 1 346 ? -15.807 -10.747 13.891 1.00 81.12 346 ALA A N 1
ATOM 2604 C CA . ALA A 1 346 ? -16.258 -9.352 13.828 1.00 81.12 346 ALA A CA 1
ATOM 2605 C C . ALA A 1 346 ? -17.656 -9.164 14.417 1.00 81.12 346 ALA A C 1
ATOM 2607 O O . ALA A 1 346 ? -17.914 -8.222 15.170 1.00 81.12 346 ALA A O 1
ATOM 2608 N N . ARG A 1 347 ? -18.573 -10.066 14.060 1.00 82.75 347 ARG A N 1
ATOM 2609 C CA . ARG A 1 347 ? -19.948 -10.047 14.551 1.00 82.75 347 ARG A CA 1
ATOM 2610 C C . ARG A 1 347 ? -20.011 -10.376 16.039 1.00 82.75 347 ARG A C 1
ATOM 2612 O O . ARG A 1 347 ? -20.737 -9.701 16.761 1.00 82.75 347 ARG A O 1
ATOM 2619 N N . ALA A 1 348 ? -19.263 -11.382 16.488 1.00 81.19 348 ALA A N 1
ATOM 2620 C CA . ALA A 1 348 ? -19.219 -11.803 17.886 1.00 81.19 348 ALA A CA 1
ATOM 2621 C C . ALA A 1 348 ? -18.661 -10.714 18.812 1.00 81.19 348 ALA A C 1
ATOM 2623 O O . ALA A 1 348 ? -19.122 -10.594 19.942 1.00 81.19 348 ALA A O 1
ATOM 2624 N N . ALA A 1 349 ? -17.730 -9.898 18.315 1.00 78.75 349 ALA A N 1
ATOM 2625 C CA . ALA A 1 349 ? -17.168 -8.750 19.021 1.00 78.75 349 ALA A CA 1
ATOM 2626 C C . ALA A 1 349 ? -18.008 -7.459 18.893 1.00 78.75 349 ALA A C 1
ATOM 2628 O O . ALA A 1 349 ? -17.585 -6.408 19.375 1.00 78.75 349 ALA A O 1
ATOM 2629 N N . GLY A 1 350 ? -19.163 -7.502 18.215 1.00 82.19 350 GLY A N 1
ATOM 2630 C CA . GLY A 1 350 ? -20.028 -6.337 17.991 1.00 82.19 350 GLY A CA 1
ATOM 2631 C C . GLY A 1 350 ? -19.438 -5.275 17.053 1.00 82.19 350 GLY A C 1
ATOM 2632 O O . GLY A 1 350 ? -19.939 -4.156 16.984 1.00 82.19 350 GLY A O 1
ATOM 2633 N N . LEU A 1 351 ? -18.383 -5.600 16.304 1.00 82.50 351 LEU A N 1
ATOM 2634 C CA . LEU A 1 351 ? -17.658 -4.634 15.476 1.00 82.50 351 LEU A CA 1
ATOM 2635 C C . LEU A 1 351 ? -18.415 -4.244 14.213 1.00 82.50 351 LEU A C 1
ATOM 2637 O O . LEU A 1 351 ? -18.323 -3.099 13.790 1.00 82.50 351 LEU A O 1
ATOM 2641 N N . LEU A 1 352 ? -19.183 -5.165 13.625 1.00 81.25 352 LEU A N 1
ATOM 2642 C CA . LEU A 1 352 ? -20.028 -4.831 12.473 1.00 81.25 352 LEU A CA 1
ATOM 2643 C C . LEU A 1 352 ? -21.079 -3.774 12.850 1.00 81.25 352 LEU A C 1
ATOM 2645 O O . LEU A 1 352 ? -21.278 -2.822 12.110 1.00 81.25 352 LEU A O 1
ATOM 2649 N N . LEU A 1 353 ? -21.653 -3.881 14.055 1.00 81.06 353 LEU A N 1
ATOM 2650 C CA . LEU A 1 353 ? -22.598 -2.896 14.592 1.00 81.06 353 LEU A CA 1
ATOM 2651 C C . LEU A 1 353 ? -21.933 -1.534 14.812 1.00 81.06 353 LEU A C 1
ATOM 2653 O O . LEU A 1 353 ? -22.530 -0.497 14.536 1.00 81.06 353 LEU A O 1
ATOM 2657 N N . LEU A 1 354 ? -20.691 -1.538 15.306 1.00 80.06 354 LEU A N 1
ATOM 2658 C CA . LEU A 1 354 ? -19.908 -0.320 15.479 1.00 80.06 354 LEU A CA 1
ATOM 2659 C C . LEU A 1 354 ? -19.617 0.348 14.128 1.00 80.06 354 LEU A C 1
ATOM 2661 O O . LEU A 1 354 ? -19.810 1.552 13.993 1.00 80.06 354 LEU A O 1
ATOM 2665 N N . VAL A 1 355 ? -19.200 -0.422 13.119 1.00 78.31 355 VAL A N 1
ATOM 2666 C CA . VAL A 1 355 ? -18.936 0.089 11.763 1.00 78.31 355 VAL A CA 1
ATOM 2667 C C . VAL A 1 355 ? -20.189 0.709 11.152 1.00 78.31 355 VAL A C 1
ATOM 2669 O O . VAL A 1 355 ? -20.102 1.821 10.637 1.00 78.31 355 VAL A O 1
ATOM 2672 N N . ASP A 1 356 ? -21.347 0.060 11.283 1.00 75.50 356 ASP A N 1
ATOM 2673 C CA . ASP A 1 356 ? -22.620 0.590 10.778 1.00 75.50 356 ASP A CA 1
ATOM 2674 C C . ASP A 1 356 ? -22.983 1.945 11.411 1.00 75.50 356 ASP A C 1
ATOM 2676 O O . ASP A 1 356 ? -23.637 2.766 10.774 1.00 75.50 356 ASP A O 1
ATOM 2680 N N . ARG A 1 357 ? -22.546 2.215 12.649 1.00 75.75 357 ARG A N 1
ATOM 2681 C CA . ARG A 1 357 ? -22.742 3.516 13.313 1.00 75.75 357 ARG A CA 1
ATOM 2682 C C . ARG A 1 357 ? -21.711 4.566 12.904 1.00 75.75 357 ARG A C 1
ATOM 2684 O O . ARG A 1 357 ? -22.055 5.739 12.819 1.00 75.75 357 ARG A O 1
ATOM 2691 N N . LEU A 1 358 ? -20.463 4.162 12.672 1.00 75.62 358 LEU A N 1
ATOM 2692 C CA . LEU A 1 358 ? -19.365 5.074 12.333 1.00 75.62 358 LEU A CA 1
ATOM 2693 C C . LEU A 1 358 ? -19.350 5.479 10.855 1.00 75.62 358 LEU A C 1
ATOM 2695 O O . LEU A 1 358 ? -18.977 6.602 10.524 1.00 75.62 358 LEU A O 1
ATOM 2699 N N . ALA A 1 359 ? -19.723 4.562 9.967 1.00 72.62 359 ALA A N 1
ATOM 2700 C CA . ALA A 1 359 ? -19.698 4.742 8.520 1.00 72.62 359 ALA A CA 1
ATOM 2701 C C . ALA A 1 359 ? -20.942 4.098 7.878 1.00 72.62 359 ALA A C 1
ATOM 2703 O O . ALA A 1 359 ? -20.825 3.116 7.142 1.00 72.62 359 ALA A O 1
ATOM 2704 N N . PRO A 1 360 ? -22.140 4.632 8.160 1.00 69.25 360 PRO A N 1
ATOM 2705 C CA . PRO A 1 360 ? -23.392 4.081 7.660 1.00 69.25 360 PRO A CA 1
ATOM 2706 C C . PRO A 1 360 ? -23.480 4.230 6.133 1.00 69.25 360 PRO A C 1
ATOM 2708 O O . PRO A 1 360 ? -23.130 5.273 5.575 1.00 69.25 360 PRO A O 1
ATOM 2711 N N . GLU A 1 361 ? -24.003 3.213 5.440 1.00 66.75 361 GLU A N 1
ATOM 2712 C CA . GLU A 1 361 ? -24.234 3.287 3.985 1.00 66.75 361 GLU A CA 1
ATOM 2713 C C . GLU A 1 361 ? -25.237 4.392 3.605 1.00 66.75 361 GLU A C 1
ATOM 2715 O O . GLU A 1 361 ? -25.184 4.946 2.505 1.00 66.75 361 GLU A O 1
ATOM 2720 N N . ILE A 1 362 ? -26.148 4.724 4.525 1.00 71.06 362 ILE A N 1
ATOM 2721 C CA . ILE A 1 362 ? -27.144 5.786 4.390 1.00 71.06 362 ILE A CA 1
ATOM 2722 C C . ILE A 1 362 ? -26.884 6.808 5.503 1.00 71.06 362 ILE A C 1
ATOM 2724 O O . ILE A 1 362 ? -26.833 6.407 6.663 1.00 71.06 362 ILE A O 1
ATOM 2728 N N . PRO A 1 363 ? -26.744 8.112 5.200 1.00 72.50 363 PRO A N 1
ATOM 2729 C CA . PRO A 1 363 ? -26.537 9.131 6.226 1.00 72.50 363 PRO A CA 1
ATOM 2730 C C . PRO A 1 363 ? -27.599 9.050 7.329 1.00 72.50 363 PRO A C 1
ATOM 2732 O O . PRO A 1 363 ? -28.794 8.993 7.030 1.00 72.50 363 PRO A O 1
ATOM 2735 N N . LEU A 1 364 ? -27.150 9.049 8.585 1.00 64.44 364 LEU A N 1
ATOM 2736 C CA . LEU A 1 364 ? -28.021 8.976 9.759 1.00 64.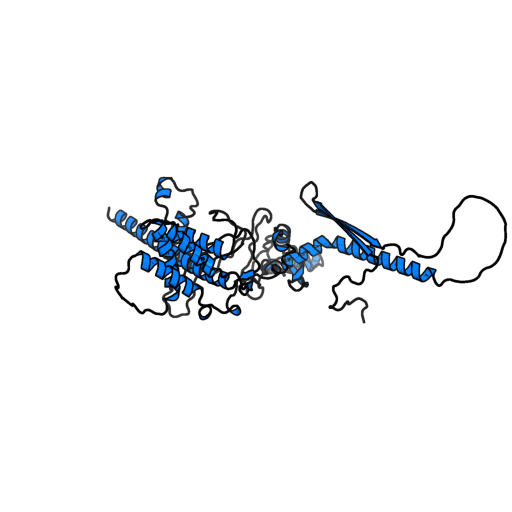44 364 LEU A CA 1
ATOM 2737 C C . LEU A 1 364 ? -28.955 10.185 9.823 1.00 64.44 364 LEU A C 1
ATOM 2739 O O . LEU A 1 364 ? -28.599 11.299 9.424 1.00 64.44 364 LEU A O 1
ATOM 2743 N N . THR A 1 365 ? -30.153 9.971 10.358 1.00 67.56 365 THR A N 1
ATOM 2744 C CA . THR A 1 365 ? -31.046 11.077 10.719 1.00 67.56 365 THR A CA 1
ATOM 2745 C C . THR A 1 365 ? -30.487 11.862 11.914 1.00 67.56 365 THR A C 1
ATOM 2747 O O . THR A 1 365 ? -29.687 11.339 12.686 1.00 67.56 365 THR A O 1
ATOM 2750 N N . GLU A 1 366 ? -30.905 13.123 12.099 1.00 60.81 366 GLU A N 1
ATOM 2751 C CA . GLU A 1 366 ? -30.402 13.991 13.186 1.00 60.81 366 GLU A CA 1
ATOM 2752 C C . GLU A 1 366 ? -30.529 13.349 14.579 1.00 60.81 366 GLU A C 1
ATOM 2754 O O . GLU A 1 366 ? -29.689 13.580 15.443 1.00 60.81 366 GLU A O 1
ATOM 2759 N N . GLN A 1 367 ? -31.545 12.505 14.784 1.00 57.94 367 GLN A N 1
ATOM 2760 C CA . GLN A 1 367 ? -31.766 11.772 16.029 1.00 57.94 367 GLN A CA 1
ATOM 2761 C C . GLN A 1 367 ? -30.715 10.673 16.258 1.00 57.94 367 GLN A C 1
ATOM 2763 O O . GLN A 1 367 ? -30.211 10.518 17.363 1.00 57.94 367 GLN A O 1
ATOM 2768 N N . GLU A 1 368 ? -30.360 9.930 15.210 1.00 60.03 368 GLU A N 1
ATOM 2769 C CA . GLU A 1 368 ? -29.395 8.826 15.276 1.00 60.03 368 GLU A CA 1
ATOM 2770 C C . GLU A 1 368 ? -27.945 9.330 15.352 1.00 60.03 368 GLU A C 1
ATOM 2772 O O . GLU A 1 368 ? -27.070 8.624 15.847 1.00 60.03 368 GLU A O 1
ATOM 2777 N N . ALA A 1 369 ? -27.694 10.567 14.906 1.00 59.25 369 ALA A N 1
ATOM 2778 C CA . ALA A 1 369 ? -26.407 11.242 15.057 1.00 59.25 369 ALA A CA 1
ATOM 2779 C C . ALA A 1 369 ? -26.105 11.651 16.514 1.00 59.25 369 ALA A C 1
ATOM 2781 O O . ALA A 1 369 ? -24.938 11.782 16.876 1.00 59.25 369 ALA A O 1
ATOM 2782 N N . VAL A 1 370 ? -27.132 11.843 17.354 1.00 58.94 370 VAL A N 1
ATOM 2783 C CA . VAL A 1 370 ? -26.965 12.141 18.792 1.00 58.94 370 VAL A CA 1
ATOM 2784 C C . VAL A 1 370 ? -26.565 10.887 19.581 1.00 58.94 370 VAL A C 1
ATOM 2786 O O . VAL A 1 370 ? -25.808 10.996 20.541 1.00 58.94 370 VAL A O 1
ATOM 2789 N N . ASP A 1 371 ? -26.994 9.705 19.129 1.00 66.31 371 ASP A N 1
ATOM 2790 C CA . ASP A 1 371 ? -26.657 8.397 19.714 1.00 66.31 371 ASP A CA 1
ATOM 2791 C C . ASP A 1 371 ? -25.401 7.766 19.074 1.00 66.31 371 ASP A C 1
ATOM 2793 O O . ASP A 1 371 ? -25.213 6.542 19.089 1.00 66.31 371 ASP A O 1
ATOM 2797 N N . ALA A 1 372 ? -24.549 8.582 18.448 1.00 68.94 372 ALA A N 1
ATOM 2798 C CA . ALA A 1 372 ? -23.302 8.107 17.870 1.00 68.94 372 ALA A CA 1
ATOM 2799 C C . ALA A 1 372 ? -22.323 7.685 18.985 1.00 68.94 372 ALA A C 1
ATOM 2801 O O . ALA A 1 372 ? -22.216 8.366 20.010 1.00 68.94 372 ALA A O 1
ATOM 2802 N N . PRO A 1 373 ? -21.587 6.574 18.806 1.00 76.06 373 PRO A N 1
ATOM 2803 C CA . PRO A 1 373 ? -20.588 6.153 19.777 1.00 76.06 373 PRO A CA 1
ATOM 2804 C C . PRO A 1 373 ? -19.501 7.227 19.911 1.00 76.06 373 PRO A C 1
ATOM 2806 O O . PRO A 1 373 ? -19.013 7.754 18.913 1.00 76.06 373 PRO A O 1
ATOM 2809 N N . ASP A 1 374 ? -19.096 7.532 21.147 1.00 83.19 374 ASP A N 1
ATOM 2810 C CA . ASP A 1 374 ? -17.957 8.418 21.406 1.00 83.19 374 ASP A CA 1
ATOM 2811 C C . ASP A 1 374 ? -16.697 7.816 20.772 1.00 83.19 374 ASP A C 1
ATOM 2813 O O . ASP A 1 374 ? -16.379 6.657 21.038 1.00 83.19 374 ASP A O 1
ATOM 2817 N N . VAL A 1 375 ? -15.993 8.574 19.932 1.00 82.81 375 VAL A N 1
ATOM 2818 C CA . VAL A 1 375 ? -14.774 8.134 19.229 1.00 82.81 375 VAL A CA 1
ATOM 2819 C C . VAL A 1 375 ? -13.558 8.998 19.530 1.00 82.81 375 VAL A C 1
ATOM 2821 O O . VAL A 1 375 ? -12.519 8.824 18.897 1.00 82.81 375 VAL A O 1
ATOM 2824 N N . ARG A 1 376 ? -13.642 9.896 20.515 1.00 85.75 376 ARG A N 1
ATOM 2825 C CA . ARG A 1 376 ? -12.550 10.829 20.838 1.00 85.75 376 ARG A CA 1
ATOM 2826 C C . ARG A 1 376 ? -11.247 10.122 21.214 1.00 85.75 376 ARG A C 1
ATOM 2828 O O . ARG A 1 376 ? -10.167 10.638 20.954 1.00 85.75 376 ARG A O 1
ATOM 2835 N N . ASP A 1 377 ? -11.328 8.925 21.792 1.00 86.12 377 ASP A N 1
ATOM 2836 C CA . ASP A 1 377 ? -10.171 8.062 22.049 1.00 86.12 377 ASP A CA 1
ATOM 2837 C C . ASP A 1 377 ? -9.496 7.580 20.756 1.00 86.12 377 ASP A C 1
ATOM 2839 O O . ASP A 1 377 ? -8.269 7.607 20.656 1.00 86.12 377 ASP A O 1
ATOM 2843 N N . LEU A 1 378 ? -10.280 7.193 19.746 1.00 83.31 378 LEU A N 1
ATOM 2844 C CA . LEU A 1 378 ? -9.765 6.782 18.439 1.00 83.31 378 LEU A CA 1
ATOM 2845 C C . LEU A 1 378 ? -9.190 7.975 17.669 1.00 83.31 378 LEU A C 1
ATOM 2847 O O . LEU A 1 378 ? -8.129 7.847 17.062 1.00 83.31 378 LEU A O 1
ATOM 2851 N N . GLU A 1 379 ? -9.846 9.135 17.735 1.00 83.31 379 GLU A N 1
ATOM 2852 C CA . GLU A 1 379 ? -9.350 10.389 17.155 1.00 83.31 379 GLU A CA 1
ATOM 2853 C C . GLU A 1 379 ? -7.999 10.776 17.764 1.00 83.31 379 GLU A C 1
ATOM 2855 O O . GLU A 1 379 ? -7.038 11.004 17.027 1.00 83.31 379 GLU A O 1
ATOM 2860 N N . LEU A 1 380 ? -7.882 10.737 19.096 1.00 85.94 380 LEU A N 1
ATOM 2861 C CA . LEU A 1 380 ? -6.630 11.008 19.799 1.00 85.94 380 LEU A CA 1
ATOM 2862 C C . LEU A 1 380 ? -5.521 10.029 19.384 1.00 85.94 380 LEU A C 1
ATOM 2864 O O . LEU A 1 380 ? -4.399 10.448 19.109 1.00 85.94 380 LEU A O 1
ATOM 2868 N N . LEU A 1 381 ? -5.814 8.728 19.275 1.00 84.94 381 LEU A N 1
ATOM 2869 C CA . LEU A 1 381 ? -4.844 7.739 18.785 1.00 84.94 381 LEU A CA 1
ATOM 2870 C C . LEU A 1 381 ? -4.394 8.018 17.343 1.00 84.94 381 LEU A C 1
ATOM 2872 O O . LEU A 1 381 ? -3.216 7.833 17.021 1.00 84.94 381 LEU A O 1
ATOM 2876 N N . CYS A 1 382 ? -5.297 8.482 16.479 1.00 80.56 382 CYS A N 1
ATOM 2877 C CA . CYS A 1 382 ? -4.957 8.902 15.122 1.00 80.56 382 CYS A CA 1
ATOM 2878 C C . CYS A 1 382 ? -4.058 10.146 15.118 1.00 80.56 382 CYS A C 1
ATOM 2880 O O . CYS A 1 382 ? -3.081 10.185 14.366 1.00 80.56 382 CYS A O 1
ATOM 2882 N N . GLU A 1 383 ? -4.328 11.137 15.967 1.00 82.88 383 GLU A N 1
ATOM 2883 C CA . GLU A 1 383 ? -3.471 12.319 16.112 1.00 82.88 383 GLU A CA 1
ATOM 2884 C C . GLU A 1 383 ? -2.065 11.945 16.590 1.00 82.88 383 GLU A C 1
ATOM 2886 O O . GLU A 1 383 ? -1.071 12.398 16.012 1.00 82.88 383 GLU A O 1
ATOM 2891 N N . LEU A 1 384 ? -1.966 11.046 17.574 1.00 84.88 384 LEU A N 1
ATOM 2892 C CA . LEU A 1 384 ? -0.690 10.493 18.030 1.00 84.88 384 LEU A CA 1
ATOM 2893 C C . LEU A 1 384 ? 0.061 9.803 16.889 1.00 84.88 384 LEU A C 1
ATOM 2895 O O . LEU A 1 384 ? 1.252 10.051 16.697 1.00 84.88 384 LEU A O 1
ATOM 2899 N N . ALA A 1 385 ? -0.623 8.987 16.086 1.00 82.69 385 ALA A N 1
ATOM 2900 C CA . ALA A 1 385 ? -0.016 8.309 14.944 1.00 82.69 385 ALA A CA 1
ATOM 2901 C C . ALA A 1 385 ? 0.515 9.300 13.893 1.00 82.69 385 ALA A C 1
ATOM 2903 O O . ALA A 1 385 ? 1.632 9.142 13.394 1.00 82.69 385 ALA A O 1
ATOM 2904 N N . VAL A 1 386 ? -0.243 10.359 13.587 1.00 80.06 386 VAL A N 1
ATOM 2905 C CA . VAL A 1 386 ? 0.177 11.428 12.663 1.00 80.06 386 VAL A CA 1
ATOM 2906 C C . VAL A 1 386 ? 1.430 12.138 13.178 1.00 80.06 386 VAL A C 1
ATOM 2908 O O . VAL A 1 386 ? 2.360 12.381 12.401 1.00 80.06 386 VAL A O 1
ATOM 2911 N N . LYS A 1 387 ? 1.496 12.426 14.484 1.00 80.44 387 LYS A N 1
ATOM 2912 C CA . LYS A 1 387 ? 2.667 13.045 15.127 1.00 80.44 387 LYS A CA 1
ATOM 2913 C C . LYS A 1 387 ? 3.888 12.133 15.098 1.00 80.44 387 LYS A C 1
ATOM 2915 O O . LYS A 1 387 ? 4.955 12.588 14.694 1.00 80.44 387 LYS A O 1
ATOM 2920 N N . VAL A 1 388 ? 3.727 10.855 15.445 1.00 80.50 388 VAL A N 1
ATOM 2921 C CA . VAL A 1 388 ? 4.800 9.846 15.407 1.00 80.50 388 VAL A CA 1
ATOM 2922 C C . VAL A 1 388 ? 5.392 9.732 14.005 1.00 80.50 388 VAL A C 1
ATOM 2924 O O . VAL A 1 388 ? 6.613 9.728 13.832 1.00 80.50 388 VAL A O 1
ATOM 2927 N N . LEU A 1 389 ? 4.538 9.683 12.984 1.00 76.81 389 LEU A N 1
ATOM 2928 C CA . LEU A 1 389 ? 4.978 9.581 11.597 1.00 76.81 389 LEU A CA 1
ATOM 2929 C C . LEU A 1 389 ? 5.498 10.909 11.033 1.00 76.81 389 LEU A C 1
ATOM 2931 O O . LEU A 1 389 ? 6.155 10.897 9.995 1.00 76.81 389 LEU A O 1
ATOM 2935 N N . GLY A 1 390 ? 5.248 12.047 11.686 1.00 72.19 390 GLY A N 1
ATOM 2936 C CA . GLY A 1 390 ? 5.600 13.371 11.173 1.00 72.19 390 GLY A CA 1
ATOM 2937 C C . GLY A 1 390 ? 4.852 13.707 9.879 1.00 72.19 390 GLY A C 1
ATOM 2938 O O . GLY A 1 390 ? 5.462 14.180 8.918 1.00 72.19 390 GLY A O 1
ATOM 2939 N N . CYS A 1 391 ? 3.560 13.377 9.812 1.00 63.91 391 CYS A N 1
ATOM 2940 C CA . CYS A 1 391 ? 2.681 13.679 8.680 1.00 63.91 391 CYS A CA 1
ATOM 2941 C C . CYS A 1 391 ? 2.028 15.063 8.838 1.00 63.91 391 CYS A C 1
ATOM 2943 O O . CYS A 1 391 ? 1.793 15.517 9.954 1.00 63.91 391 CYS A O 1
ATOM 2945 N N . SER A 1 392 ? 1.767 15.747 7.717 1.00 47.56 392 SER A N 1
ATOM 2946 C CA . SER A 1 392 ? 1.369 17.163 7.717 1.00 47.56 392 SER A CA 1
ATOM 2947 C C . SER A 1 392 ? -0.136 17.448 7.774 1.00 47.56 392 SER A C 1
ATOM 2949 O O . SER A 1 392 ? -0.465 18.615 7.904 1.00 47.56 392 SER A O 1
ATOM 2951 N N . ASP A 1 393 ? -1.036 16.457 7.753 1.00 41.19 393 ASP A N 1
ATOM 2952 C CA . ASP A 1 393 ? -2.489 16.706 7.778 1.00 41.19 393 ASP A CA 1
ATOM 2953 C C . ASP A 1 393 ? -3.263 15.632 8.563 1.00 41.19 393 ASP A C 1
ATOM 2955 O O . ASP A 1 393 ? -2.852 14.470 8.625 1.00 41.19 393 ASP A O 1
ATOM 2959 N N . ALA A 1 394 ? -4.375 16.055 9.176 1.00 38.09 394 ALA A N 1
ATOM 2960 C CA . ALA A 1 394 ? -5.273 15.261 10.013 1.00 38.09 394 ALA A CA 1
ATOM 2961 C C . ALA A 1 394 ? -6.475 14.682 9.232 1.00 38.09 394 ALA A C 1
ATOM 2963 O O . ALA A 1 394 ? -6.783 15.103 8.120 1.00 38.09 394 ALA A O 1
ATOM 2964 N N . PHE A 1 395 ? -7.109 13.693 9.867 1.00 35.81 395 PHE A N 1
ATOM 2965 C CA . PHE A 1 395 ? -8.307 12.910 9.532 1.00 35.81 395 PHE A CA 1
ATOM 2966 C C . PHE A 1 395 ? -9.210 13.408 8.380 1.00 35.81 395 PHE A C 1
ATOM 2968 O O . PHE A 1 395 ? -9.757 14.506 8.422 1.00 35.81 395 PHE A O 1
ATOM 2975 N N . ASN A 1 396 ? -9.473 12.523 7.409 1.00 29.58 396 ASN A N 1
ATOM 2976 C CA . ASN A 1 396 ? -10.659 12.595 6.555 1.00 29.58 396 ASN A CA 1
ATOM 2977 C C . ASN A 1 396 ? -11.362 11.225 6.628 1.00 29.58 396 ASN A C 1
ATOM 2979 O O . ASN A 1 396 ? -10.832 10.247 6.086 1.00 29.58 396 ASN A O 1
ATOM 2983 N N . PRO A 1 397 ? -12.509 11.103 7.319 1.00 31.33 397 PRO A N 1
ATOM 2984 C CA . PRO A 1 397 ? -13.327 9.908 7.228 1.00 31.33 397 PRO A CA 1
ATOM 2985 C C . PRO A 1 397 ? -13.960 9.922 5.834 1.00 31.33 397 PRO A C 1
ATOM 2987 O O . PRO A 1 397 ? -14.454 10.952 5.390 1.00 31.33 397 PRO A O 1
ATOM 2990 N N . VAL A 1 398 ? -13.961 8.781 5.146 1.00 27.03 398 VAL A N 1
ATOM 2991 C CA . VAL A 1 398 ? -14.463 8.599 3.768 1.00 27.03 398 VAL A CA 1
ATOM 2992 C C . VAL A 1 398 ? -13.464 8.987 2.662 1.00 27.03 398 VAL A C 1
ATOM 2994 O O . VAL A 1 398 ? -13.481 10.095 2.139 1.00 27.03 398 VAL A O 1
ATOM 2997 N N . ALA A 1 399 ? -12.637 8.017 2.248 1.00 22.89 399 ALA A N 1
ATOM 2998 C CA . ALA A 1 399 ? -12.430 7.624 0.842 1.00 22.89 399 ALA A CA 1
ATOM 2999 C C . ALA A 1 399 ? -11.246 6.644 0.706 1.00 22.89 399 ALA A C 1
ATOM 3001 O O . ALA A 1 399 ? -10.094 6.970 0.984 1.00 22.89 399 ALA A O 1
ATOM 3002 N N . TYR A 1 400 ? -11.525 5.442 0.208 1.00 25.33 400 TYR A N 1
ATOM 3003 C CA . TYR A 1 400 ? -10.531 4.585 -0.446 1.00 25.33 400 TYR A CA 1
ATOM 3004 C C . TYR A 1 400 ? -10.227 5.118 -1.875 1.00 25.33 400 TYR A C 1
ATOM 3006 O O . TYR A 1 400 ? -11.050 5.864 -2.408 1.00 25.33 400 TYR A O 1
ATOM 3014 N N . PRO A 1 401 ? -9.178 4.650 -2.594 1.00 33.59 401 PRO A N 1
ATOM 3015 C CA . PRO A 1 401 ? -8.024 3.884 -2.117 1.00 33.59 401 PRO A CA 1
ATOM 3016 C C . PRO A 1 401 ? -6.693 4.416 -2.715 1.00 33.59 401 PRO A C 1
ATOM 3018 O O . PRO A 1 401 ? -6.407 4.273 -3.900 1.00 33.59 401 PRO A O 1
ATOM 3021 N N . LEU A 1 402 ? -5.802 4.947 -1.882 1.00 23.92 402 LEU A N 1
ATOM 3022 C CA . LEU A 1 402 ? -4.360 4.926 -2.143 1.00 23.92 402 LEU A CA 1
ATOM 3023 C C . LEU A 1 402 ? -3.725 4.337 -0.889 1.00 23.92 402 LEU A C 1
ATOM 3025 O O . LEU A 1 402 ? -3.729 4.969 0.162 1.00 23.92 402 LEU A O 1
ATOM 3029 N N . LEU A 1 403 ? -3.229 3.100 -0.983 1.00 27.53 403 LEU A N 1
ATOM 3030 C CA . LEU A 1 403 ? -2.464 2.477 0.095 1.00 27.53 403 LEU A CA 1
ATOM 3031 C C . LEU A 1 403 ? -1.217 3.333 0.374 1.00 27.53 403 LEU A C 1
ATOM 3033 O O . LEU A 1 403 ? -0.215 3.242 -0.337 1.00 27.53 403 LEU A O 1
ATOM 3037 N N . ARG A 1 404 ? -1.288 4.172 1.408 1.00 31.83 404 ARG A N 1
ATOM 3038 C CA . ARG A 1 404 ? -0.164 4.914 1.985 1.00 31.83 404 ARG A CA 1
ATOM 3039 C C . ARG A 1 404 ? -0.290 4.837 3.510 1.00 31.83 404 ARG A C 1
ATOM 3041 O O . ARG A 1 404 ? -1.173 5.457 4.085 1.00 31.83 404 ARG A O 1
ATOM 3048 N N . GLY A 1 405 ? 0.574 4.019 4.121 1.00 27.83 405 GLY A N 1
ATOM 3049 C CA . GLY A 1 405 ? 0.667 3.795 5.571 1.00 27.83 405 GLY A CA 1
ATOM 3050 C C . GLY A 1 405 ? -0.526 3.039 6.168 1.00 27.83 405 GLY A C 1
ATOM 3051 O O . GLY A 1 405 ? -1.504 3.649 6.575 1.00 27.83 405 GLY A O 1
ATOM 3052 N N . LEU A 1 406 ? -0.453 1.705 6.245 1.00 33.81 406 LEU A N 1
ATOM 3053 C CA . LEU A 1 406 ? -1.436 0.925 7.005 1.00 33.81 406 LEU A CA 1
ATOM 3054 C C . LEU A 1 406 ? -1.021 0.853 8.478 1.00 33.81 406 LEU A C 1
ATOM 3056 O O . LEU A 1 406 ? 0.066 0.361 8.776 1.00 33.81 406 LEU A O 1
ATOM 3060 N N . ILE A 1 407 ? -1.922 1.239 9.383 1.00 35.59 407 ILE A N 1
ATOM 3061 C CA . ILE A 1 407 ? -1.926 0.717 10.751 1.00 35.59 407 ILE A CA 1
ATOM 3062 C C . ILE A 1 407 ? -2.917 -0.445 10.765 1.00 35.59 407 ILE A C 1
ATOM 3064 O O . ILE A 1 407 ? -4.133 -0.267 10.769 1.00 35.59 407 ILE A O 1
ATOM 3068 N N . THR A 1 408 ? -2.413 -1.669 10.713 1.00 36.31 408 THR A N 1
ATOM 3069 C CA . THR A 1 408 ? -3.249 -2.845 10.961 1.00 36.31 408 THR A CA 1
ATOM 3070 C C . THR A 1 408 ? -3.388 -3.003 12.465 1.00 36.31 408 THR A C 1
ATOM 3072 O O . THR A 1 408 ? -2.395 -3.262 13.137 1.00 36.31 408 THR A O 1
ATOM 3075 N N . ALA A 1 409 ? -4.600 -2.835 12.986 1.00 37.25 409 ALA A N 1
ATOM 3076 C CA . ALA A 1 409 ? -4.942 -3.211 14.348 1.00 37.25 409 ALA A CA 1
ATOM 3077 C C . ALA A 1 409 ? -5.438 -4.668 14.307 1.00 37.25 409 ALA A C 1
ATOM 3079 O O . ALA A 1 409 ? -6.578 -4.899 13.901 1.00 37.25 409 ALA A O 1
ATOM 3080 N N . PRO A 1 410 ? -4.603 -5.674 14.630 1.00 40.06 410 PRO A N 1
ATOM 3081 C CA . PRO A 1 410 ? -5.089 -7.039 14.736 1.00 40.06 410 PRO A CA 1
ATOM 3082 C C . PRO A 1 410 ? -6.051 -7.118 15.922 1.00 40.06 410 PRO A C 1
ATOM 3084 O O . PRO A 1 410 ? -5.653 -6.972 17.076 1.00 40.06 410 PRO A O 1
ATOM 3087 N N . LEU A 1 411 ? -7.327 -7.331 15.620 1.00 40.09 411 LEU A N 1
ATOM 3088 C CA . LEU A 1 411 ? -8.373 -7.499 16.617 1.00 40.09 411 LEU A CA 1
ATOM 3089 C C . LEU A 1 411 ? -8.215 -8.874 17.272 1.00 40.09 411 LEU A C 1
ATOM 3091 O O . LEU A 1 411 ? -8.656 -9.883 16.747 1.00 40.09 411 LEU A O 1
ATOM 3095 N N . LEU A 1 412 ? -7.545 -8.889 18.423 1.00 43.59 412 LEU A N 1
ATOM 3096 C CA . LEU A 1 412 ? -7.320 -10.068 19.259 1.00 43.59 412 LEU A CA 1
ATOM 3097 C C . LEU A 1 412 ? -8.647 -10.691 19.710 1.00 43.59 412 LEU A C 1
ATOM 3099 O O . LEU A 1 412 ? -9.294 -10.150 20.604 1.00 43.59 412 LEU A O 1
ATOM 3103 N N . GLU A 1 413 ? -9.035 -11.835 19.155 1.00 34.44 413 GLU A N 1
ATOM 3104 C CA . GLU A 1 413 ? -9.968 -12.728 19.842 1.00 34.44 413 GLU A CA 1
ATOM 3105 C C . GLU A 1 413 ? -9.158 -13.792 20.593 1.00 34.44 413 GLU A C 1
ATOM 3107 O O . GLU A 1 413 ? -8.340 -14.505 20.012 1.00 34.44 413 GLU A O 1
ATOM 3112 N N . GLU A 1 414 ? -9.361 -13.891 21.909 1.00 34.50 414 GLU A N 1
ATOM 3113 C CA . GLU A 1 414 ? -8.860 -15.014 22.701 1.00 34.50 414 GLU A CA 1
ATOM 3114 C C . GLU A 1 414 ? -9.661 -16.265 22.340 1.00 34.50 414 GLU A C 1
ATOM 3116 O O . GLU A 1 414 ? -10.652 -16.620 22.986 1.00 34.50 414 GLU A O 1
ATOM 3121 N N . ALA A 1 415 ? -9.223 -16.962 21.295 1.00 30.19 415 ALA A N 1
ATOM 3122 C CA . ALA A 1 415 ? -9.689 -18.308 21.033 1.00 30.19 415 ALA A CA 1
ATOM 3123 C C . ALA A 1 415 ? -9.250 -19.203 22.202 1.00 30.19 415 ALA A C 1
ATOM 3125 O O . ALA A 1 415 ? -8.081 -19.563 22.345 1.00 30.19 415 ALA A O 1
ATOM 3126 N N . ARG A 1 416 ? -10.204 -19.576 23.062 1.00 34.25 416 ARG A N 1
ATOM 3127 C CA . ARG A 1 416 ? -10.040 -20.623 24.079 1.00 34.25 416 ARG A CA 1
ATOM 3128 C C . ARG A 1 416 ? -9.766 -21.973 23.404 1.00 34.25 416 ARG A C 1
ATOM 3130 O O . ARG A 1 416 ? -10.654 -22.816 23.310 1.00 34.25 416 ARG A O 1
ATOM 3137 N N . SER A 1 417 ? -8.536 -22.213 22.968 1.00 31.44 417 SER A N 1
ATOM 3138 C CA . SER A 1 417 ? -8.043 -23.554 22.655 1.00 31.44 417 SER A CA 1
ATOM 3139 C C . SER A 1 417 ? -6.517 -23.592 22.634 1.00 31.44 417 SER A C 1
ATOM 3141 O O . SER A 1 417 ? -5.882 -22.766 21.995 1.00 31.44 417 SER A O 1
ATOM 3143 N N . ASN A 1 418 ? -5.952 -24.599 23.310 1.00 32.09 418 ASN A N 1
ATOM 3144 C CA . ASN A 1 418 ? -4.523 -24.896 23.507 1.00 32.09 418 ASN A CA 1
ATOM 3145 C C . ASN A 1 418 ? -3.726 -25.232 22.220 1.00 32.09 418 ASN A C 1
ATOM 3147 O O . ASN A 1 418 ? -2.852 -26.099 22.235 1.00 32.09 418 ASN A O 1
ATOM 3151 N N . ALA A 1 419 ? -4.004 -24.580 21.098 1.00 31.88 419 ALA A N 1
ATOM 3152 C CA . ALA A 1 419 ? -3.225 -24.688 19.874 1.00 31.88 419 ALA A CA 1
ATOM 3153 C C . ALA A 1 419 ? -2.862 -23.269 19.433 1.00 31.88 419 ALA A C 1
ATOM 3155 O O . ALA A 1 419 ? -3.732 -22.570 18.940 1.00 31.88 419 ALA A O 1
ATOM 3156 N N . GLY A 1 420 ? -1.605 -22.881 19.699 1.00 35.66 420 GLY A N 1
ATOM 3157 C CA . GLY A 1 420 ? -0.921 -21.635 19.317 1.00 35.66 420 GLY A CA 1
ATOM 3158 C C . GLY A 1 420 ? -1.803 -20.476 18.852 1.00 35.66 420 GLY A C 1
ATOM 3159 O O . GLY A 1 420 ? -2.322 -20.542 17.746 1.00 35.66 420 GLY A O 1
ATOM 3160 N N . GLU A 1 421 ? -1.895 -19.428 19.679 1.00 37.72 421 GLU A N 1
ATOM 3161 C CA . GLU A 1 421 ? -2.589 -18.151 19.436 1.00 37.72 421 GLU A CA 1
ATOM 3162 C C . GLU A 1 421 ? -2.568 -17.723 17.958 1.00 37.72 421 GLU A C 1
ATOM 3164 O O . GLU A 1 421 ? -1.646 -17.061 17.479 1.00 37.72 421 GLU A O 1
ATOM 3169 N N . LEU A 1 422 ? -3.600 -18.115 17.212 1.00 41.41 422 LEU A N 1
ATOM 3170 C CA . LEU A 1 422 ? -3.864 -17.587 15.884 1.00 41.41 422 LEU A CA 1
ATOM 3171 C C . LEU A 1 422 ? -4.650 -16.296 16.087 1.00 41.41 422 LEU A C 1
ATOM 3173 O O . LEU A 1 422 ? -5.859 -16.303 16.286 1.00 41.41 422 LEU A O 1
ATOM 3177 N N . GLN A 1 423 ? -3.920 -15.187 16.110 1.00 53.47 423 GLN A N 1
ATOM 3178 C CA . GLN A 1 423 ? -4.481 -13.845 16.159 1.00 53.47 423 GLN A CA 1
ATOM 3179 C C . GLN A 1 423 ? -5.113 -13.520 14.796 1.00 53.47 423 GLN A C 1
ATOM 3181 O O . GLN A 1 423 ? -4.405 -13.305 13.810 1.00 53.47 423 GLN A O 1
ATOM 3186 N N . GLU A 1 424 ? -6.443 -13.500 14.721 1.00 52.53 424 GLU A N 1
ATOM 3187 C CA . GLU A 1 424 ? -7.164 -13.165 13.490 1.00 52.53 424 GLU A CA 1
ATOM 3188 C C . GLU A 1 424 ? -7.267 -11.641 13.324 1.00 52.53 424 GLU A C 1
ATOM 3190 O O . GLU A 1 424 ? -7.769 -10.920 14.180 1.00 52.53 424 GLU A O 1
ATOM 3195 N N . THR A 1 425 ? -6.771 -11.101 12.206 1.00 59.34 425 THR A N 1
ATOM 3196 C CA . THR A 1 425 ? -6.926 -9.666 11.916 1.00 59.34 425 THR A CA 1
ATOM 3197 C C . THR A 1 425 ? -8.313 -9.407 11.347 1.00 59.34 425 THR A C 1
ATOM 3199 O O . THR A 1 425 ? -8.564 -9.667 10.171 1.00 59.34 425 THR A O 1
ATOM 3202 N N . VAL A 1 426 ? -9.207 -8.855 12.166 1.00 51.31 426 VAL A N 1
ATOM 3203 C CA . VAL A 1 426 ? -10.603 -8.614 11.768 1.00 51.31 426 VAL A CA 1
ATOM 3204 C C . VAL A 1 426 ? -10.805 -7.300 10.990 1.00 51.31 426 VAL A C 1
ATOM 3206 O O . VAL A 1 426 ? -11.777 -7.164 10.251 1.00 51.31 426 VAL A O 1
ATOM 3209 N N . GLY A 1 427 ? -9.867 -6.350 11.063 1.00 51.56 427 GLY A N 1
ATOM 3210 C CA . GLY A 1 427 ? -9.984 -5.050 10.397 1.00 51.56 427 GLY A CA 1
ATOM 3211 C C . GLY A 1 427 ? -8.693 -4.230 10.424 1.00 51.56 427 GLY A C 1
ATOM 3212 O O . GLY A 1 427 ? -7.679 -4.657 10.971 1.00 51.56 427 GLY A O 1
ATOM 3213 N N . VAL A 1 428 ? -8.721 -3.053 9.797 1.00 59.03 428 VAL A N 1
ATOM 3214 C CA . VAL A 1 428 ? -7.576 -2.132 9.694 1.00 59.03 428 VAL A CA 1
ATOM 3215 C C . VAL A 1 428 ? -8.065 -0.710 9.956 1.00 59.03 428 VAL A C 1
ATOM 3217 O O . VAL A 1 428 ? -9.058 -0.293 9.365 1.00 59.03 428 VAL A O 1
ATOM 3220 N N . LEU A 1 429 ? -7.352 0.038 10.801 1.00 50.34 429 LEU A N 1
ATOM 3221 C CA . LEU A 1 429 ? -7.587 1.465 11.017 1.00 50.34 429 LEU A CA 1
ATOM 3222 C C . LEU A 1 429 ? -6.496 2.254 10.287 1.00 50.34 429 LEU A C 1
ATOM 3224 O O . LEU A 1 429 ? -5.358 2.305 10.730 1.00 50.34 429 LEU A O 1
ATOM 3228 N N . CYS A 1 430 ? -6.801 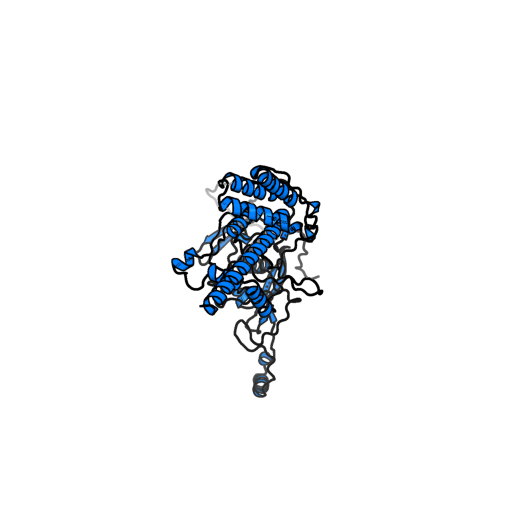2.873 9.151 1.00 53.91 430 CYS A N 1
ATOM 3229 C CA . CYS A 1 430 ? -5.781 3.582 8.376 1.00 53.91 430 CYS A CA 1
ATOM 3230 C C . CYS A 1 430 ? -5.624 5.036 8.842 1.00 53.91 430 CYS A C 1
ATOM 3232 O O . CYS A 1 430 ? -6.530 5.842 8.653 1.00 53.91 430 CYS A O 1
ATOM 3234 N N . CYS A 1 431 ? -4.446 5.398 9.357 1.00 51.34 431 CYS A N 1
ATOM 3235 C CA . CYS A 1 431 ? -4.028 6.800 9.434 1.00 51.34 431 CYS A CA 1
ATOM 3236 C C . CYS A 1 431 ? -3.334 7.160 8.118 1.00 51.34 431 CYS A C 1
ATOM 3238 O O . CYS A 1 431 ? -2.228 6.693 7.847 1.00 51.34 431 CYS A O 1
ATOM 3240 N N . LEU A 1 432 ? -4.007 7.934 7.267 1.00 48.56 432 LEU A N 1
ATOM 3241 C CA . LEU A 1 432 ? -3.524 8.215 5.918 1.00 48.56 432 LEU A CA 1
ATOM 3242 C C . LEU A 1 432 ? -2.400 9.253 5.949 1.00 48.56 432 LEU A C 1
ATOM 3244 O O . LEU A 1 432 ? -2.626 10.439 6.173 1.00 48.56 432 LEU A O 1
ATOM 3248 N N . ALA A 1 433 ? -1.183 8.813 5.647 1.00 45.91 433 ALA A N 1
ATOM 3249 C CA . ALA A 1 433 ? -0.121 9.720 5.244 1.00 45.91 433 ALA A CA 1
ATOM 3250 C C . ALA A 1 433 ? -0.309 10.062 3.761 1.00 45.91 433 ALA A C 1
ATOM 3252 O O . ALA A 1 433 ? -0.293 9.174 2.906 1.00 45.91 433 ALA A O 1
ATOM 3253 N N . MET A 1 434 ? -0.427 11.348 3.420 1.00 46.44 434 MET A N 1
ATOM 3254 C CA . MET A 1 434 ? -0.476 11.749 2.010 1.00 46.44 434 MET A CA 1
ATOM 3255 C C . MET A 1 434 ? 0.825 11.426 1.267 1.00 46.44 434 MET A C 1
ATOM 3257 O O . MET A 1 434 ? 0.795 11.303 0.048 1.00 46.44 434 MET A O 1
ATOM 3261 N N . THR A 1 435 ? 1.950 11.228 1.961 1.00 52.19 435 THR A N 1
ATOM 3262 C CA . THR A 1 435 ? 3.254 10.929 1.357 1.00 52.19 435 THR A CA 1
ATOM 3263 C C . THR A 1 435 ? 3.679 9.474 1.606 1.00 52.19 435 THR A C 1
ATOM 3265 O O . THR A 1 435 ? 3.665 9.005 2.747 1.00 52.19 435 THR A O 1
ATOM 3268 N N . PRO A 1 436 ? 4.050 8.716 0.555 1.00 55.78 436 PRO A N 1
ATOM 3269 C CA . PRO A 1 436 ? 4.543 7.357 0.714 1.00 55.78 436 PRO A CA 1
ATOM 3270 C C . PRO A 1 436 ? 5.950 7.394 1.317 1.00 55.78 436 PRO A C 1
ATOM 3272 O O . PRO A 1 436 ? 6.816 8.126 0.844 1.00 55.78 436 PRO A O 1
ATOM 3275 N N . ARG A 1 437 ? 6.191 6.581 2.348 1.00 61.75 437 ARG A N 1
ATOM 3276 C CA . ARG A 1 437 ? 7.506 6.452 2.985 1.00 61.75 437 ARG A CA 1
ATOM 3277 C C . ARG A 1 437 ? 8.121 5.104 2.645 1.00 61.75 437 ARG A C 1
ATOM 3279 O O . ARG A 1 437 ? 7.474 4.068 2.784 1.00 61.75 437 ARG A O 1
ATOM 3286 N N . ALA A 1 438 ? 9.374 5.125 2.202 1.00 67.62 438 ALA A N 1
ATOM 3287 C CA . ALA A 1 438 ? 10.170 3.912 2.016 1.00 67.62 438 ALA A CA 1
ATOM 3288 C C . ALA A 1 438 ? 10.855 3.471 3.319 1.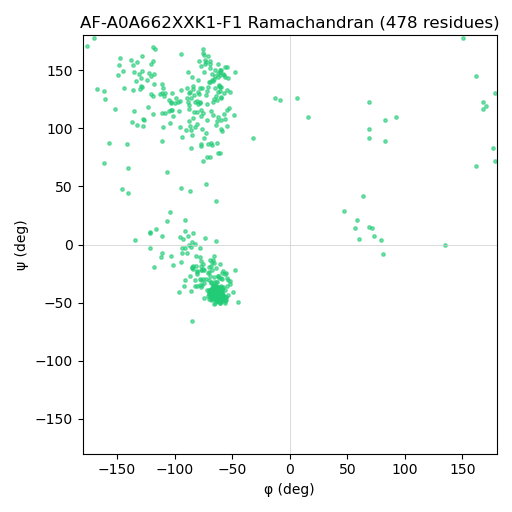00 67.62 438 ALA A C 1
ATOM 3290 O O . ALA A 1 438 ? 11.241 2.316 3.464 1.00 67.62 438 ALA A O 1
ATOM 3291 N N . GLU A 1 439 ? 11.002 4.384 4.277 1.00 76.19 439 GLU A N 1
ATOM 3292 C CA . GLU A 1 439 ? 11.671 4.127 5.545 1.00 76.19 439 GLU A CA 1
ATOM 3293 C C . GLU A 1 439 ? 10.785 4.611 6.693 1.00 76.19 439 GLU A C 1
ATOM 3295 O O . GLU A 1 439 ? 10.231 5.712 6.647 1.00 76.19 439 GLU A O 1
ATOM 3300 N N . ILE A 1 440 ? 10.648 3.768 7.710 1.00 80.25 440 ILE A N 1
ATOM 3301 C CA . ILE A 1 440 ? 10.088 4.114 9.017 1.00 80.25 440 ILE A CA 1
ATOM 3302 C C . ILE A 1 440 ? 11.186 3.884 10.048 1.00 80.25 440 ILE A C 1
ATOM 3304 O O . ILE A 1 440 ? 11.934 2.911 9.935 1.00 80.25 440 ILE A O 1
ATOM 3308 N N . THR A 1 441 ? 11.346 4.773 11.019 1.00 83.44 441 THR A N 1
ATOM 3309 C CA . THR A 1 441 ? 12.371 4.558 12.044 1.00 83.44 441 THR A CA 1
ATOM 3310 C C . THR A 1 441 ? 11.936 3.477 13.035 1.00 83.44 441 THR A C 1
ATOM 3312 O O . THR A 1 441 ? 10.765 3.093 13.098 1.00 83.44 441 THR A O 1
ATOM 3315 N N . HIS A 1 442 ? 12.885 2.948 13.799 1.00 85.19 442 HIS A N 1
ATOM 3316 C CA . HIS A 1 442 ? 12.638 1.877 14.754 1.00 85.19 442 HIS A CA 1
ATOM 3317 C C . HIS A 1 442 ? 11.631 2.298 15.832 1.00 85.19 442 HIS A C 1
ATOM 3319 O O . HIS A 1 442 ? 10.614 1.624 16.016 1.00 85.19 442 HIS A O 1
ATOM 3325 N N . SER A 1 443 ? 11.840 3.462 16.452 1.00 82.38 443 SER A N 1
ATOM 3326 C CA . SER A 1 443 ? 10.893 4.046 17.407 1.00 82.38 443 SER A CA 1
ATOM 3327 C C . SER A 1 443 ? 9.510 4.282 16.795 1.00 82.38 443 SER A C 1
ATOM 3329 O O . SER A 1 443 ? 8.498 3.957 17.419 1.00 82.38 443 SER A O 1
ATOM 3331 N N . GLN A 1 444 ? 9.439 4.770 15.550 1.00 83.00 444 GLN A N 1
ATOM 3332 C CA . GLN A 1 444 ? 8.174 4.941 14.837 1.00 83.00 444 GLN A CA 1
ATOM 3333 C C . GLN A 1 444 ? 7.445 3.607 14.667 1.00 83.00 444 GLN A C 1
ATOM 3335 O O . GLN A 1 444 ? 6.278 3.505 15.026 1.00 83.00 444 GLN A O 1
ATOM 3340 N N . TYR A 1 445 ? 8.116 2.563 14.177 1.00 83.19 445 TYR A N 1
ATOM 3341 C CA . TYR A 1 445 ? 7.512 1.239 13.993 1.00 83.19 445 TYR A CA 1
ATOM 3342 C C . TYR A 1 445 ? 6.905 0.690 15.294 1.00 83.19 445 TYR A C 1
ATOM 3344 O O . TYR A 1 445 ? 5.769 0.206 15.313 1.00 83.19 445 TYR A O 1
ATOM 3352 N N . ILE A 1 446 ? 7.645 0.803 16.395 1.00 81.69 446 ILE A N 1
ATOM 3353 C CA . ILE A 1 446 ? 7.225 0.309 17.709 1.00 81.69 446 ILE A CA 1
ATOM 3354 C C . ILE A 1 446 ? 6.006 1.071 18.213 1.00 81.69 446 ILE A C 1
ATOM 3356 O O . ILE A 1 446 ? 5.009 0.457 18.595 1.00 81.69 446 ILE A O 1
ATOM 3360 N N . MET A 1 447 ? 6.049 2.403 18.185 1.00 82.75 447 MET A N 1
ATOM 3361 C CA . MET A 1 447 ? 4.921 3.207 18.650 1.00 82.75 447 MET A CA 1
ATOM 3362 C C . MET A 1 447 ? 3.681 2.971 17.804 1.00 82.75 447 MET A C 1
ATOM 3364 O O . MET A 1 447 ? 2.598 2.817 18.355 1.00 82.75 447 MET A O 1
ATOM 3368 N N . MET A 1 448 ? 3.827 2.856 16.486 1.00 83.00 448 MET A N 1
ATOM 3369 C CA . MET A 1 448 ? 2.707 2.536 15.604 1.00 83.00 448 MET A CA 1
ATOM 3370 C C . MET A 1 448 ? 2.091 1.175 15.941 1.00 83.00 448 MET A C 1
ATOM 3372 O O . MET A 1 448 ? 0.871 1.041 15.923 1.00 83.00 448 MET A O 1
ATOM 3376 N N . THR A 1 449 ? 2.907 0.189 16.323 1.00 80.06 449 THR A N 1
ATOM 3377 C CA . THR A 1 449 ? 2.427 -1.124 16.786 1.00 80.06 449 THR A CA 1
ATOM 3378 C C . THR A 1 449 ? 1.646 -1.011 18.102 1.00 80.06 449 THR A C 1
ATOM 3380 O O . THR A 1 449 ? 0.582 -1.614 18.243 1.00 80.06 449 THR A O 1
ATOM 3383 N N . ARG A 1 450 ? 2.119 -0.194 19.052 1.00 82.88 450 ARG A N 1
ATOM 3384 C CA . ARG A 1 450 ? 1.422 0.057 20.329 1.00 82.88 450 ARG A CA 1
ATOM 3385 C C . ARG A 1 450 ? 0.109 0.820 20.135 1.00 82.88 450 ARG A C 1
ATOM 3387 O O . ARG A 1 450 ? -0.927 0.410 20.653 1.00 82.88 450 ARG A O 1
ATOM 3394 N N . LEU A 1 451 ? 0.119 1.874 19.319 1.00 84.00 451 LEU A N 1
ATOM 3395 C CA . LEU A 1 451 ? -1.085 2.633 18.963 1.00 84.00 451 LEU A CA 1
ATOM 3396 C C . LEU A 1 451 ? -2.117 1.744 18.252 1.00 84.00 451 LEU A C 1
ATOM 3398 O O . LEU A 1 451 ? -3.303 1.823 18.562 1.00 84.00 451 LEU A O 1
ATOM 3402 N N . ALA A 1 452 ? -1.676 0.844 17.364 1.00 80.62 452 ALA A N 1
ATOM 3403 C CA . ALA A 1 452 ? -2.547 -0.141 16.719 1.00 80.62 452 ALA A CA 1
ATOM 3404 C C . ALA A 1 452 ? -3.224 -1.072 17.736 1.00 80.62 452 ALA A C 1
ATOM 3406 O O . ALA A 1 452 ? -4.429 -1.316 17.659 1.00 80.62 452 ALA A O 1
ATOM 3407 N N . SER A 1 453 ? -2.453 -1.570 18.705 1.00 80.81 453 SER A N 1
ATOM 3408 C CA . SER A 1 453 ? -2.962 -2.404 19.797 1.00 80.81 453 SER A CA 1
ATOM 3409 C C . SER A 1 453 ? -3.969 -1.639 20.667 1.00 80.81 453 SER A C 1
ATOM 3411 O O . SER A 1 453 ? -5.016 -2.174 21.033 1.00 80.81 453 SER A O 1
ATOM 3413 N N . ALA A 1 454 ? -3.716 -0.351 20.929 1.00 84.19 454 ALA A N 1
ATOM 3414 C CA . ALA A 1 454 ? -4.617 0.491 21.722 1.00 84.19 454 ALA A CA 1
ATOM 3415 C C . ALA A 1 454 ? -5.940 0.715 20.993 1.00 84.19 454 ALA A C 1
ATOM 3417 O O . ALA A 1 454 ? -7.005 0.507 21.572 1.00 84.19 454 ALA A O 1
ATOM 3418 N N . ALA A 1 455 ? -5.875 1.041 19.701 1.00 84.12 455 ALA A N 1
ATOM 3419 C CA . ALA A 1 455 ? -7.056 1.190 18.860 1.00 84.12 455 ALA A CA 1
ATOM 3420 C C . ALA A 1 455 ? -7.879 -0.105 18.815 1.00 84.12 455 ALA A C 1
ATOM 3422 O O . ALA A 1 455 ? -9.099 -0.062 18.958 1.00 84.12 455 ALA A O 1
ATOM 3423 N N . SER A 1 456 ? -7.219 -1.264 18.689 1.00 80.12 456 SER A N 1
ATOM 3424 C CA . SER A 1 456 ? -7.881 -2.572 18.759 1.00 80.12 456 SER A CA 1
ATOM 3425 C C . SER A 1 456 ? -8.661 -2.744 20.065 1.00 80.12 456 SER A C 1
ATOM 3427 O O . SER A 1 456 ? -9.828 -3.136 20.038 1.00 80.12 456 SER A O 1
ATOM 3429 N N . HIS A 1 457 ? -8.043 -2.426 21.206 1.00 84.06 457 HIS A N 1
ATOM 3430 C CA . HIS A 1 457 ? -8.684 -2.544 22.515 1.00 84.06 457 HIS A CA 1
ATOM 3431 C C . HIS A 1 457 ? -9.945 -1.672 22.617 1.00 84.06 457 HIS A C 1
ATOM 3433 O O . HIS A 1 457 ? -11.007 -2.164 23.006 1.00 84.06 457 HIS A O 1
ATOM 3439 N N . PHE A 1 458 ? -9.859 -0.405 22.204 1.00 84.69 458 PHE A N 1
ATOM 3440 C CA . PHE A 1 458 ? -11.004 0.507 22.223 1.00 84.69 458 PHE A CA 1
ATOM 3441 C C . PHE A 1 458 ? -12.131 0.062 21.290 1.00 84.69 458 PHE A C 1
ATOM 3443 O O . PHE A 1 458 ? -13.293 0.052 21.699 1.00 84.69 458 PHE A O 1
ATOM 3450 N N . LEU A 1 459 ? -11.808 -0.374 20.069 1.00 83.88 459 LEU A N 1
ATOM 3451 C CA . LEU A 1 459 ? -12.799 -0.891 19.123 1.00 83.88 459 LEU A CA 1
ATOM 3452 C C . LEU A 1 459 ? -13.542 -2.105 19.697 1.00 83.88 459 LEU A C 1
ATOM 3454 O O . LEU A 1 459 ? -14.769 -2.159 19.642 1.00 83.88 459 LEU A O 1
ATOM 3458 N N . GLN A 1 460 ? -12.825 -3.050 20.307 1.00 81.62 460 GLN A N 1
ATOM 3459 C CA . GLN A 1 460 ? -13.434 -4.225 20.942 1.00 81.62 460 GLN A CA 1
ATOM 3460 C C . GLN A 1 460 ? -14.265 -3.876 22.173 1.00 81.62 460 GLN A C 1
ATOM 3462 O O . GLN A 1 460 ? -15.291 -4.504 22.436 1.00 81.62 460 GLN A O 1
ATOM 3467 N N . GLN A 1 461 ? -13.822 -2.910 22.975 1.00 86.69 461 GLN A N 1
ATOM 3468 C CA . GLN A 1 461 ? -14.579 -2.445 24.130 1.00 86.69 461 GLN A CA 1
ATOM 3469 C C . GLN A 1 461 ? -15.906 -1.820 23.691 1.00 86.69 461 GLN A C 1
ATOM 3471 O O . GLN A 1 461 ? -16.955 -2.213 24.200 1.00 86.69 461 GLN A O 1
ATOM 3476 N N . LYS A 1 462 ? -15.872 -0.914 22.708 1.00 86.50 462 LYS A N 1
ATOM 3477 C CA . LYS A 1 462 ? -17.067 -0.243 22.178 1.00 86.50 462 LYS A CA 1
ATOM 3478 C C . LYS A 1 462 ? -18.000 -1.210 21.450 1.00 86.50 462 LYS A C 1
ATOM 3480 O O . LYS A 1 462 ? -19.208 -1.159 21.659 1.00 86.50 462 LYS A O 1
ATOM 3485 N N . GLY A 1 463 ? -17.458 -2.143 20.663 1.00 85.06 463 GLY A N 1
ATOM 3486 C CA . GLY A 1 463 ? -18.246 -3.197 20.016 1.00 85.06 463 GLY A CA 1
ATOM 3487 C C . GLY A 1 463 ? -19.019 -4.050 21.030 1.00 85.06 463 GLY A C 1
ATOM 3488 O O . GLY A 1 463 ? -20.225 -4.256 20.880 1.00 85.06 463 GLY A O 1
ATOM 3489 N N . ARG A 1 464 ? -18.365 -4.455 22.128 1.00 86.75 464 ARG A N 1
ATOM 3490 C CA . ARG A 1 464 ? -19.017 -5.188 23.228 1.00 86.75 464 ARG A CA 1
ATOM 3491 C C . ARG A 1 464 ? -20.077 -4.360 23.955 1.00 86.75 464 ARG A C 1
ATOM 3493 O O . ARG A 1 464 ? -21.121 -4.911 24.294 1.00 86.75 464 ARG A O 1
ATOM 3500 N N . GLN A 1 465 ? -19.832 -3.069 24.184 1.00 88.56 465 GLN A N 1
ATOM 3501 C CA . GLN A 1 465 ? -20.813 -2.165 24.800 1.00 88.56 465 GLN A CA 1
ATOM 3502 C C . GLN A 1 465 ? -22.089 -2.071 23.955 1.00 88.56 465 GLN A C 1
ATOM 3504 O O . GLN A 1 465 ? -23.172 -2.352 24.461 1.00 88.56 465 GLN A O 1
ATOM 3509 N N . LEU A 1 466 ? -21.957 -1.813 22.650 1.00 86.12 466 LEU A N 1
ATOM 3510 C CA . LEU A 1 466 ? -23.100 -1.746 21.731 1.00 86.12 466 LEU A CA 1
ATOM 3511 C C . LEU A 1 466 ? -23.891 -3.059 21.685 1.00 86.12 466 LEU A C 1
ATOM 3513 O O . LEU A 1 466 ? -25.120 -3.061 21.640 1.00 86.12 466 LEU A O 1
ATOM 3517 N N . GLN A 1 467 ? -23.197 -4.196 21.719 1.00 86.38 467 GLN A N 1
ATOM 3518 C CA . GLN A 1 467 ? -23.848 -5.503 21.738 1.00 86.38 467 GLN A CA 1
ATOM 3519 C C . GLN A 1 467 ? -24.653 -5.735 23.027 1.00 86.38 467 GLN A C 1
ATOM 3521 O O . GLN A 1 467 ? -25.736 -6.320 22.973 1.00 86.38 467 GLN A O 1
ATOM 3526 N N . GLN A 1 468 ? -24.154 -5.266 24.174 1.00 88.50 468 GLN A N 1
ATOM 3527 C CA . GLN A 1 468 ? -24.866 -5.330 25.454 1.00 88.50 468 GLN A CA 1
ATOM 3528 C C . GLN A 1 468 ? -26.088 -4.406 25.471 1.00 88.50 468 GLN A C 1
ATOM 3530 O O . GLN A 1 468 ? -27.154 -4.829 25.914 1.00 88.50 468 GLN A O 1
ATOM 3535 N N . GLU A 1 469 ? -25.965 -3.185 24.952 1.00 87.06 469 GLU A N 1
ATOM 3536 C CA . GLU A 1 469 ? -27.080 -2.238 24.830 1.00 87.06 469 GLU A CA 1
ATOM 3537 C C . GLU A 1 469 ? -28.206 -2.807 23.958 1.00 87.06 469 GLU A C 1
ATOM 3539 O O . GLU A 1 469 ? -29.372 -2.799 24.351 1.00 87.06 469 GLU A O 1
ATOM 3544 N N . LEU A 1 470 ? -27.863 -3.393 22.809 1.00 84.75 470 LEU A N 1
ATOM 3545 C CA . LEU A 1 470 ? -28.835 -4.058 21.938 1.00 84.75 470 LEU A CA 1
ATOM 3546 C C . LEU A 1 470 ? -29.511 -5.248 22.620 1.00 84.75 470 LEU A C 1
ATOM 3548 O O . LEU A 1 470 ? -30.726 -5.405 22.497 1.00 84.75 470 LEU A O 1
ATOM 3552 N N . ALA A 1 471 ? -28.759 -6.068 23.358 1.00 85.88 471 ALA A N 1
ATOM 3553 C CA . ALA A 1 471 ? -29.334 -7.180 24.112 1.00 85.88 471 ALA A CA 1
ATOM 3554 C C . ALA A 1 471 ? -30.359 -6.688 25.149 1.00 85.88 471 ALA A C 1
ATOM 3556 O O . ALA A 1 471 ? -31.459 -7.234 25.223 1.00 85.88 471 ALA A O 1
ATOM 3557 N N . GLN A 1 472 ? -30.049 -5.607 25.870 1.00 87.50 472 GLN A N 1
ATOM 3558 C CA . GLN A 1 472 ? -30.962 -5.000 26.845 1.00 87.50 472 GLN A CA 1
ATOM 3559 C C . GLN A 1 472 ? -32.231 -4.442 26.190 1.00 87.50 472 GLN A C 1
ATOM 3561 O O . GLN A 1 472 ? -33.329 -4.639 26.711 1.00 87.50 472 GLN A O 1
ATOM 3566 N N . VAL A 1 473 ? -32.113 -3.785 25.031 1.00 85.69 473 VAL A N 1
ATOM 3567 C CA . VAL A 1 473 ? -33.272 -3.266 24.282 1.00 85.69 473 VAL A CA 1
ATOM 3568 C C . VAL A 1 473 ? -34.174 -4.404 23.800 1.00 85.69 473 VAL A C 1
ATOM 3570 O O . VAL A 1 473 ? -35.399 -4.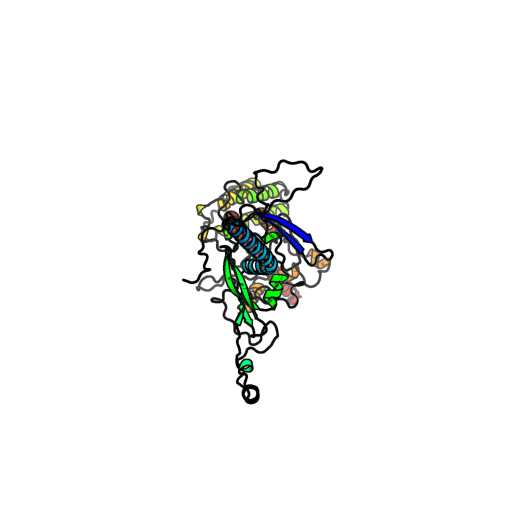307 23.904 1.00 85.69 473 VAL A O 1
ATOM 3573 N N . VAL A 1 474 ? -33.595 -5.499 23.301 1.00 85.06 474 VAL A N 1
ATOM 3574 C CA . VAL A 1 474 ? -34.356 -6.680 22.863 1.00 85.06 474 VAL A CA 1
ATOM 3575 C C . VAL A 1 474 ? -35.069 -7.342 24.043 1.00 85.06 474 VAL A C 1
ATOM 3577 O O . VAL A 1 474 ? -36.254 -7.653 23.932 1.00 85.06 474 VAL A O 1
ATOM 3580 N N . GLU A 1 475 ? -34.398 -7.512 25.183 1.00 85.38 475 GLU A N 1
ATOM 3581 C CA . GLU A 1 475 ? -35.012 -8.064 26.398 1.00 85.38 475 GLU A CA 1
ATOM 3582 C C . GLU A 1 475 ? -36.155 -7.182 26.916 1.00 85.38 475 GLU A C 1
ATOM 3584 O O . GLU A 1 475 ? -37.234 -7.692 27.222 1.00 85.38 475 GLU A O 1
ATOM 3589 N N . ALA A 1 476 ? -35.965 -5.860 26.942 1.00 82.44 476 ALA A N 1
ATOM 3590 C CA . ALA A 1 476 ? -37.006 -4.910 27.328 1.00 82.44 476 ALA A CA 1
ATOM 3591 C C . ALA A 1 476 ? -38.215 -4.948 26.377 1.00 82.44 476 ALA A C 1
ATOM 3593 O O . ALA A 1 476 ? -39.354 -4.847 26.826 1.00 82.44 476 ALA A O 1
ATOM 3594 N N . SER A 1 477 ? -37.974 -5.145 25.077 1.00 79.62 477 SER A N 1
ATOM 3595 C CA . SER A 1 477 ? -39.025 -5.249 24.055 1.00 79.62 477 SER A CA 1
ATOM 3596 C C . SER A 1 477 ? -39.803 -6.565 24.124 1.00 79.62 477 SER A C 1
ATOM 3598 O O . SER A 1 477 ? -40.963 -6.601 23.738 1.00 79.62 477 SER A O 1
ATOM 3600 N N . LEU A 1 478 ? -39.171 -7.650 24.586 1.00 80.56 478 LEU A N 1
ATOM 3601 C CA . LEU A 1 478 ? -39.822 -8.948 24.807 1.00 80.56 478 LEU A CA 1
ATOM 3602 C C . LEU A 1 478 ? -40.594 -9.006 26.134 1.00 80.56 478 LEU A C 1
ATOM 3604 O O . LEU A 1 478 ? -41.476 -9.851 26.288 1.00 80.56 478 LEU A O 1
ATOM 3608 N N . ALA A 1 479 ? -40.236 -8.155 27.098 1.00 73.69 479 ALA A N 1
ATOM 3609 C CA . ALA A 1 479 ? -40.902 -8.047 28.393 1.00 73.69 479 ALA A CA 1
ATOM 3610 C C . ALA A 1 479 ? -42.136 -7.121 28.382 1.00 73.69 479 ALA A C 1
ATOM 3612 O O . ALA A 1 479 ? -42.958 -7.212 29.298 1.00 73.69 479 ALA A O 1
ATOM 3613 N N . ALA A 1 480 ? -42.246 -6.238 27.383 1.00 63.94 480 ALA A N 1
ATOM 3614 C CA . ALA A 1 480 ? -43.392 -5.362 27.127 1.00 63.94 480 ALA A CA 1
ATOM 3615 C C . ALA A 1 480 ? -44.434 -6.050 26.232 1.00 63.94 480 ALA A C 1
ATOM 3617 O O . ALA A 1 480 ? -45.643 -5.812 26.465 1.00 63.94 480 ALA A O 1
#

Sequence (480 aa):
ATPGRVLEAHNRVDQLHGLSTSYLVDILPDRKGLRVVFHAWFEPVANVGQSNMRSASSRSSHRQSSASGSSSSSHSETNEGKAQLRRLLALARGVAKLPDLVRRRRFGVQVPADLTAIFVSNPRCPCCTRSLAPVKLSLAVAASAIASRSLAPLKMDTRRCYLCGYLVCIDCWNAEHMESAAGRLAAIVVCTRCHACVQACDYSEVCNPDSERHCGPTRVVADPPEVSAVSLLVDFLDASLAQAPIGSSERAVVLSVIRTLLQQEQRGDTTEDDDDGGCSSQQQEDEDVTKLGHLLGDEQRLPTLEACKLGNAERRNYLLDLPDDPETSVPCGPMPSDEDARLSAARAAGLLLLVDRLAPEIPLTEQEAVDAPDVRDLELLCELAVKVLGCSDAFNPVAYPLLRGLITAPLLEEARSNAGELQETVGVLCCLAMTPRAEITHSQYIMMTRLASAASHFLQQKGRQLQQELAQVVEASLAA

Foldseek 3Di:
DDPDDDDDDDPDPPPDPQKDKDWDWDQPPVNPDIDIDIDMDGHPPPPPDDDDDDDDDDDDDDDDDDDDDDPPPVVVVVVVVVVRVVVVVVVVVVVVCVVQVLLQALVQQAFWAPLVLDDEDDQAALVPRHGLPQPPDDPVLVVVCVVVVHCVSNDQPWDAFGHQRYTHGPVFWDWGWHQHLVRDIDIGIHGNLRSVLSVQDDCPQQPDPVPNVSGAFFAAAADDPPDQLLVLLLVVLVVQCVPADVPDPSNVLSVLLLVLLVVVPCPPPPDPPPDPDDDDPVVVSVVSSVSSSCVLPPPVPADDRVVLDDASRRHHSHGWQADPDSNPDGTDDDDDPVNVVLVVVCVVLLLVVLCCLVPNPDDDDPVSVVVRDDCSNVQSLLVSLCSLQVADDGDDPDDDDDPAAWLQQQQADPPPDPDPRPRHRNDTDDSDRPRHGSYDYSSSSVSSNSSSPSSSVVSSVSSNVVVVVVVVVVVVVVVD